Protein AF-A0A837GC33-F1 (afdb_monomer_lite)

Organism: NCBI:txid190893

Foldseek 3Di:
DVVVVVCVVVVVVVVVVVVVVVVVVVVVVVCVVVPPDDDPVPVVVVVVVVVVVVVVVVVVVVVPPPDDDDPCVVVVVVVVCVLVVLQPPCPDPDHVVVVVVLVVVLVVLLVVLVVLLVVCVVVLDQDLADDPVSVVSLLVLCLDLPDDPVSNLSSLLSQQCNQDRRSPNAAGQRPCSSVVSQVPRPCSQVVLSSVVSNLVSCLNYLSCLVCLVVQCVDLPRPCVLSSLSSCCVNPVPVNVVSCVPPQVPRPPPSNNLSSLLSCLVVVHPVVSNLVLLVVLLVCQVPDLVSFQSNLVSLLSLQDQPCPPPVPDPDDPDPRDLVSLVSSLVSVLSQLVQVWAWEWDDDPPPATATWIGRPVGHIDFFAPSSVNSVAPRVSNLLSNCLVQQPWQLSNLSVQRRQWYDDVVDTQKWKWWQADQFKWWQFPVRDIDGNVQFDDIWTWHADPVSFIWTWTQGPVRDIDITTTDDIDPRRPIDMHMDHDPVVNNRRGDDPPPPPD

Secondary structure (DSSP, 8-state):
-HHHHHHHHHHHHHHHHHHHHHHHHHHHHHHHTT-SSS-HHHHHHHHHHHHHHHHHHHHHHHHHTTS-TTTHHHHHHHHHHHHHHHHH-TTSTT-HHHHHHHHHHHHHHHHHHHHHHHHHHHTT-S-----HHHHHHHHHHHT-TTS-HHHHHHHHHHHHHHHSTTSS-------THHHHHHHT-TTGGG-HHHHHHHHHHHTT-GGGHHHHHHHHT-TT-TTHHHHHHHHHHH-HHHHHHHHHHHGGG---HHHHHHHHHHHHHHT--HHHHHHHHHHHHHHTTT-HHHHHHHHHHHHHHSPPTT----S-----PPP-HHHHHHHHHHHHHHHHTT-EEEEEE-TTS-EEEEEE-TTS-EEEPPHHHHHHHHH-HHHHHHHHHHHTT-HHHHHHHHHHH-EEETTEEEEEEEEE--TT-EEEETTS-EEEGGGBSSPEEEEE-TT-PEEEEEEBTTS-EEEEEEEEEES-TT-EEEEEE-HHHHHHHS--------

Structure (mmCIF, N/CA/C/O backbone):
data_AF-A0A837GC33-F1
#
_entry.id   AF-A0A837GC33-F1
#
loop_
_atom_site.group_PDB
_atom_site.id
_atom_site.type_symbol
_atom_site.label_atom_id
_atom_site.label_alt_id
_atom_site.label_comp_id
_atom_site.label_asym_id
_atom_site.label_entity_id
_atom_site.label_seq_id
_atom_site.pdbx_PDB_ins_code
_atom_site.Cartn_x
_atom_site.Cartn_y
_atom_site.Cartn_z
_atom_site.occupancy
_atom_site.B_iso_or_equiv
_atom_site.auth_seq_id
_atom_site.auth_comp_id
_atom_site.auth_asym_id
_atom_site.auth_atom_id
_atom_site.pdbx_PDB_model_num
ATOM 1 N N . MET A 1 1 ? 40.546 -28.734 -77.562 1.00 38.41 1 MET A N 1
ATOM 2 C CA . MET A 1 1 ? 40.728 -27.748 -76.470 1.00 38.41 1 MET A CA 1
ATOM 3 C C . MET A 1 1 ? 39.407 -27.348 -75.814 1.00 38.41 1 MET A C 1
ATOM 5 O O . MET A 1 1 ? 39.414 -27.259 -74.601 1.00 38.41 1 MET A O 1
ATOM 9 N N . ALA A 1 2 ? 38.284 -27.181 -76.530 1.00 38.50 2 ALA A N 1
ATOM 10 C CA . ALA A 1 2 ? 36.973 -26.922 -75.904 1.00 38.50 2 ALA A CA 1
ATOM 11 C C . ALA A 1 2 ? 36.481 -28.069 -74.985 1.00 38.50 2 ALA A C 1
ATOM 13 O O . ALA A 1 2 ? 36.093 -27.802 -73.853 1.00 38.50 2 ALA A O 1
ATOM 14 N N . ASP A 1 3 ? 36.640 -29.334 -75.393 1.00 36.12 3 ASP A N 1
ATOM 15 C CA . ASP A 1 3 ? 36.244 -30.488 -74.557 1.00 36.12 3 ASP A CA 1
ATOM 16 C C . ASP A 1 3 ? 37.091 -30.654 -73.285 1.00 36.12 3 ASP A C 1
ATOM 18 O O . ASP A 1 3 ? 36.602 -31.143 -72.273 1.00 36.12 3 ASP A O 1
ATOM 22 N N . TYR A 1 4 ? 38.341 -30.176 -73.294 1.00 34.12 4 TYR A N 1
ATOM 23 C CA . TYR A 1 4 ? 39.221 -30.193 -72.118 1.00 34.12 4 TYR A CA 1
ATOM 24 C C . TYR A 1 4 ? 38.744 -29.204 -71.041 1.00 34.12 4 TYR A C 1
ATOM 26 O O . TYR A 1 4 ? 38.827 -29.498 -69.852 1.00 34.12 4 TYR A O 1
ATOM 34 N N . TYR A 1 5 ? 38.198 -28.051 -71.446 1.00 33.22 5 TYR A N 1
ATOM 35 C CA . TYR A 1 5 ? 37.662 -27.047 -70.521 1.00 33.22 5 TYR A CA 1
ATOM 36 C C . TYR A 1 5 ? 36.233 -27.358 -70.064 1.00 33.22 5 TYR A C 1
ATOM 38 O O . TYR A 1 5 ? 35.895 -27.053 -68.924 1.00 33.22 5 TYR A O 1
ATOM 46 N N . GLN A 1 6 ? 35.420 -28.006 -70.904 1.00 36.81 6 GLN A N 1
ATOM 47 C CA . GLN A 1 6 ? 34.089 -28.478 -70.515 1.00 36.81 6 GLN A CA 1
ATOM 48 C C . GLN A 1 6 ? 34.173 -29.663 -69.541 1.00 36.81 6 GLN A C 1
ATOM 50 O O . GLN A 1 6 ? 33.492 -29.643 -68.520 1.00 36.81 6 GLN A O 1
ATOM 55 N N . GLN A 1 7 ? 35.106 -30.602 -69.754 1.00 37.53 7 GLN A N 1
ATOM 56 C CA . GLN A 1 7 ? 35.405 -31.649 -68.770 1.00 37.53 7 GLN A CA 1
ATOM 57 C C . GLN A 1 7 ? 35.994 -31.087 -67.474 1.00 37.53 7 GLN A C 1
ATOM 59 O O . GLN A 1 7 ? 35.575 -31.511 -66.409 1.00 37.53 7 GLN A O 1
ATOM 64 N N . GLN A 1 8 ? 36.906 -30.108 -67.516 1.00 37.47 8 GLN A N 1
ATOM 65 C CA . GLN A 1 8 ? 37.417 -29.455 -66.297 1.00 37.47 8 GLN A CA 1
ATOM 66 C C . GLN A 1 8 ? 36.313 -28.723 -65.515 1.00 37.47 8 GLN A C 1
ATOM 68 O O . GLN A 1 8 ? 36.347 -28.699 -64.286 1.00 37.47 8 GLN A O 1
ATOM 73 N N . PHE A 1 9 ? 35.333 -28.136 -66.208 1.00 34.78 9 PHE A N 1
ATOM 74 C CA . PHE A 1 9 ? 34.201 -27.455 -65.584 1.00 34.78 9 PHE A CA 1
ATOM 75 C C . PHE A 1 9 ? 33.207 -28.449 -64.974 1.00 34.78 9 PHE A C 1
ATOM 77 O O . PHE A 1 9 ? 32.842 -28.289 -63.814 1.00 34.78 9 PHE A O 1
ATOM 84 N N . GLU A 1 10 ? 32.828 -29.509 -65.690 1.00 42.03 10 GLU A N 1
ATOM 85 C CA . GLU A 1 10 ? 31.981 -30.584 -65.151 1.00 42.03 10 GLU A CA 1
ATOM 86 C C . GLU A 1 10 ? 32.670 -31.302 -63.983 1.00 42.03 10 GLU A C 1
ATOM 88 O O . GLU A 1 10 ? 32.056 -31.500 -62.942 1.00 42.03 10 GLU A O 1
ATOM 93 N N . GLN A 1 11 ? 33.971 -31.582 -64.086 1.00 41.75 11 GLN A N 1
ATOM 94 C CA . GLN A 1 11 ? 34.747 -32.252 -63.040 1.00 41.75 11 GLN A CA 1
ATOM 95 C C . GLN A 1 11 ? 34.895 -31.382 -61.783 1.00 41.75 11 GLN A C 1
ATOM 97 O O . GLN A 1 11 ? 34.735 -31.891 -60.677 1.00 41.75 11 GLN A O 1
ATOM 102 N N . LYS A 1 12 ? 35.102 -30.063 -61.928 1.00 41.38 12 LYS A N 1
ATOM 103 C CA . LYS A 1 12 ? 35.103 -29.133 -60.785 1.00 41.38 12 LYS A CA 1
ATOM 104 C C . LYS A 1 12 ? 33.716 -28.895 -60.198 1.00 41.38 12 LYS A C 1
ATOM 106 O O . LYS A 1 12 ? 33.608 -28.692 -58.992 1.00 41.38 12 LYS A O 1
ATOM 111 N N . THR A 1 13 ? 32.669 -28.915 -61.021 1.00 38.62 13 THR A N 1
ATOM 112 C CA . THR A 1 13 ? 31.281 -28.781 -60.553 1.00 38.62 13 THR A CA 1
ATOM 113 C C . THR A 1 13 ? 30.866 -30.022 -59.763 1.00 38.62 13 THR A C 1
ATOM 115 O O . THR A 1 13 ? 30.261 -29.891 -58.702 1.00 38.62 13 THR A O 1
ATOM 118 N N . GLU A 1 14 ? 31.278 -31.211 -60.204 1.00 45.16 14 GLU A N 1
ATOM 119 C CA . GLU A 1 14 ? 31.026 -32.467 -59.496 1.00 45.16 14 GLU A CA 1
ATOM 120 C C . GLU A 1 14 ? 31.900 -32.604 -58.234 1.00 45.16 14 GLU A C 1
ATOM 122 O O . GLU A 1 14 ? 31.409 -33.061 -57.206 1.00 45.16 14 GLU A O 1
ATOM 127 N N . GLU A 1 15 ? 33.159 -32.140 -58.247 1.00 44.28 15 GLU A N 1
ATOM 128 C CA . GLU A 1 15 ? 34.002 -32.044 -57.040 1.00 44.28 15 GLU A CA 1
ATOM 129 C C . GLU A 1 15 ? 33.405 -31.088 -56.001 1.00 44.28 15 GLU A C 1
ATOM 131 O O . GLU A 1 15 ? 33.359 -31.422 -54.820 1.00 44.28 15 GLU A O 1
ATOM 136 N N . LEU A 1 16 ? 32.895 -29.925 -56.419 1.00 40.84 16 LEU A N 1
ATOM 137 C CA . LEU A 1 16 ? 32.213 -28.975 -55.533 1.00 40.84 16 LEU A CA 1
ATOM 138 C C . LEU A 1 16 ? 30.922 -29.554 -54.958 1.00 40.84 16 LEU A C 1
ATOM 140 O O . LEU A 1 16 ? 30.664 -29.407 -53.764 1.00 40.84 16 LEU A O 1
ATOM 144 N N . LYS A 1 17 ? 30.139 -30.247 -55.786 1.00 43.31 17 LYS A N 1
ATOM 145 C CA . LYS A 1 17 ? 28.911 -30.922 -55.364 1.00 43.31 17 LYS A CA 1
ATOM 146 C C . LYS A 1 17 ? 29.207 -32.035 -54.361 1.00 43.31 17 LYS A C 1
ATOM 148 O O . LYS A 1 17 ? 28.550 -32.117 -53.331 1.00 43.31 17 LYS A O 1
ATOM 153 N N . LYS A 1 18 ? 30.271 -32.804 -54.590 1.00 45.59 18 LYS A N 1
ATOM 154 C CA . LYS A 1 18 ? 30.719 -33.868 -53.690 1.00 45.59 18 LYS A CA 1
ATOM 155 C C . LYS A 1 18 ? 31.311 -33.332 -52.384 1.00 45.59 18 LYS A C 1
ATOM 157 O O . LYS A 1 18 ? 31.014 -33.870 -51.328 1.00 45.59 18 LYS A O 1
ATOM 162 N N . ILE A 1 19 ? 32.079 -32.239 -52.420 1.00 44.94 19 ILE A N 1
ATOM 163 C CA . ILE A 1 19 ? 32.581 -31.552 -51.214 1.00 44.94 19 ILE A CA 1
ATOM 164 C C . ILE A 1 19 ? 31.417 -30.992 -50.391 1.00 44.94 19 ILE A C 1
ATOM 166 O O . ILE A 1 19 ? 31.454 -31.056 -49.161 1.00 44.94 19 ILE A O 1
ATOM 170 N N . PHE A 1 20 ? 30.386 -30.468 -51.057 1.00 41.56 20 PHE A N 1
ATOM 171 C CA . PHE A 1 20 ? 29.173 -29.961 -50.424 1.00 41.56 20 PHE A CA 1
ATOM 172 C C . PHE A 1 20 ? 28.326 -31.083 -49.808 1.00 41.56 20 PHE A C 1
ATOM 174 O O . PHE A 1 20 ? 27.879 -30.945 -48.670 1.00 41.56 20 PHE A O 1
ATOM 181 N N . GLU A 1 21 ? 28.161 -32.209 -50.502 1.00 46.16 21 GLU A N 1
ATOM 182 C CA . GLU A 1 21 ? 27.491 -33.408 -49.983 1.00 46.16 21 GLU A CA 1
ATOM 183 C C . GLU A 1 21 ? 28.279 -34.028 -48.813 1.00 46.16 21 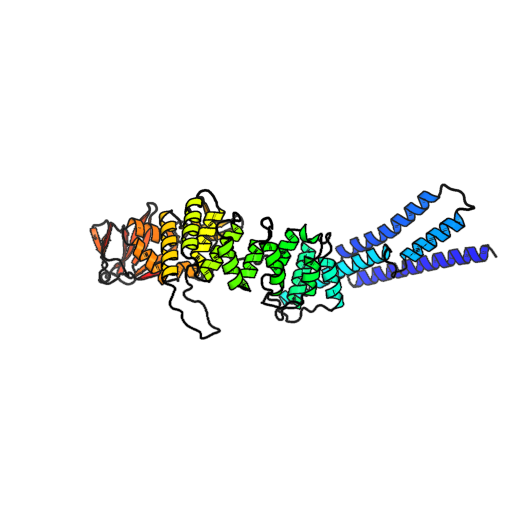GLU A C 1
ATOM 185 O O . GLU A 1 21 ? 27.693 -34.333 -47.779 1.00 46.16 21 GLU A O 1
ATOM 190 N N . GLU A 1 22 ? 29.612 -34.113 -48.896 1.00 46.66 22 GLU A N 1
ATOM 191 C CA . GLU A 1 22 ? 30.477 -34.607 -47.813 1.00 46.66 22 GLU A CA 1
ATOM 192 C C . GLU A 1 22 ? 30.500 -33.673 -46.591 1.00 46.66 22 GLU A C 1
ATOM 194 O O . GLU A 1 22 ? 30.568 -34.146 -45.455 1.00 46.66 22 GLU A O 1
ATOM 199 N N . HIS A 1 23 ? 30.438 -32.351 -46.787 1.00 43.47 23 HIS A N 1
ATOM 200 C CA . HIS A 1 23 ? 30.333 -31.394 -45.680 1.00 43.47 23 HIS A CA 1
ATOM 201 C C . HIS A 1 23 ? 28.934 -31.381 -45.066 1.00 43.47 23 HIS A C 1
ATOM 203 O O . HIS A 1 23 ? 28.833 -31.269 -43.846 1.00 43.47 23 HIS A O 1
ATOM 209 N N . SER A 1 24 ? 27.885 -31.549 -45.875 1.00 42.34 24 SER A N 1
ATOM 210 C CA . SER A 1 24 ? 26.502 -31.662 -45.399 1.00 42.34 24 SER A CA 1
ATOM 211 C C . SER A 1 24 ? 26.299 -32.945 -44.595 1.00 42.34 24 SER A C 1
ATOM 213 O O . SER A 1 24 ? 25.812 -32.864 -43.474 1.00 42.34 24 SER A O 1
ATOM 215 N N . ALA A 1 25 ? 26.799 -34.088 -45.077 1.00 47.62 25 ALA A N 1
ATOM 216 C CA . ALA A 1 25 ? 26.758 -35.360 -44.353 1.00 47.62 25 ALA A CA 1
ATOM 217 C C . ALA A 1 25 ? 27.602 -35.326 -43.065 1.00 47.62 25 ALA A C 1
ATOM 219 O O . ALA A 1 25 ? 27.168 -35.792 -42.019 1.00 47.62 25 ALA A O 1
ATOM 220 N N . ARG A 1 26 ? 28.787 -34.692 -43.083 1.00 44.78 26 ARG A N 1
ATOM 221 C CA . ARG A 1 26 ? 29.596 -34.481 -41.862 1.00 44.78 26 ARG A CA 1
ATOM 222 C C . ARG A 1 26 ? 28.946 -33.534 -40.858 1.00 44.78 26 ARG A C 1
ATOM 224 O O . ARG A 1 26 ? 29.265 -33.614 -39.670 1.00 44.78 26 ARG A O 1
ATOM 231 N N . LEU A 1 27 ? 28.125 -32.597 -41.323 1.00 39.72 27 LEU A N 1
ATOM 232 C CA . LEU A 1 27 ? 27.317 -31.733 -40.470 1.00 39.72 27 LEU A CA 1
ATOM 233 C C . LEU A 1 27 ? 26.148 -32.526 -39.885 1.00 39.72 27 LEU A C 1
ATOM 235 O O . LEU A 1 27 ? 25.961 -32.448 -38.680 1.00 39.72 27 LEU A O 1
ATOM 239 N N . GLU A 1 28 ? 25.457 -33.343 -40.679 1.00 40.78 28 GLU A N 1
ATOM 240 C CA . GLU A 1 28 ? 24.403 -34.266 -40.233 1.00 40.78 28 GLU A CA 1
ATOM 241 C C . GLU A 1 28 ? 24.906 -35.261 -39.175 1.00 40.78 28 GLU A C 1
ATOM 243 O O . GLU A 1 28 ? 24.347 -35.300 -38.083 1.00 40.78 28 GLU A O 1
ATOM 248 N N . ASP A 1 29 ? 26.033 -35.942 -39.407 1.00 43.03 29 ASP A N 1
ATOM 249 C CA . ASP A 1 29 ? 26.626 -36.899 -38.456 1.00 43.03 29 ASP A CA 1
ATOM 250 C C . ASP A 1 29 ? 27.105 -36.220 -37.158 1.00 43.03 29 ASP A C 1
ATOM 252 O O . ASP A 1 29 ? 26.987 -36.768 -36.058 1.00 43.03 29 ASP A O 1
ATOM 256 N N . LYS A 1 30 ? 27.653 -34.996 -37.249 1.00 42.84 30 LYS A N 1
ATOM 257 C CA . LYS A 1 30 ? 28.057 -34.211 -36.063 1.00 42.84 30 LYS A CA 1
ATOM 258 C C . LYS A 1 30 ? 26.865 -33.634 -35.306 1.00 42.84 30 LYS A C 1
ATOM 260 O O . LYS A 1 30 ? 26.988 -33.371 -34.108 1.00 42.84 30 LYS A O 1
ATOM 265 N N . ILE A 1 31 ? 25.753 -33.419 -36.000 1.00 35.81 31 ILE A N 1
ATOM 266 C CA . ILE A 1 31 ? 24.479 -32.994 -35.436 1.00 35.81 31 ILE A CA 1
ATOM 267 C C . ILE A 1 31 ? 23.832 -34.194 -34.735 1.00 35.81 31 ILE A C 1
ATOM 269 O O . ILE A 1 31 ? 23.520 -34.070 -33.558 1.00 35.81 31 ILE A O 1
ATOM 273 N N . GLU A 1 32 ? 23.758 -35.373 -35.357 1.00 36.59 32 GLU A N 1
ATOM 274 C CA . GLU A 1 32 ? 23.193 -36.605 -34.782 1.00 36.59 32 GLU A CA 1
ATOM 275 C C . GLU A 1 32 ? 23.978 -37.088 -33.547 1.00 36.59 32 GLU A C 1
ATOM 277 O O . GLU A 1 32 ? 23.386 -37.398 -32.512 1.00 36.59 32 GLU A O 1
ATOM 282 N N . ALA A 1 33 ? 25.314 -36.995 -33.572 1.00 40.06 33 ALA A N 1
ATOM 283 C CA . ALA A 1 33 ? 26.174 -37.337 -32.435 1.00 40.06 33 ALA A CA 1
ATOM 284 C C . ALA A 1 33 ? 26.077 -36.366 -31.234 1.00 40.06 33 ALA A C 1
ATOM 286 O O . ALA A 1 33 ? 26.580 -36.675 -30.151 1.00 40.06 33 ALA A O 1
ATOM 287 N N . LYS A 1 34 ? 25.439 -35.194 -31.390 1.00 40.41 34 LYS A N 1
ATOM 288 C CA . LYS A 1 34 ? 25.204 -34.217 -30.306 1.00 40.41 34 LYS A CA 1
ATOM 289 C C . LYS A 1 34 ? 23.720 -33.899 -30.047 1.00 40.41 34 LYS A C 1
ATOM 291 O O . LYS A 1 34 ? 23.436 -33.091 -29.164 1.00 40.41 34 LYS A O 1
ATOM 296 N N . ASN A 1 35 ? 22.778 -34.553 -30.736 1.00 33.41 35 ASN A N 1
ATOM 297 C CA . ASN A 1 35 ? 21.354 -34.179 -30.768 1.00 33.41 35 ASN A CA 1
ATOM 298 C C . ASN A 1 35 ? 20.405 -34.957 -29.852 1.00 33.41 35 ASN A C 1
ATOM 300 O O . ASN A 1 35 ? 19.192 -34.865 -30.024 1.00 33.41 35 ASN A O 1
ATOM 304 N N . SER A 1 36 ? 20.882 -35.658 -28.827 1.00 35.12 36 SER A N 1
ATOM 305 C CA . SER A 1 36 ? 19.940 -36.322 -27.919 1.00 35.12 36 SER A CA 1
ATOM 306 C C . SER A 1 36 ? 19.023 -35.368 -27.134 1.00 35.12 36 SER A C 1
ATOM 308 O O . SER A 1 36 ? 18.085 -35.895 -26.544 1.00 35.12 36 SER A O 1
ATOM 310 N N . GLN A 1 37 ? 19.205 -34.034 -27.080 1.00 40.00 37 GLN A N 1
ATOM 311 C CA . GLN A 1 37 ? 18.321 -33.253 -26.190 1.00 40.00 37 GLN A CA 1
ATOM 312 C C . GLN A 1 37 ? 17.883 -31.816 -26.536 1.00 40.00 37 GLN A C 1
ATOM 314 O O . GLN A 1 37 ? 16.951 -31.371 -25.874 1.00 40.00 37 GLN A O 1
ATOM 319 N N . ILE A 1 38 ? 18.426 -31.054 -27.505 1.00 35.69 38 ILE A N 1
ATOM 320 C CA . ILE A 1 38 ? 18.018 -29.624 -27.639 1.00 35.69 38 ILE A CA 1
ATOM 321 C C . ILE A 1 38 ? 18.124 -29.041 -29.074 1.00 35.69 38 ILE A C 1
ATOM 323 O O . ILE A 1 38 ? 18.889 -28.101 -29.271 1.00 35.69 38 ILE A O 1
ATOM 327 N N . SER A 1 39 ? 17.413 -29.531 -30.112 1.00 36.19 39 SER A N 1
ATOM 328 C CA . SER A 1 39 ? 17.593 -28.903 -31.454 1.00 36.19 39 SER A CA 1
ATOM 329 C C . SER A 1 39 ? 16.485 -28.973 -32.523 1.00 36.19 39 SER A C 1
ATOM 331 O O . SER A 1 39 ? 16.734 -28.561 -33.651 1.00 36.19 39 SER A O 1
ATOM 333 N N . GLU A 1 40 ? 15.238 -29.375 -32.257 1.00 36.19 40 GLU A N 1
ATOM 334 C CA . GLU A 1 40 ? 14.226 -29.331 -33.345 1.00 36.19 40 GLU A CA 1
ATOM 335 C C . GLU A 1 40 ? 13.894 -27.896 -33.818 1.00 36.19 40 GLU A C 1
ATOM 337 O O . GLU A 1 40 ? 13.678 -27.664 -35.004 1.00 36.19 40 GLU A O 1
ATOM 342 N N . ARG A 1 41 ? 13.966 -26.885 -32.937 1.00 35.78 41 ARG A N 1
ATOM 343 C CA . ARG A 1 41 ? 13.675 -25.476 -33.298 1.00 35.78 41 ARG A CA 1
ATOM 344 C C . ARG A 1 41 ? 14.836 -24.705 -33.933 1.00 35.78 41 ARG A C 1
ATOM 346 O O . ARG A 1 41 ? 14.601 -23.664 -34.548 1.00 35.78 41 ARG A O 1
ATOM 353 N N . ALA A 1 42 ? 16.076 -25.166 -33.774 1.00 34.75 42 ALA A N 1
ATOM 354 C CA . ALA A 1 42 ? 17.245 -24.518 -34.374 1.00 34.75 42 ALA A CA 1
ATOM 355 C C . ALA A 1 42 ? 17.438 -24.965 -35.833 1.00 34.75 42 ALA A C 1
ATOM 357 O O . ALA A 1 42 ? 17.775 -24.152 -36.692 1.00 34.75 42 ALA A O 1
ATOM 358 N N . ILE A 1 43 ? 17.129 -26.231 -36.126 1.00 34.72 43 ILE A N 1
ATOM 359 C CA . ILE A 1 43 ? 17.232 -26.840 -37.459 1.00 34.72 43 ILE A CA 1
ATOM 360 C C . ILE A 1 43 ? 16.242 -26.206 -38.449 1.00 34.72 43 ILE A C 1
ATOM 362 O O . ILE A 1 43 ? 16.622 -25.854 -39.565 1.00 34.72 43 ILE A O 1
ATOM 366 N N . GLU A 1 44 ? 15.001 -25.955 -38.026 1.00 36.69 44 GLU A N 1
ATOM 367 C CA . GLU A 1 44 ? 13.963 -25.358 -38.878 1.00 36.69 44 GLU A CA 1
ATOM 368 C C . GLU A 1 44 ? 14.299 -23.912 -39.312 1.00 36.69 44 GLU A C 1
ATOM 370 O O . GLU A 1 44 ? 13.972 -23.481 -40.421 1.00 36.69 44 GLU A O 1
ATOM 375 N N . LYS A 1 45 ? 15.022 -23.161 -38.468 1.00 38.75 45 LYS A N 1
ATOM 376 C CA . LYS A 1 45 ? 15.486 -21.799 -38.784 1.00 38.75 45 LYS A CA 1
ATOM 377 C C . LYS A 1 45 ? 16.688 -21.798 -39.731 1.00 38.75 45 LYS A C 1
ATOM 379 O O . LYS A 1 45 ? 16.726 -20.977 -40.645 1.00 38.75 45 LYS A O 1
ATOM 384 N N . THR A 1 46 ? 17.622 -22.734 -39.573 1.00 36.19 46 THR A N 1
ATOM 385 C CA . THR A 1 46 ? 18.783 -22.868 -40.468 1.00 36.19 46 THR A CA 1
ATOM 386 C C . THR A 1 46 ? 18.374 -23.368 -41.859 1.00 36.19 46 THR A C 1
ATOM 388 O O . THR A 1 46 ? 18.868 -22.864 -42.865 1.00 36.19 46 THR A O 1
ATOM 391 N N . LEU A 1 47 ? 17.391 -24.271 -41.948 1.00 39.62 47 LEU A N 1
ATOM 392 C CA . LEU A 1 47 ? 16.819 -24.723 -43.224 1.00 39.62 47 LEU A CA 1
ATOM 393 C C . LEU A 1 47 ? 16.052 -23.617 -43.964 1.00 39.62 47 LEU A C 1
ATOM 395 O O . LEU A 1 47 ? 16.143 -23.530 -45.188 1.00 39.62 47 LEU A O 1
ATOM 399 N N . LYS A 1 48 ? 15.364 -22.713 -43.249 1.00 41.00 48 LYS A N 1
ATOM 400 C CA . LYS A 1 48 ? 14.748 -21.521 -43.863 1.00 41.00 48 LYS A CA 1
ATOM 401 C C . LYS A 1 48 ? 15.783 -20.618 -44.537 1.00 41.00 48 LYS A C 1
ATOM 403 O O . LYS A 1 48 ? 15.531 -20.154 -45.648 1.00 41.00 48 LYS A O 1
ATOM 408 N N . ILE A 1 49 ? 16.953 -20.438 -43.924 1.00 38.50 49 ILE A N 1
ATOM 409 C CA . ILE A 1 49 ? 18.069 -19.655 -44.483 1.00 38.50 49 ILE A CA 1
ATOM 410 C C . ILE A 1 49 ? 18.607 -20.314 -45.761 1.00 38.50 49 ILE A C 1
ATOM 412 O O . ILE A 1 49 ? 18.752 -19.646 -46.782 1.00 38.50 49 ILE A O 1
ATOM 416 N N . VAL A 1 50 ? 18.798 -21.636 -45.755 1.00 39.75 50 VAL A N 1
ATOM 417 C CA . VAL A 1 50 ? 19.222 -22.397 -46.947 1.00 39.75 50 VAL A CA 1
ATOM 418 C C . VAL A 1 50 ? 18.165 -22.340 -48.065 1.00 39.75 50 VAL A C 1
ATOM 420 O O . VAL A 1 50 ? 18.513 -22.195 -49.237 1.00 39.75 50 VAL A O 1
ATOM 423 N N . SER A 1 51 ? 16.870 -22.355 -47.728 1.00 43.22 51 SER A N 1
ATOM 424 C CA . SER A 1 51 ? 15.776 -22.255 -48.710 1.00 43.22 51 SER A CA 1
ATOM 425 C C . SER A 1 51 ? 15.632 -20.863 -49.345 1.00 43.22 51 SER A C 1
ATOM 427 O O . SER A 1 51 ? 15.283 -20.761 -50.520 1.00 43.22 51 SER A O 1
ATOM 429 N N . LEU A 1 52 ? 15.959 -19.790 -48.614 1.00 42.56 52 LEU A N 1
ATOM 430 C CA . LEU A 1 52 ? 15.977 -18.407 -49.115 1.00 42.56 52 LEU A CA 1
ATOM 431 C C . LEU A 1 52 ? 17.143 -18.175 -50.096 1.00 42.56 52 LEU A C 1
ATOM 433 O O . LEU A 1 52 ? 16.994 -17.484 -51.108 1.00 42.56 52 LEU A O 1
ATOM 437 N N . ILE A 1 53 ? 18.278 -18.829 -49.828 1.00 40.69 53 ILE A N 1
ATOM 438 C CA . ILE A 1 53 ? 19.462 -18.869 -50.698 1.00 40.69 53 ILE A CA 1
ATOM 439 C C . ILE A 1 53 ? 19.166 -19.666 -51.982 1.00 40.69 53 ILE A C 1
ATOM 441 O O . ILE A 1 53 ? 19.512 -19.225 -53.074 1.00 40.69 53 ILE A O 1
ATOM 445 N N . GLY A 1 54 ? 18.461 -20.798 -51.881 1.00 40.09 54 GLY A N 1
ATOM 446 C CA . GLY A 1 54 ? 18.068 -21.604 -53.044 1.00 40.09 54 GLY A CA 1
ATOM 447 C C . GLY A 1 54 ? 16.941 -20.991 -53.891 1.00 40.09 54 GLY A C 1
ATOM 448 O O . GLY A 1 54 ? 16.992 -21.038 -55.119 1.00 40.09 54 GLY A O 1
ATOM 449 N N . GLY A 1 55 ? 15.932 -20.380 -53.261 1.00 37.56 55 GLY A N 1
ATOM 450 C CA . GLY A 1 55 ? 14.738 -19.858 -53.940 1.00 37.56 55 GLY A CA 1
ATOM 451 C C . GLY A 1 55 ? 14.988 -18.616 -54.803 1.00 37.56 55 GLY A C 1
ATOM 452 O O . GLY A 1 55 ? 14.397 -18.478 -55.876 1.00 37.56 55 GLY A O 1
ATOM 453 N N . SER A 1 56 ? 15.905 -17.738 -54.386 1.00 37.94 56 SER A N 1
ATOM 454 C CA . SER A 1 56 ? 16.301 -16.548 -55.160 1.00 37.94 56 SER A CA 1
ATOM 455 C C . SER A 1 56 ? 17.122 -16.900 -56.410 1.00 37.94 56 SER A C 1
ATOM 457 O O . SER A 1 56 ? 16.975 -16.254 -57.449 1.00 37.94 56 SER A O 1
ATOM 459 N N . LEU A 1 57 ? 17.911 -17.978 -56.343 1.00 36.34 57 LEU A N 1
ATOM 460 C CA . LEU A 1 57 ? 18.707 -18.511 -57.452 1.00 36.34 57 LEU A CA 1
ATOM 461 C C . LEU A 1 57 ? 17.827 -19.086 -58.576 1.00 36.34 57 LEU A C 1
ATOM 463 O O . LEU A 1 57 ? 18.087 -18.850 -59.755 1.00 36.34 57 LEU A O 1
ATOM 467 N N . VAL A 1 58 ? 16.748 -19.791 -58.220 1.00 36.97 58 VAL A N 1
ATOM 468 C CA . VAL A 1 58 ? 15.819 -20.420 -59.180 1.00 36.97 58 VAL A CA 1
ATOM 469 C C . VAL A 1 58 ? 14.923 -19.385 -59.878 1.00 36.97 58 VAL A C 1
ATOM 471 O O . VAL A 1 58 ? 14.673 -19.497 -61.080 1.00 36.97 58 VAL A O 1
ATOM 474 N N . ALA A 1 59 ? 14.496 -18.332 -59.171 1.00 34.00 59 ALA A N 1
ATOM 475 C CA . ALA A 1 59 ? 13.698 -17.245 -59.750 1.00 34.00 59 ALA A CA 1
ATOM 476 C C . ALA A 1 59 ? 14.483 -16.407 -60.783 1.00 34.00 59 ALA A C 1
ATOM 478 O O . ALA A 1 59 ? 13.918 -15.964 -61.786 1.00 34.00 59 ALA A O 1
ATOM 479 N N . PHE A 1 60 ? 15.796 -16.238 -60.585 1.00 34.34 60 PHE A N 1
ATOM 480 C CA . PHE A 1 60 ? 16.679 -15.523 -61.515 1.00 34.34 60 PHE A CA 1
ATOM 481 C C . PHE A 1 60 ? 16.920 -16.290 -62.827 1.00 34.34 60 PHE A C 1
ATOM 483 O O . PHE A 1 60 ? 16.998 -15.677 -63.890 1.00 34.34 60 PHE A O 1
ATOM 490 N N . ILE A 1 61 ? 16.983 -17.626 -62.771 1.00 39.16 61 ILE A N 1
ATOM 491 C CA . ILE A 1 61 ? 17.164 -18.493 -63.949 1.00 39.16 61 ILE A CA 1
ATOM 492 C C . ILE A 1 61 ? 15.905 -18.492 -64.835 1.00 39.16 61 ILE A C 1
ATOM 494 O O . ILE A 1 61 ? 16.011 -18.492 -66.061 1.00 39.16 61 ILE A O 1
ATOM 498 N N . PHE A 1 62 ? 14.712 -18.411 -64.234 1.00 33.69 62 PHE A N 1
ATOM 499 C CA . PHE A 1 62 ? 13.446 -18.349 -64.975 1.00 33.69 62 PHE A CA 1
ATOM 500 C C . PHE A 1 62 ? 13.198 -16.998 -65.666 1.00 33.69 62 PHE A C 1
ATOM 502 O O . PHE A 1 62 ? 12.684 -16.974 -66.783 1.00 33.69 62 PHE A O 1
ATOM 509 N N . LEU A 1 63 ? 13.584 -15.874 -65.048 1.00 30.08 63 LEU A N 1
ATOM 510 C CA . LEU A 1 63 ? 13.357 -14.529 -65.604 1.00 30.08 63 LEU A CA 1
ATOM 511 C C . LEU A 1 63 ? 14.231 -14.204 -66.830 1.00 30.08 63 LEU A C 1
ATOM 513 O O . LEU A 1 63 ? 13.845 -13.367 -67.643 1.00 30.08 63 LEU A O 1
ATOM 517 N N . PHE A 1 64 ? 15.372 -14.878 -66.997 1.00 35.62 64 PHE A N 1
ATOM 518 C CA . PHE A 1 64 ? 16.325 -14.608 -68.083 1.00 35.62 64 PHE A CA 1
ATOM 519 C C . PHE A 1 64 ? 16.382 -15.688 -69.172 1.00 35.62 64 PHE A C 1
ATOM 521 O O . PHE A 1 64 ? 17.095 -15.520 -70.158 1.00 35.62 64 PHE A O 1
ATOM 528 N N . GLY A 1 65 ? 15.561 -16.739 -69.078 1.00 33.22 65 GLY A N 1
ATOM 529 C CA . GLY A 1 65 ? 15.399 -17.742 -70.139 1.00 33.22 65 GLY A CA 1
ATOM 530 C C . GLY A 1 65 ? 14.695 -17.242 -71.415 1.00 33.22 65 GLY A C 1
ATOM 531 O O . GLY A 1 65 ? 14.489 -18.032 -72.332 1.00 33.22 65 GLY A O 1
ATOM 532 N N . VAL A 1 66 ? 14.311 -15.958 -71.492 1.00 37.75 66 VAL A N 1
ATOM 533 C CA . VAL A 1 66 ? 13.474 -15.398 -72.576 1.00 37.75 66 VAL A CA 1
ATOM 534 C C . VAL A 1 66 ? 14.218 -14.417 -73.508 1.00 37.75 66 VAL A C 1
ATOM 536 O O . VAL A 1 66 ? 13.696 -14.094 -74.571 1.00 37.75 66 VAL A O 1
ATOM 539 N N . PHE A 1 67 ? 15.454 -13.984 -73.212 1.00 34.72 67 PHE A N 1
ATOM 540 C CA . PHE A 1 67 ? 16.177 -13.016 -74.063 1.00 34.72 67 PHE A CA 1
ATOM 541 C C . PHE A 1 67 ? 17.562 -13.519 -74.520 1.00 34.72 67 PHE A C 1
ATOM 543 O O . PHE A 1 67 ? 18.346 -14.043 -73.738 1.00 34.72 67 PHE A O 1
ATOM 550 N N . GLY A 1 68 ? 17.820 -13.391 -75.828 1.00 32.94 68 GLY A N 1
ATOM 551 C CA . GLY A 1 68 ? 18.861 -14.073 -76.611 1.00 32.94 68 GLY A CA 1
ATOM 552 C C . GLY A 1 68 ? 20.339 -13.876 -76.223 1.00 32.94 68 GLY A C 1
ATOM 553 O O . GLY A 1 68 ? 20.748 -12.909 -75.590 1.00 32.94 68 GLY A O 1
ATOM 554 N N . TYR A 1 69 ? 21.149 -14.832 -76.690 1.00 34.22 69 TYR A N 1
ATOM 555 C CA . TYR A 1 69 ? 22.419 -15.317 -76.120 1.00 34.22 69 TYR A CA 1
ATOM 556 C C . TYR A 1 69 ? 23.721 -14.552 -76.474 1.00 34.22 69 TYR A C 1
ATOM 558 O O . TYR A 1 69 ? 24.806 -15.060 -76.198 1.00 34.22 69 TYR A O 1
ATOM 566 N N . GLY A 1 70 ? 23.660 -13.372 -77.099 1.00 35.38 70 GLY A N 1
ATOM 567 C CA . GLY A 1 70 ? 24.854 -12.665 -77.609 1.00 35.38 70 GLY A CA 1
ATOM 568 C C . GLY A 1 70 ? 25.400 -11.594 -76.661 1.00 35.38 70 GLY A C 1
ATOM 569 O O . GLY A 1 70 ? 26.401 -11.804 -75.984 1.00 35.38 70 GLY A O 1
ATOM 570 N N . ASP A 1 71 ? 24.698 -10.464 -76.569 1.00 34.16 71 ASP A N 1
ATOM 571 C CA . ASP A 1 71 ? 25.154 -9.272 -75.827 1.00 34.16 71 ASP A CA 1
ATOM 572 C C . ASP A 1 71 ? 24.794 -9.291 -74.330 1.00 34.16 71 ASP A C 1
ATOM 574 O O . ASP A 1 71 ? 25.240 -8.459 -73.541 1.00 34.16 71 ASP A O 1
ATOM 578 N N . VAL A 1 72 ? 24.000 -10.277 -73.908 1.00 33.78 72 VAL A N 1
ATOM 579 C CA . VAL A 1 72 ? 23.555 -10.450 -72.519 1.00 33.78 72 VAL A CA 1
ATOM 580 C C . VAL A 1 72 ? 24.651 -11.088 -71.663 1.00 33.78 72 VAL A C 1
ATOM 582 O O . VAL A 1 72 ? 24.747 -10.796 -70.476 1.00 33.78 72 VAL A O 1
ATOM 585 N N . LYS A 1 73 ? 25.526 -11.919 -72.246 1.00 33.41 73 LYS A N 1
ATOM 586 C CA . LYS A 1 73 ? 26.493 -12.724 -71.484 1.00 33.41 73 LYS A CA 1
ATOM 587 C C . LYS A 1 73 ? 27.490 -11.860 -70.716 1.00 33.41 73 LYS A C 1
ATOM 589 O O . LYS A 1 73 ? 27.749 -12.138 -69.552 1.00 33.41 73 LYS A O 1
ATOM 594 N N . GLU A 1 74 ? 28.021 -10.806 -71.322 1.00 34.44 74 GLU A N 1
ATOM 595 C CA . GLU A 1 74 ? 29.065 -9.985 -70.699 1.00 34.44 74 GLU A CA 1
ATOM 596 C C . GLU A 1 74 ? 28.481 -8.995 -69.679 1.00 34.44 74 GLU A C 1
ATOM 598 O O . GLU A 1 74 ? 29.009 -8.862 -68.577 1.00 34.44 74 GLU A O 1
ATOM 603 N N . SER A 1 75 ? 27.315 -8.410 -69.980 1.00 34.59 75 SER A N 1
ATOM 604 C CA . SER A 1 75 ? 26.597 -7.502 -69.076 1.00 34.59 75 SER A CA 1
ATOM 605 C C . SER A 1 75 ? 25.957 -8.230 -67.884 1.00 34.59 75 SER A C 1
ATOM 607 O O . SER A 1 75 ? 26.028 -7.745 -66.758 1.00 34.59 75 SER A O 1
ATOM 609 N N . VAL A 1 76 ? 25.402 -9.433 -68.086 1.00 33.16 76 VAL A N 1
ATOM 610 C CA . VAL A 1 76 ? 24.868 -10.275 -66.999 1.00 33.16 76 VAL A CA 1
ATOM 611 C C . VAL A 1 76 ? 25.990 -10.868 -66.172 1.00 33.16 76 VAL A C 1
ATOM 613 O O . VAL A 1 76 ? 25.872 -10.856 -64.957 1.00 33.16 76 VAL A O 1
ATOM 616 N N . THR A 1 77 ? 27.098 -11.309 -66.772 1.00 35.66 77 THR A N 1
ATOM 617 C CA . THR A 1 77 ? 28.242 -11.799 -65.988 1.00 35.66 77 THR A CA 1
ATOM 618 C C . THR A 1 77 ? 28.860 -10.664 -65.175 1.00 35.66 77 THR A C 1
ATOM 620 O O . THR A 1 77 ? 29.077 -10.841 -63.990 1.00 35.66 77 THR A O 1
ATOM 623 N N . GLN A 1 78 ? 29.049 -9.463 -65.730 1.00 37.03 78 GLN A N 1
ATOM 624 C CA . GLN A 1 78 ? 29.557 -8.323 -64.955 1.00 37.03 78 GLN A CA 1
ATOM 625 C C . GLN A 1 78 ? 28.572 -7.834 -63.888 1.00 37.03 78 GLN A C 1
ATOM 627 O O . GLN A 1 78 ? 28.990 -7.501 -62.784 1.00 37.03 78 GLN A O 1
ATOM 632 N N . MET A 1 79 ? 27.265 -7.807 -64.166 1.00 36.28 79 MET A N 1
ATOM 633 C CA . MET A 1 79 ? 26.254 -7.414 -63.180 1.00 36.28 79 MET A CA 1
ATOM 634 C C . MET A 1 79 ? 26.066 -8.480 -62.093 1.00 36.28 79 MET A C 1
ATOM 636 O O . MET A 1 79 ? 25.844 -8.121 -60.940 1.00 36.28 79 MET A O 1
ATOM 640 N N . PHE A 1 80 ? 26.191 -9.763 -62.441 1.00 35.66 80 PHE A N 1
ATOM 641 C CA . PHE A 1 80 ? 26.156 -10.904 -61.528 1.00 35.66 80 PHE A CA 1
ATOM 642 C C . PHE A 1 80 ? 27.416 -10.955 -60.671 1.00 35.66 80 PHE A C 1
ATOM 644 O O . PHE A 1 80 ? 27.289 -10.967 -59.458 1.00 35.66 80 PHE A O 1
ATOM 651 N N . THR A 1 81 ? 28.612 -10.873 -61.258 1.00 39.16 81 THR A N 1
ATOM 652 C CA . THR A 1 81 ? 29.881 -10.813 -60.522 1.00 39.16 81 THR A CA 1
ATOM 653 C C . THR A 1 81 ? 29.936 -9.579 -59.635 1.00 39.16 81 THR A C 1
ATOM 655 O O . THR A 1 81 ? 30.252 -9.710 -58.470 1.00 39.16 81 THR A O 1
ATOM 658 N N . ARG A 1 82 ? 29.506 -8.401 -60.106 1.00 42.56 82 ARG A N 1
ATOM 659 C CA . ARG A 1 82 ? 29.436 -7.199 -59.261 1.00 42.56 82 ARG A CA 1
ATOM 660 C C . ARG A 1 82 ? 28.400 -7.326 -58.145 1.00 42.56 82 ARG A C 1
ATOM 662 O O . ARG A 1 82 ? 28.649 -6.870 -57.041 1.00 42.56 82 ARG A O 1
ATOM 669 N N . LYS A 1 83 ? 27.234 -7.935 -58.399 1.00 40.56 83 LYS A N 1
ATOM 670 C CA . LYS A 1 83 ? 26.240 -8.160 -57.340 1.00 40.56 83 LYS A CA 1
ATOM 671 C C . LYS A 1 83 ? 26.695 -9.215 -56.346 1.00 40.56 83 LYS A C 1
ATOM 673 O O . LYS A 1 83 ? 26.477 -8.985 -55.174 1.00 40.56 83 LYS A O 1
ATOM 678 N N . VAL A 1 84 ? 27.309 -10.311 -56.790 1.00 41.22 84 VAL A N 1
ATOM 679 C CA . VAL A 1 84 ? 27.848 -11.400 -55.960 1.00 41.22 84 VAL A CA 1
ATOM 680 C C . VAL A 1 84 ? 29.080 -10.941 -55.187 1.00 41.22 84 VAL A C 1
ATOM 682 O O . VAL A 1 84 ? 29.163 -11.235 -54.005 1.00 41.22 84 VAL A O 1
ATOM 685 N N . ASP A 1 85 ? 29.974 -10.158 -55.787 1.00 42.41 85 ASP A N 1
ATOM 686 C CA . ASP A 1 85 ? 31.112 -9.546 -55.097 1.00 42.41 85 ASP A CA 1
ATOM 687 C C . ASP A 1 85 ? 30.625 -8.526 -54.065 1.00 42.41 85 ASP A C 1
ATOM 689 O O . ASP A 1 85 ? 31.045 -8.600 -52.917 1.00 42.41 85 ASP A O 1
ATOM 693 N N . ASN A 1 86 ? 29.654 -7.665 -54.394 1.00 46.84 86 ASN A N 1
ATOM 694 C CA . ASN A 1 86 ? 29.021 -6.788 -53.400 1.00 46.84 86 ASN A CA 1
ATOM 695 C C . ASN A 1 86 ? 28.215 -7.577 -52.342 1.00 46.84 86 ASN A C 1
ATOM 697 O O . ASN A 1 86 ? 28.041 -7.106 -51.224 1.00 46.84 86 ASN A O 1
ATOM 701 N N . TRP A 1 87 ? 27.721 -8.781 -52.663 1.00 42.47 87 TRP A N 1
ATOM 702 C CA . TRP A 1 87 ? 27.029 -9.674 -51.720 1.00 42.47 87 TRP A CA 1
ATOM 703 C C . TRP A 1 87 ? 28.011 -10.379 -50.776 1.00 42.47 87 TRP A C 1
ATOM 705 O O . TRP A 1 87 ? 27.722 -10.541 -49.597 1.00 42.47 87 TRP A O 1
ATOM 715 N N . LEU A 1 88 ? 29.175 -10.794 -51.278 1.00 39.22 88 LEU A N 1
ATOM 716 C CA . LEU A 1 88 ? 30.204 -11.537 -50.545 1.00 39.22 88 LEU A CA 1
ATOM 717 C C . LEU A 1 88 ? 31.191 -10.624 -49.803 1.00 39.22 88 LEU A C 1
ATOM 719 O O . LEU A 1 88 ? 31.873 -11.084 -48.887 1.00 39.22 88 LEU A O 1
ATOM 723 N N . GLN A 1 89 ? 31.269 -9.341 -50.157 1.00 45.47 89 GLN A N 1
ATOM 724 C CA . GLN A 1 89 ? 32.063 -8.353 -49.434 1.00 45.47 89 GLN A CA 1
ATOM 725 C C . GLN A 1 89 ? 31.367 -7.969 -48.121 1.00 45.47 89 GLN A C 1
ATOM 727 O O . GLN A 1 89 ? 30.364 -7.261 -48.089 1.00 45.47 89 GLN A O 1
ATOM 732 N N . ILE A 1 90 ? 31.931 -8.446 -47.009 1.00 43.47 90 ILE A N 1
ATOM 733 C CA . ILE A 1 90 ? 31.474 -8.170 -45.634 1.00 43.47 90 ILE A CA 1
ATOM 734 C C . ILE A 1 90 ? 31.697 -6.686 -45.251 1.00 43.47 90 ILE A C 1
ATOM 736 O O . ILE A 1 90 ? 31.047 -6.161 -44.340 1.00 43.47 90 ILE A O 1
ATOM 740 N N . ASP A 1 91 ? 32.573 -5.983 -45.974 1.00 44.62 91 ASP A N 1
ATOM 741 C CA . ASP A 1 91 ? 33.012 -4.629 -45.632 1.00 44.62 91 ASP A CA 1
ATOM 742 C C . ASP A 1 91 ? 32.104 -3.502 -46.158 1.00 44.62 91 ASP A C 1
ATOM 744 O O . ASP A 1 91 ? 32.055 -2.444 -45.531 1.00 44.62 91 ASP A O 1
ATOM 748 N N . GLU A 1 92 ? 31.299 -3.703 -47.209 1.00 43.53 92 GLU A N 1
ATOM 749 C CA . GLU A 1 92 ? 30.400 -2.647 -47.712 1.00 43.53 92 GLU A CA 1
ATOM 750 C C . GLU A 1 92 ? 29.083 -2.557 -46.910 1.00 43.53 92 GLU A C 1
ATOM 752 O O . GLU A 1 92 ? 28.597 -3.525 -46.317 1.00 43.53 92 GLU A O 1
ATOM 757 N N . ASN A 1 93 ? 28.514 -1.351 -46.815 1.00 45.75 93 ASN A N 1
ATOM 758 C CA . ASN A 1 93 ? 27.402 -1.019 -45.909 1.00 45.75 93 ASN A CA 1
ATOM 759 C C . ASN A 1 93 ? 26.016 -1.541 -46.351 1.00 45.75 93 ASN A C 1
ATOM 761 O O . ASN A 1 93 ? 25.057 -1.346 -45.613 1.00 45.75 93 ASN A O 1
ATOM 765 N N . GLU A 1 94 ? 25.901 -2.229 -47.494 1.00 48.25 94 GLU A N 1
ATOM 766 C CA . GLU A 1 94 ? 24.609 -2.640 -48.083 1.00 48.25 94 GLU A CA 1
ATOM 767 C C . GLU A 1 94 ? 24.548 -4.121 -48.531 1.00 48.25 94 GLU A C 1
ATOM 769 O O . GLU A 1 94 ? 23.696 -4.490 -49.337 1.00 48.25 94 GLU A O 1
ATOM 774 N N . SER A 1 95 ? 25.432 -5.002 -48.035 1.00 49.91 95 SER A N 1
ATOM 775 C CA . SER A 1 95 ? 25.374 -6.441 -48.358 1.00 49.91 95 SER A CA 1
ATOM 776 C C . SER A 1 95 ? 24.250 -7.174 -47.585 1.00 49.91 95 SER A C 1
ATOM 778 O O . SER A 1 95 ? 24.289 -7.221 -46.352 1.00 49.91 95 SER A O 1
ATOM 780 N N . PRO A 1 96 ? 23.304 -7.859 -48.262 1.00 47.56 96 PRO A N 1
ATOM 781 C CA . PRO A 1 96 ? 22.297 -8.710 -47.613 1.00 47.56 96 PRO A CA 1
ATOM 782 C C . PRO A 1 96 ? 22.876 -9.920 -46.854 1.00 47.56 96 PRO A C 1
ATOM 784 O O . PRO A 1 96 ? 22.239 -10.444 -45.935 1.00 47.56 96 PRO A O 1
ATOM 787 N N . LEU A 1 97 ? 24.090 -10.376 -47.199 1.00 44.72 97 LEU A N 1
ATOM 788 C CA . LEU A 1 97 ? 24.793 -11.419 -46.442 1.00 44.72 97 LEU A CA 1
ATOM 789 C C . LEU A 1 97 ? 25.288 -10.866 -45.101 1.00 44.72 97 LEU A C 1
ATOM 791 O O . LEU A 1 97 ? 25.136 -11.525 -44.075 1.00 44.72 97 LEU A O 1
ATOM 795 N N . LYS A 1 98 ? 25.821 -9.638 -45.093 1.00 51.09 98 LYS A N 1
ATOM 796 C CA . LYS A 1 98 ? 26.184 -8.921 -43.864 1.00 51.09 98 LYS A CA 1
ATOM 797 C C . LYS A 1 98 ? 24.953 -8.718 -42.988 1.00 51.09 98 LYS A C 1
ATOM 799 O O . LYS A 1 98 ? 25.002 -9.056 -41.815 1.00 51.09 98 LYS A O 1
ATOM 804 N N . GLU A 1 99 ? 23.834 -8.273 -43.551 1.00 54.34 99 GLU A N 1
ATOM 805 C CA . GLU A 1 99 ? 22.567 -8.117 -42.821 1.00 54.34 99 GLU A CA 1
ATOM 806 C C . GLU A 1 99 ? 22.080 -9.438 -42.194 1.00 54.34 99 GLU A C 1
ATOM 808 O O . GLU A 1 99 ? 21.731 -9.484 -41.011 1.00 54.34 99 GLU A O 1
ATOM 813 N N . SER A 1 100 ? 22.144 -10.541 -42.947 1.00 53.78 100 SER A N 1
ATOM 814 C CA . SER A 1 100 ? 21.764 -11.875 -42.461 1.00 53.78 100 SER A CA 1
ATOM 815 C C . SER A 1 100 ? 22.706 -12.392 -41.365 1.00 53.78 100 SER A C 1
ATOM 817 O O . SER A 1 100 ? 22.250 -12.948 -40.363 1.00 53.78 100 SER A O 1
ATOM 819 N N . ILE A 1 101 ? 24.019 -12.180 -41.516 1.00 54.19 101 ILE A N 1
ATOM 820 C CA . ILE A 1 101 ? 25.036 -12.537 -40.514 1.00 54.19 101 ILE A CA 1
ATOM 821 C C . ILE A 1 101 ? 24.867 -11.694 -39.247 1.00 54.19 101 ILE A C 1
ATOM 823 O O . ILE A 1 101 ? 24.937 -12.241 -38.148 1.00 54.19 101 ILE A O 1
ATOM 827 N N . LEU A 1 102 ? 24.620 -10.388 -39.379 1.00 57.94 102 LEU A N 1
ATOM 828 C CA . LEU A 1 102 ? 24.368 -9.489 -38.252 1.00 57.94 102 LEU A CA 1
ATOM 829 C C . LEU A 1 102 ? 23.097 -9.907 -37.507 1.00 57.94 102 LEU A C 1
ATOM 831 O O . LEU A 1 102 ? 23.143 -10.072 -36.294 1.00 57.94 102 LEU A O 1
ATOM 835 N N . THR A 1 103 ? 22.013 -10.209 -38.222 1.00 61.59 103 THR A N 1
ATOM 836 C CA . THR A 1 103 ? 20.762 -10.704 -37.624 1.00 61.59 103 THR A CA 1
ATOM 837 C C . THR A 1 103 ? 20.970 -12.017 -36.863 1.00 61.59 103 THR A C 1
ATOM 839 O O . THR A 1 103 ? 20.490 -12.176 -35.738 1.00 61.59 103 THR A O 1
ATOM 842 N N . PHE A 1 104 ? 21.716 -12.967 -37.438 1.00 55.06 104 PHE A N 1
ATOM 843 C CA . PHE A 1 104 ? 22.022 -14.235 -36.770 1.00 55.06 104 PHE A CA 1
ATOM 844 C C . PHE A 1 104 ? 22.924 -14.041 -35.545 1.00 55.06 104 PHE A C 1
ATOM 846 O O . PHE A 1 104 ? 22.665 -14.625 -34.489 1.00 55.06 104 PHE A O 1
ATOM 853 N N . ARG A 1 105 ? 23.960 -13.202 -35.664 1.00 60.84 105 ARG A N 1
ATOM 854 C CA . ARG A 1 105 ? 24.850 -12.820 -34.561 1.00 60.84 105 ARG A CA 1
ATOM 855 C C . ARG A 1 105 ? 24.053 -12.203 -33.416 1.00 60.84 105 ARG A C 1
ATOM 857 O O . ARG A 1 105 ? 24.217 -12.623 -32.275 1.00 60.84 105 ARG A O 1
ATOM 864 N N . ASP A 1 106 ? 23.180 -11.253 -33.725 1.00 67.00 106 ASP A N 1
ATOM 865 C CA . ASP A 1 106 ? 22.394 -10.509 -32.746 1.00 67.00 106 ASP A CA 1
ATOM 866 C C . ASP A 1 106 ? 21.387 -11.425 -32.039 1.00 67.00 106 ASP A C 1
ATOM 868 O O . ASP A 1 106 ? 21.292 -11.406 -30.811 1.00 67.00 106 ASP A O 1
ATOM 872 N N . ARG A 1 107 ? 20.709 -12.321 -32.775 1.00 69.06 107 ARG A N 1
ATOM 873 C CA . ARG A 1 107 ? 19.819 -13.316 -32.159 1.00 69.06 107 ARG A CA 1
ATOM 874 C C . ARG A 1 107 ? 20.575 -14.313 -31.283 1.00 69.06 107 ARG A C 1
ATOM 876 O O . ARG A 1 107 ? 20.134 -14.594 -30.172 1.00 69.06 107 ARG A O 1
ATOM 883 N N . THR A 1 108 ? 21.718 -14.810 -31.752 1.00 57.06 108 THR A N 1
ATOM 884 C CA . THR A 1 108 ? 22.566 -15.739 -30.988 1.00 57.06 108 THR A CA 1
ATOM 885 C C . THR A 1 108 ? 23.093 -15.083 -29.712 1.00 57.06 108 THR A C 1
ATOM 887 O O . THR A 1 108 ? 23.140 -15.722 -28.660 1.00 57.06 108 THR A O 1
ATOM 890 N N . LEU A 1 109 ? 23.446 -13.795 -29.777 1.00 68.12 109 LEU A N 1
ATOM 891 C CA . LEU A 1 109 ? 23.839 -13.017 -28.608 1.00 68.12 109 LEU A CA 1
ATOM 892 C C . LEU A 1 109 ? 22.689 -12.915 -27.601 1.00 68.12 109 LEU A C 1
ATOM 894 O O . LEU A 1 109 ? 22.896 -13.223 -26.430 1.00 68.12 109 LEU A O 1
ATOM 898 N N . LEU A 1 110 ? 21.486 -12.535 -28.039 1.00 66.69 110 LEU A N 1
ATOM 899 C CA . LEU A 1 110 ? 20.313 -12.445 -27.163 1.00 66.69 110 LEU A CA 1
ATOM 900 C C . LEU A 1 110 ? 19.988 -13.795 -26.508 1.00 66.69 110 LEU A C 1
ATOM 902 O O . LEU A 1 110 ? 19.817 -13.860 -25.292 1.00 66.69 110 LEU A O 1
ATOM 906 N N . ASP A 1 111 ? 19.990 -14.889 -27.270 1.00 59.00 111 ASP A N 1
ATOM 907 C CA . ASP A 1 111 ? 19.740 -16.229 -26.727 1.00 59.00 111 ASP A CA 1
ATOM 908 C C . ASP A 1 111 ? 20.817 -16.636 -25.696 1.00 59.00 111 ASP A C 1
ATOM 910 O O . ASP A 1 111 ? 20.500 -17.152 -24.622 1.00 59.00 111 ASP A O 1
ATOM 914 N N . SER A 1 112 ? 22.091 -16.323 -25.963 1.00 62.59 112 SER A N 1
ATOM 915 C CA . SER A 1 112 ? 23.198 -16.529 -25.017 1.00 62.59 112 SER A CA 1
ATOM 916 C C . SER A 1 112 ? 23.049 -15.695 -23.737 1.00 62.59 112 SER A C 1
ATOM 918 O O . SER A 1 112 ? 23.299 -16.187 -22.633 1.00 62.59 112 SER A O 1
ATOM 920 N N . LEU A 1 113 ? 22.626 -14.432 -23.852 1.00 68.69 113 LEU A N 1
ATOM 921 C CA . LEU A 1 113 ? 22.379 -13.552 -22.707 1.00 68.69 113 LEU A CA 1
ATOM 922 C C . LEU A 1 113 ? 21.242 -14.069 -21.833 1.00 68.69 113 LEU A C 1
ATOM 924 O O . LEU A 1 113 ? 21.381 -14.092 -20.613 1.00 68.69 113 LEU A O 1
ATOM 928 N N . TYR A 1 114 ? 20.153 -14.534 -22.446 1.00 65.19 114 TYR A N 1
ATOM 929 C CA . TYR A 1 114 ? 19.024 -15.116 -21.727 1.00 65.19 114 TYR A CA 1
ATOM 930 C C . TYR A 1 114 ? 19.453 -16.307 -20.866 1.00 65.19 114 TYR A C 1
ATOM 932 O O . TYR A 1 114 ? 19.155 -16.348 -19.669 1.00 65.19 114 TYR A O 1
ATOM 940 N N . VAL A 1 115 ? 20.202 -17.248 -21.450 1.00 57.72 115 VAL A N 1
ATOM 941 C CA . VAL A 1 115 ? 20.695 -18.431 -20.730 1.00 57.72 115 VAL A CA 1
ATOM 942 C C . VAL A 1 115 ? 21.640 -18.024 -19.599 1.00 57.72 115 VAL A C 1
ATOM 944 O O . VAL A 1 115 ? 21.439 -18.447 -18.459 1.00 57.72 115 VAL A O 1
ATOM 947 N N . ARG A 1 116 ? 22.622 -17.155 -19.875 1.00 65.81 116 ARG A N 1
ATOM 948 C CA . ARG A 1 116 ? 23.575 -16.678 -18.859 1.00 65.81 116 ARG A CA 1
ATOM 949 C C . ARG A 1 116 ? 22.887 -15.941 -17.711 1.00 65.81 116 ARG A C 1
ATOM 951 O O . ARG A 1 116 ? 23.245 -16.158 -16.559 1.00 65.81 116 ARG A O 1
ATOM 958 N N . LEU A 1 117 ? 21.869 -15.126 -17.994 1.00 69.62 117 LEU A N 1
ATOM 959 C CA . LEU A 1 117 ? 21.093 -14.435 -16.963 1.00 69.62 117 LEU A CA 1
ATOM 960 C C . LEU A 1 117 ? 20.277 -15.392 -16.098 1.00 69.62 117 LEU A C 1
ATOM 962 O O . LEU A 1 117 ? 20.215 -15.215 -14.883 1.00 69.62 117 LEU A O 1
ATOM 966 N N . LYS A 1 118 ? 19.643 -16.406 -16.697 1.00 64.50 118 LYS A N 1
ATOM 967 C CA . LYS A 1 118 ? 18.887 -17.410 -15.934 1.00 64.50 118 LYS A CA 1
ATOM 968 C C . LYS A 1 118 ? 19.806 -18.208 -15.010 1.00 64.50 118 LYS A C 1
ATOM 970 O O . LYS A 1 118 ? 19.453 -18.390 -13.849 1.00 64.50 118 LYS A O 1
ATOM 975 N N . ILE A 1 119 ? 20.984 -18.610 -15.489 1.00 59.16 119 ILE A N 1
ATOM 976 C CA . ILE A 1 119 ? 21.997 -19.289 -14.666 1.00 59.16 119 ILE A CA 1
ATOM 977 C C . ILE A 1 119 ? 22.460 -18.371 -13.530 1.00 59.16 119 ILE A C 1
ATOM 979 O O . ILE A 1 119 ? 22.390 -18.765 -12.369 1.00 59.16 119 ILE A O 1
ATOM 983 N N . ALA A 1 120 ? 22.818 -17.119 -13.834 1.00 65.31 120 ALA A N 1
ATOM 984 C CA . ALA A 1 120 ? 23.270 -16.165 -12.823 1.00 65.31 120 ALA A CA 1
ATOM 985 C C . ALA A 1 120 ? 22.232 -15.945 -11.706 1.00 65.31 120 ALA A C 1
ATOM 987 O O . ALA A 1 120 ? 22.602 -15.866 -10.533 1.00 65.31 120 ALA A O 1
ATOM 988 N N . LYS A 1 121 ? 20.938 -15.903 -12.060 1.00 64.50 121 LYS A N 1
ATOM 989 C CA . LYS A 1 121 ? 19.818 -15.792 -11.109 1.00 64.50 121 LYS A CA 1
ATOM 990 C C . LYS A 1 121 ? 19.637 -17.054 -10.255 1.00 64.50 121 LYS A C 1
ATOM 992 O O . LYS A 1 121 ? 19.365 -16.930 -9.066 1.00 64.50 121 LYS A O 1
ATOM 997 N N . LEU A 1 122 ? 19.780 -18.247 -10.839 1.00 61.34 122 LEU A N 1
ATOM 998 C CA . LEU A 1 122 ? 19.649 -19.521 -10.118 1.00 61.34 122 LEU A CA 1
ATOM 999 C C . LEU A 1 122 ? 20.800 -19.753 -9.135 1.00 61.34 122 LEU A C 1
ATOM 1001 O O . LEU A 1 122 ? 20.579 -20.231 -8.027 1.00 61.34 122 LEU A O 1
ATOM 1005 N N . GLU A 1 123 ? 22.017 -19.396 -9.531 1.00 56.22 123 GLU A N 1
ATOM 1006 C CA . GLU A 1 123 ? 23.227 -19.656 -8.749 1.00 56.22 123 GLU A CA 1
ATOM 1007 C C . GLU A 1 123 ? 23.527 -18.565 -7.708 1.00 56.22 123 GLU A C 1
ATOM 1009 O O . GLU A 1 123 ? 24.516 -18.673 -6.987 1.00 56.22 123 GLU A O 1
ATOM 1014 N N . GLN A 1 124 ? 22.714 -17.496 -7.638 1.00 57.66 124 GLN A N 1
ATOM 1015 C CA . GLN A 1 124 ? 23.006 -16.275 -6.860 1.00 57.66 124 GLN A CA 1
ATOM 1016 C C . GLN A 1 124 ? 24.447 -15.771 -7.100 1.00 57.66 124 GLN A C 1
ATOM 1018 O O . GLN A 1 124 ? 25.109 -15.231 -6.210 1.00 57.66 124 GLN A O 1
ATOM 1023 N N . SER A 1 125 ? 24.963 -16.021 -8.308 1.00 49.75 125 SER A N 1
ATOM 1024 C CA . SER A 1 125 ? 26.381 -15.867 -8.622 1.00 49.75 125 SER A CA 1
ATOM 1025 C C . SER A 1 125 ? 26.748 -14.392 -8.803 1.00 49.75 125 SER A C 1
ATOM 1027 O O . SER A 1 125 ? 25.951 -13.585 -9.282 1.00 49.75 125 SER A O 1
ATOM 1029 N N . ARG A 1 126 ? 27.989 -14.038 -8.451 1.00 52.47 126 ARG A N 1
ATOM 1030 C CA . ARG A 1 126 ? 28.521 -12.663 -8.493 1.00 52.47 126 ARG A CA 1
ATOM 1031 C C . ARG A 1 126 ? 29.011 -12.202 -9.874 1.00 52.47 126 ARG A C 1
ATOM 1033 O O . ARG A 1 126 ? 29.598 -11.131 -9.961 1.00 52.47 126 ARG A O 1
ATOM 1040 N N . THR A 1 127 ? 28.855 -12.994 -10.934 1.00 55.81 127 THR A N 1
ATOM 1041 C CA . THR A 1 127 ? 29.662 -12.812 -12.158 1.00 55.81 127 THR A CA 1
ATOM 1042 C C . THR A 1 127 ? 28.846 -12.955 -13.439 1.00 55.81 127 THR A C 1
ATOM 1044 O O . THR A 1 127 ? 29.207 -13.715 -14.337 1.00 55.81 127 THR A O 1
ATOM 1047 N N . PHE A 1 128 ? 27.730 -12.231 -13.545 1.00 70.44 128 PHE A N 1
ATOM 1048 C CA . PHE A 1 128 ? 27.210 -11.911 -14.871 1.00 70.44 128 PHE A CA 1
ATOM 1049 C C . PHE A 1 128 ? 28.036 -10.750 -15.423 1.00 70.44 128 PHE A C 1
ATOM 1051 O O . PHE A 1 128 ? 27.919 -9.624 -14.950 1.00 70.44 128 PHE A O 1
ATOM 1058 N N . GLU A 1 129 ? 28.883 -11.024 -16.407 1.00 69.50 129 GLU A N 1
ATOM 1059 C CA . GLU A 1 129 ? 29.717 -10.013 -17.050 1.00 69.50 129 GLU A CA 1
ATOM 1060 C C . GLU A 1 129 ? 29.384 -9.922 -18.536 1.00 69.50 129 GLU A C 1
ATOM 1062 O O . GLU A 1 129 ? 29.112 -10.926 -19.201 1.00 69.50 129 GLU A O 1
ATOM 1067 N N . LEU A 1 130 ? 29.420 -8.696 -19.050 1.00 72.00 130 LEU A N 1
ATOM 1068 C CA . LEU A 1 130 ? 29.337 -8.411 -20.474 1.00 72.00 130 LEU A CA 1
ATOM 1069 C C . LEU A 1 130 ? 30.707 -7.953 -20.947 1.00 72.00 130 LEU A C 1
ATOM 1071 O O . LEU A 1 130 ? 31.294 -7.035 -20.372 1.00 72.00 130 LEU A O 1
ATOM 1075 N N . SER A 1 131 ? 31.204 -8.559 -22.020 1.00 71.25 131 SER A N 1
ATOM 1076 C CA . SER A 1 131 ? 32.358 -8.008 -22.722 1.00 71.25 131 SER A CA 1
ATOM 1077 C C . SER A 1 131 ? 31.998 -6.667 -23.373 1.00 71.25 131 SER A C 1
ATOM 1079 O O . SER A 1 131 ? 30.835 -6.386 -23.672 1.00 71.25 131 SER A O 1
ATOM 1081 N N . ASN A 1 132 ? 33.003 -5.826 -23.634 1.00 73.38 132 ASN A N 1
ATOM 1082 C CA . ASN A 1 132 ? 32.781 -4.525 -24.276 1.00 73.38 132 ASN A CA 1
ATOM 1083 C C . ASN A 1 132 ? 32.104 -4.657 -25.656 1.00 73.38 132 ASN A C 1
ATOM 1085 O O . ASN A 1 132 ? 31.277 -3.821 -26.004 1.00 73.38 132 ASN A O 1
ATOM 1089 N N . SER A 1 133 ? 32.408 -5.712 -26.420 1.00 69.19 133 SER A N 1
ATOM 1090 C CA . SER A 1 133 ? 31.787 -5.960 -27.727 1.00 69.19 133 SER A CA 1
ATOM 1091 C C . SER A 1 133 ? 30.316 -6.357 -27.602 1.00 69.19 133 SER A C 1
ATOM 1093 O O . SER A 1 133 ? 29.481 -5.869 -28.358 1.00 69.19 133 SER A O 1
ATOM 1095 N N . GLU A 1 134 ? 29.968 -7.201 -26.629 1.00 74.12 134 GLU A N 1
ATOM 1096 C CA . GLU A 1 134 ? 28.569 -7.534 -26.340 1.00 74.12 134 GLU A CA 1
ATOM 1097 C C . GLU A 1 134 ? 27.799 -6.295 -25.884 1.00 74.12 134 GLU A C 1
ATOM 1099 O O . GLU A 1 134 ? 26.679 -6.075 -26.337 1.00 74.12 134 GLU A O 1
ATOM 1104 N N . LEU A 1 135 ? 28.422 -5.459 -25.047 1.00 77.94 135 LEU A N 1
ATOM 1105 C CA . LEU A 1 135 ? 27.851 -4.204 -24.570 1.00 77.94 135 LEU A CA 1
ATOM 1106 C C . LEU A 1 135 ? 27.500 -3.259 -25.729 1.00 77.94 135 LEU A C 1
ATOM 1108 O O . LEU A 1 135 ? 26.409 -2.693 -25.760 1.00 77.94 135 LEU A O 1
ATOM 1112 N N . GLU A 1 136 ? 28.399 -3.101 -26.700 1.00 78.31 136 GLU A N 1
ATOM 1113 C CA . GLU A 1 136 ? 28.155 -2.275 -27.885 1.00 78.31 136 GLU A CA 1
ATOM 1114 C C . GLU A 1 136 ? 26.996 -2.802 -28.735 1.00 78.31 136 GLU A C 1
ATOM 1116 O O . GLU A 1 136 ? 26.142 -2.015 -29.154 1.00 78.31 136 GLU A O 1
ATOM 1121 N N . VAL A 1 137 ? 26.929 -4.120 -28.946 1.00 76.12 137 VAL A N 1
ATOM 1122 C CA . VAL A 1 137 ? 25.859 -4.746 -29.732 1.00 76.12 137 VAL A CA 1
ATOM 1123 C C . VAL A 1 137 ? 24.509 -4.610 -29.030 1.00 76.12 137 VAL A C 1
ATOM 1125 O O . VAL A 1 137 ? 23.547 -4.193 -29.671 1.00 76.12 137 VAL A O 1
ATOM 1128 N N . ILE A 1 138 ? 24.409 -4.883 -27.722 1.00 84.50 138 ILE A N 1
ATOM 1129 C CA . ILE A 1 138 ? 23.123 -4.752 -27.015 1.00 84.50 138 ILE A CA 1
ATOM 1130 C C . ILE A 1 138 ? 22.648 -3.301 -26.929 1.00 84.50 138 ILE A C 1
ATOM 1132 O O . ILE A 1 138 ? 21.451 -3.053 -27.025 1.00 84.50 138 ILE A O 1
ATOM 1136 N N . ILE A 1 139 ? 23.567 -2.337 -26.799 1.00 82.00 139 ILE A N 1
ATOM 1137 C CA . ILE A 1 139 ? 23.240 -0.909 -26.856 1.00 82.00 139 ILE A CA 1
ATOM 1138 C C . ILE A 1 139 ? 22.673 -0.562 -28.240 1.00 82.00 139 ILE A C 1
ATOM 1140 O O . ILE A 1 139 ? 21.678 0.151 -28.331 1.00 82.00 139 ILE A O 1
ATOM 1144 N N . GLY A 1 140 ? 23.282 -1.077 -29.315 1.00 80.75 140 GLY A N 1
ATOM 1145 C CA . GLY A 1 140 ? 22.772 -0.902 -30.676 1.00 80.75 140 GLY A CA 1
ATOM 1146 C C . GLY A 1 140 ? 21.389 -1.529 -30.872 1.00 80.75 140 GLY A C 1
ATOM 1147 O O . GLY A 1 140 ? 20.504 -0.905 -31.449 1.00 80.75 140 GLY A O 1
ATOM 1148 N N . LEU A 1 141 ? 21.175 -2.731 -30.331 1.00 82.50 141 LEU A N 1
ATOM 1149 C CA . LEU A 1 141 ? 19.892 -3.430 -30.394 1.00 82.50 141 LEU A CA 1
ATOM 1150 C C . LEU A 1 141 ? 18.798 -2.748 -29.570 1.00 82.50 141 LEU A C 1
ATOM 1152 O O . LEU A 1 141 ? 17.647 -2.742 -29.997 1.00 82.50 141 LEU A O 1
ATOM 1156 N N . ALA A 1 142 ? 19.129 -2.143 -28.427 1.00 84.00 142 ALA A N 1
ATOM 1157 C CA . ALA A 1 142 ? 18.161 -1.406 -27.613 1.00 84.00 142 ALA A CA 1
ATOM 1158 C C . ALA A 1 142 ? 17.514 -0.237 -28.379 1.00 84.00 142 ALA A C 1
ATOM 1160 O O . ALA A 1 142 ? 16.352 0.084 -28.130 1.00 84.00 142 ALA A O 1
ATOM 1161 N N . ASN A 1 143 ? 18.248 0.330 -29.340 1.00 78.50 143 ASN A N 1
ATOM 1162 C CA . ASN A 1 143 ? 17.801 1.385 -30.249 1.00 78.50 143 ASN A CA 1
ATOM 1163 C C . ASN A 1 143 ? 17.108 0.850 -31.518 1.00 78.50 143 ASN A C 1
ATOM 1165 O O . ASN A 1 143 ? 16.683 1.604 -32.390 1.00 78.50 143 ASN A O 1
ATOM 1169 N N . ASN A 1 144 ? 16.979 -0.469 -31.677 1.00 81.06 144 ASN A N 1
ATOM 1170 C CA . ASN A 1 144 ? 16.233 -1.021 -32.797 1.00 81.06 144 ASN A CA 1
ATOM 1171 C C . ASN A 1 144 ? 14.722 -0.928 -32.513 1.00 81.06 144 ASN A C 1
ATOM 1173 O O . ASN A 1 144 ? 14.178 -1.590 -31.619 1.00 81.06 144 ASN A O 1
ATOM 1177 N N . LYS A 1 145 ? 14.021 -0.113 -33.310 1.00 73.94 145 LYS A N 1
ATOM 1178 C CA . LYS A 1 145 ? 12.565 0.080 -33.211 1.00 73.94 145 LYS A CA 1
ATOM 1179 C C . LYS A 1 145 ? 11.790 -1.222 -33.408 1.00 73.94 145 LYS A C 1
ATOM 1181 O O . LYS A 1 145 ? 10.793 -1.435 -32.724 1.00 73.94 145 LYS A O 1
ATOM 1186 N N . GLU A 1 146 ? 12.280 -2.109 -34.268 1.00 80.62 146 GLU A N 1
ATOM 1187 C CA . GLU A 1 146 ? 11.650 -3.395 -34.582 1.00 80.62 146 GLU A CA 1
ATOM 1188 C C . GLU A 1 146 ? 11.924 -4.471 -33.522 1.00 80.62 146 GLU A C 1
ATOM 1190 O O . GLU A 1 146 ? 11.308 -5.537 -33.547 1.00 80.62 146 GLU A O 1
ATOM 1195 N N . LEU A 1 147 ? 12.816 -4.204 -32.558 1.00 82.88 147 LEU A N 1
ATOM 1196 C CA . LEU A 1 147 ? 13.102 -5.147 -31.483 1.00 82.88 147 LEU A CA 1
ATOM 1197 C C . LEU A 1 147 ? 11.838 -5.416 -30.658 1.00 82.88 147 LEU A C 1
ATOM 1199 O O . LEU A 1 147 ? 11.167 -4.483 -30.202 1.00 82.88 147 LEU A O 1
ATOM 1203 N N . SER A 1 148 ? 11.553 -6.695 -30.419 1.00 83.69 148 SER A N 1
ATOM 1204 C CA . SER A 1 148 ? 10.431 -7.117 -29.585 1.00 83.69 148 SER A CA 1
ATOM 1205 C C . SER A 1 148 ? 10.554 -6.569 -28.155 1.00 83.69 148 SER A C 1
ATOM 1207 O O . SER A 1 148 ? 11.655 -6.376 -27.633 1.00 83.69 148 SER A O 1
ATOM 1209 N N . LEU A 1 149 ? 9.422 -6.350 -27.476 1.00 84.94 149 LEU A N 1
ATOM 1210 C CA . LEU A 1 149 ? 9.433 -5.903 -26.077 1.00 84.94 149 LEU A CA 1
ATOM 1211 C C . LEU A 1 149 ? 10.121 -6.924 -25.153 1.00 84.94 149 LEU A C 1
ATOM 1213 O O . LEU A 1 149 ? 10.766 -6.528 -24.185 1.00 84.94 149 LEU A O 1
ATOM 1217 N N . SER A 1 150 ? 10.013 -8.223 -25.448 1.00 80.75 150 SER A N 1
ATOM 1218 C CA . SER A 1 150 ? 10.686 -9.286 -24.692 1.00 80.75 150 SER A CA 1
ATOM 1219 C C . SER A 1 150 ? 12.205 -9.225 -24.829 1.00 80.75 150 SER A C 1
ATOM 1221 O O . SER A 1 150 ? 12.905 -9.276 -23.821 1.00 80.75 150 SER A O 1
ATOM 1223 N N . ASP A 1 151 ? 12.719 -9.057 -26.049 1.00 83.25 151 ASP A N 1
ATOM 1224 C CA . ASP A 1 151 ? 14.164 -8.943 -26.265 1.00 83.25 151 ASP A CA 1
ATOM 1225 C C . ASP A 1 151 ? 14.691 -7.615 -25.696 1.00 83.25 151 ASP A C 1
ATOM 1227 O O . ASP A 1 151 ? 15.774 -7.569 -25.119 1.00 83.25 151 ASP A O 1
ATOM 1231 N N . TYR A 1 152 ? 13.895 -6.542 -25.766 1.00 88.69 152 TYR A N 1
ATOM 1232 C CA . TYR A 1 152 ? 14.226 -5.266 -25.133 1.00 88.69 152 TYR A CA 1
ATOM 1233 C C . TYR A 1 152 ? 14.357 -5.401 -23.609 1.00 88.69 152 TYR A C 1
ATOM 1235 O O . TYR A 1 152 ? 15.357 -4.977 -23.036 1.00 88.69 152 TYR A O 1
ATOM 1243 N N . ARG A 1 153 ? 13.393 -6.056 -22.944 1.00 87.50 153 ARG A N 1
ATOM 1244 C CA . ARG A 1 153 ? 13.458 -6.358 -21.500 1.00 87.50 153 ARG A CA 1
ATOM 1245 C C . ARG A 1 153 ? 14.716 -7.141 -21.145 1.00 87.50 153 ARG A C 1
ATOM 1247 O O . ARG A 1 153 ? 15.395 -6.784 -20.190 1.00 87.50 153 ARG A O 1
ATOM 1254 N N . LEU A 1 154 ? 15.036 -8.162 -21.937 1.00 82.62 154 LEU A N 1
ATOM 1255 C CA . LEU A 1 154 ? 16.236 -8.968 -21.752 1.00 82.62 154 LEU A CA 1
ATOM 1256 C C . LEU A 1 154 ? 17.514 -8.120 -21.815 1.00 82.62 154 LEU A C 1
ATOM 1258 O O . LEU A 1 154 ? 18.392 -8.293 -20.974 1.00 82.62 154 LEU A O 1
ATOM 1262 N N . ILE A 1 155 ? 17.613 -7.195 -22.775 1.00 88.25 155 ILE A N 1
ATOM 1263 C CA . ILE A 1 155 ? 18.758 -6.281 -22.886 1.00 88.25 155 ILE A CA 1
ATOM 1264 C C . ILE A 1 155 ? 18.887 -5.406 -21.637 1.00 88.25 155 ILE A C 1
ATOM 1266 O O . ILE A 1 155 ? 19.985 -5.285 -21.090 1.00 88.25 155 ILE A O 1
ATOM 1270 N N . LEU A 1 156 ? 17.784 -4.809 -21.176 1.00 87.81 156 LEU A N 1
ATOM 1271 C CA . LEU A 1 156 ? 17.797 -3.947 -19.995 1.00 87.81 156 LEU A CA 1
ATOM 1272 C C . LEU A 1 156 ? 18.203 -4.718 -18.732 1.00 87.81 156 LEU A C 1
ATOM 1274 O O . LEU A 1 156 ? 19.063 -4.258 -17.983 1.00 87.81 156 LEU A O 1
ATOM 1278 N N . ASP A 1 157 ? 17.636 -5.909 -18.531 1.00 82.69 157 ASP A N 1
ATOM 1279 C CA . ASP A 1 157 ? 17.971 -6.795 -17.414 1.00 82.69 157 ASP A CA 1
ATOM 1280 C C . ASP A 1 157 ? 19.443 -7.233 -17.471 1.00 82.69 157 ASP A C 1
ATOM 1282 O O . ASP A 1 157 ? 20.121 -7.260 -16.442 1.00 82.69 157 ASP A O 1
ATOM 1286 N N . ALA A 1 158 ? 19.962 -7.549 -18.664 1.00 81.44 158 ALA A N 1
ATOM 1287 C CA . ALA A 1 158 ? 21.361 -7.927 -18.862 1.00 81.44 158 ALA A CA 1
ATOM 1288 C C . ALA A 1 158 ? 22.297 -6.779 -18.492 1.00 81.44 158 ALA A C 1
ATOM 1290 O O . ALA A 1 158 ? 23.222 -6.956 -17.701 1.00 81.44 158 ALA A O 1
ATOM 1291 N N . TYR A 1 159 ? 22.010 -5.587 -19.008 1.00 83.75 159 TYR A N 1
ATOM 1292 C CA . TYR A 1 159 ? 22.779 -4.390 -18.706 1.00 83.75 159 TYR A CA 1
ATOM 1293 C C . TYR A 1 159 ? 22.755 -4.044 -17.214 1.00 83.75 159 TYR A C 1
ATOM 1295 O O . TYR A 1 159 ? 23.785 -3.688 -16.640 1.00 83.75 159 TYR A O 1
ATOM 1303 N N . GLN A 1 160 ? 21.588 -4.161 -16.574 1.00 81.38 160 GLN A N 1
ATOM 1304 C CA . GLN A 1 160 ? 21.447 -3.903 -15.146 1.00 81.38 160 GLN A CA 1
ATOM 1305 C C . GLN A 1 160 ? 22.253 -4.910 -14.317 1.00 81.38 160 GLN A C 1
ATOM 1307 O O . GLN A 1 160 ? 23.007 -4.530 -13.421 1.00 81.38 160 GLN A O 1
ATOM 1312 N N . THR A 1 161 ? 22.117 -6.197 -14.636 1.00 77.81 161 THR A N 1
ATOM 1313 C CA . THR A 1 161 ? 22.773 -7.283 -13.899 1.00 77.81 161 THR A CA 1
ATOM 1314 C C . THR A 1 161 ? 24.293 -7.198 -14.033 1.00 77.81 161 THR A C 1
ATOM 1316 O O . THR A 1 161 ? 24.991 -7.422 -13.051 1.00 77.81 161 THR A O 1
ATOM 1319 N N . SER A 1 162 ? 24.822 -6.798 -15.197 1.00 78.25 162 SER A N 1
ATOM 1320 C CA . SER A 1 162 ? 26.275 -6.708 -15.412 1.00 78.25 162 SER A CA 1
ATOM 1321 C C . SER A 1 162 ? 26.969 -5.587 -14.642 1.00 78.25 162 SER A C 1
ATOM 1323 O O .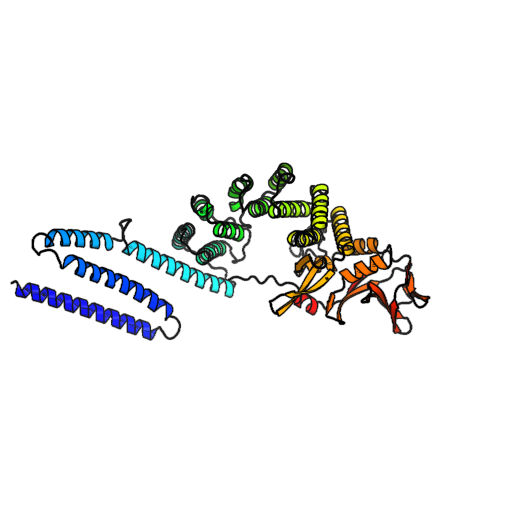 SER A 1 162 ? 28.192 -5.572 -14.549 1.00 78.25 162 SER A O 1
ATOM 1325 N N . HIS A 1 163 ? 26.209 -4.617 -14.134 1.00 73.94 163 HIS A N 1
ATOM 1326 C CA . HIS A 1 163 ? 26.736 -3.453 -13.417 1.00 73.94 163 HIS A CA 1
ATOM 1327 C C . HIS A 1 163 ? 26.331 -3.433 -11.938 1.00 73.94 163 HIS A C 1
ATOM 1329 O O . HIS A 1 163 ? 26.725 -2.522 -11.211 1.00 73.94 163 HIS A O 1
ATOM 1335 N N . SER A 1 164 ? 25.577 -4.434 -11.473 1.00 65.62 164 SER A N 1
ATOM 1336 C CA . SER A 1 164 ? 25.259 -4.611 -10.059 1.00 65.62 164 SER A CA 1
ATOM 1337 C C . SER A 1 164 ? 26.028 -5.815 -9.509 1.00 65.62 164 SER A C 1
ATOM 1339 O O . SER A 1 164 ? 25.756 -6.937 -9.939 1.00 65.62 164 SER A O 1
ATOM 1341 N N . PRO A 1 165 ? 26.934 -5.642 -8.523 1.00 51.06 165 PRO A N 1
ATOM 1342 C CA . PRO A 1 165 ? 27.804 -6.714 -8.017 1.00 51.06 165 PRO A CA 1
ATOM 1343 C C . PRO A 1 165 ? 27.069 -7.887 -7.339 1.00 51.06 165 PRO A C 1
ATOM 1345 O O . PRO A 1 165 ? 27.707 -8.823 -6.860 1.00 51.06 165 PRO A O 1
ATOM 1348 N N . PHE A 1 166 ? 25.735 -7.861 -7.300 1.00 51.62 166 PHE A N 1
ATOM 1349 C CA . PHE A 1 166 ? 24.912 -8.911 -6.711 1.00 51.62 166 PHE A CA 1
ATOM 1350 C C . PHE A 1 166 ? 23.663 -9.262 -7.534 1.00 51.62 166 PHE A C 1
ATOM 1352 O O . PHE A 1 166 ? 22.790 -9.959 -7.027 1.00 51.62 166 PHE A O 1
ATOM 1359 N N . GLY A 1 167 ? 23.502 -8.729 -8.753 1.00 47.47 167 GLY A N 1
ATOM 1360 C CA . GLY A 1 167 ? 22.293 -8.938 -9.569 1.00 47.47 167 GLY A CA 1
ATOM 1361 C C . GLY A 1 167 ? 20.987 -8.375 -8.976 1.00 47.47 167 GLY A C 1
ATOM 1362 O O . GLY A 1 167 ? 19.962 -8.344 -9.648 1.00 47.47 167 GLY A O 1
ATOM 1363 N N . PHE A 1 168 ? 21.007 -7.879 -7.739 1.00 49.91 168 PHE A N 1
ATOM 1364 C CA . PHE A 1 168 ? 19.929 -7.106 -7.139 1.00 49.91 168 PHE A CA 1
ATOM 1365 C C . PHE A 1 168 ? 19.939 -5.696 -7.742 1.00 49.91 168 PHE A C 1
ATOM 1367 O O . PHE A 1 168 ? 20.995 -5.071 -7.831 1.00 49.91 168 PHE A O 1
ATOM 1374 N N . GLY A 1 169 ? 18.779 -5.171 -8.144 1.00 50.66 169 GLY A N 1
ATOM 1375 C CA . GLY A 1 169 ? 18.618 -3.793 -8.628 1.00 50.66 169 GLY A CA 1
ATOM 1376 C C . GLY A 1 169 ? 18.864 -2.754 -7.526 1.00 50.66 169 GLY A C 1
ATOM 1377 O O . GLY A 1 169 ? 17.926 -2.115 -7.036 1.00 50.66 169 GLY A O 1
ATOM 1378 N N . PHE A 1 170 ? 20.113 -2.627 -7.083 1.00 52.38 170 PHE A N 1
ATOM 1379 C CA . PHE A 1 170 ? 20.580 -1.627 -6.133 1.00 52.38 170 PHE A CA 1
ATOM 1380 C C . PHE A 1 170 ? 20.881 -0.301 -6.835 1.00 52.38 170 PHE A C 1
ATOM 1382 O O . PHE A 1 170 ? 20.928 -0.207 -8.064 1.00 52.38 170 PHE A O 1
ATOM 1389 N N . TYR A 1 171 ? 21.063 0.729 -6.013 1.00 52.53 171 TYR A N 1
ATOM 1390 C CA . TYR A 1 171 ? 21.541 2.040 -6.427 1.00 52.53 171 TYR A CA 1
ATOM 1391 C C . TYR A 1 171 ? 22.916 1.894 -7.080 1.00 52.53 171 TYR A C 1
ATOM 1393 O O . TYR A 1 171 ? 23.895 1.590 -6.403 1.00 52.53 171 TYR A O 1
ATOM 1401 N N . GLY A 1 172 ? 22.971 2.065 -8.394 1.00 56.25 172 GLY A N 1
ATOM 1402 C CA . GLY A 1 172 ? 24.200 2.014 -9.175 1.00 56.25 172 GLY A CA 1
ATOM 1403 C C . GLY A 1 172 ? 24.317 3.270 -10.020 1.00 56.25 172 GLY A C 1
ATOM 1404 O O . GLY A 1 172 ? 23.303 3.800 -10.465 1.00 56.25 172 GLY A O 1
ATOM 1405 N N . ASP A 1 173 ? 25.545 3.741 -10.209 1.00 55.06 173 ASP A N 1
ATOM 1406 C CA . ASP A 1 173 ? 25.908 4.748 -11.206 1.00 55.06 173 ASP A CA 1
ATOM 1407 C C . ASP A 1 173 ? 26.262 3.991 -12.496 1.00 55.06 173 ASP A C 1
ATOM 1409 O O . ASP A 1 173 ? 27.410 3.593 -12.722 1.00 55.06 173 ASP A O 1
ATOM 1413 N N . TYR A 1 174 ? 25.241 3.643 -13.285 1.00 66.62 174 TYR A N 1
ATOM 1414 C CA . TYR A 1 174 ? 25.449 2.881 -14.514 1.00 66.62 174 TYR A CA 1
ATOM 1415 C C . TYR A 1 174 ? 26.051 3.812 -15.564 1.00 66.62 174 TYR A C 1
ATOM 1417 O O . TYR A 1 174 ? 25.573 4.928 -15.746 1.00 66.62 174 TYR A O 1
ATOM 1425 N N . LYS A 1 175 ? 27.067 3.361 -16.311 1.00 62.56 175 LYS A N 1
ATOM 1426 C CA . LYS A 1 175 ? 27.725 4.198 -17.332 1.00 62.56 175 LYS A CA 1
ATOM 1427 C C . LYS A 1 175 ? 26.681 4.849 -18.256 1.00 62.56 175 LYS A C 1
ATOM 1429 O O . LYS A 1 175 ? 25.836 4.162 -18.826 1.00 62.56 175 LYS A O 1
ATOM 1434 N N . SER A 1 176 ? 26.747 6.170 -18.425 1.00 62.19 176 SER A N 1
ATOM 1435 C CA . SER A 1 176 ? 25.675 6.961 -19.055 1.00 62.19 176 SER A CA 1
ATOM 1436 C C . SER A 1 176 ? 25.406 6.634 -20.532 1.00 62.19 176 SER A C 1
ATOM 1438 O O . SER A 1 176 ? 24.361 7.001 -21.062 1.00 62.19 176 SER A O 1
ATOM 1440 N N . ASN A 1 177 ? 26.317 5.913 -21.190 1.00 70.81 177 ASN A N 1
ATOM 1441 C CA . ASN A 1 177 ? 26.293 5.652 -22.629 1.00 70.81 177 ASN A CA 1
ATOM 1442 C C . ASN A 1 177 ? 25.012 4.967 -23.127 1.00 70.81 177 ASN A C 1
ATOM 1444 O O . ASN A 1 177 ? 24.562 5.294 -24.222 1.00 70.81 177 ASN A O 1
ATOM 1448 N N . LEU A 1 178 ? 24.428 4.028 -22.369 1.00 76.38 178 LEU A N 1
ATOM 1449 C CA . LEU A 1 178 ? 23.161 3.391 -22.761 1.00 76.38 178 LEU A CA 1
ATOM 1450 C C . LEU A 1 178 ? 22.014 4.409 -22.733 1.00 76.38 178 LEU A C 1
ATOM 1452 O O . LEU A 1 178 ? 21.257 4.517 -23.692 1.00 76.38 178 LEU A O 1
ATOM 1456 N N . PHE A 1 179 ? 21.915 5.174 -21.647 1.00 79.38 179 PHE A N 1
ATOM 1457 C CA . PHE A 1 179 ? 20.856 6.156 -21.442 1.00 79.38 179 PHE A CA 1
ATOM 1458 C C . PHE A 1 179 ? 20.921 7.246 -22.505 1.00 79.38 179 PHE A C 1
ATOM 1460 O O . PHE A 1 179 ? 19.917 7.548 -23.139 1.00 79.38 179 PHE A O 1
ATOM 1467 N N . ASP A 1 180 ? 22.118 7.790 -22.738 1.00 79.75 180 ASP A N 1
ATOM 1468 C CA . ASP A 1 180 ? 22.333 8.842 -23.726 1.00 79.75 180 ASP A CA 1
ATOM 1469 C C . ASP A 1 180 ? 21.980 8.361 -25.133 1.00 79.75 180 ASP A C 1
ATOM 1471 O O . ASP A 1 180 ? 21.379 9.109 -25.898 1.00 79.75 180 ASP A O 1
ATOM 1475 N N . LYS A 1 181 ? 22.277 7.102 -25.467 1.00 78.00 181 LYS A N 1
ATOM 1476 C CA . LYS A 1 181 ? 21.952 6.534 -26.779 1.00 78.00 181 LYS A CA 1
ATOM 1477 C C . LYS A 1 181 ? 20.471 6.208 -26.957 1.00 78.00 181 LYS A C 1
ATOM 1479 O O . LYS A 1 181 ? 19.972 6.415 -28.057 1.00 78.00 181 LYS A O 1
ATOM 1484 N N . ILE A 1 182 ? 19.783 5.727 -25.922 1.00 79.88 182 ILE A N 1
ATOM 1485 C CA . ILE A 1 182 ? 18.348 5.405 -25.991 1.00 79.88 182 ILE A CA 1
ATOM 1486 C C . ILE A 1 182 ? 17.504 6.685 -25.976 1.00 79.88 182 ILE A C 1
ATOM 1488 O O . ILE A 1 182 ? 16.638 6.877 -26.824 1.00 79.88 182 ILE A O 1
ATOM 1492 N N . MET A 1 183 ? 17.777 7.598 -25.041 1.00 76.88 183 MET A N 1
ATOM 1493 C CA . MET A 1 183 ? 16.947 8.788 -24.816 1.00 76.88 183 MET A CA 1
ATOM 1494 C C . MET A 1 183 ? 17.078 9.849 -25.919 1.00 76.88 183 MET A C 1
ATOM 1496 O O . MET A 1 183 ? 16.226 10.729 -26.020 1.00 76.88 183 MET A O 1
ATOM 1500 N N . THR A 1 184 ? 18.131 9.798 -26.744 1.00 73.75 184 THR A N 1
ATOM 1501 C CA . THR A 1 184 ? 18.325 10.726 -27.876 1.00 73.75 184 THR A CA 1
ATOM 1502 C C . THR A 1 184 ? 17.742 10.212 -29.192 1.00 73.75 184 THR A C 1
ATOM 1504 O O . THR A 1 184 ? 17.727 10.942 -30.186 1.00 73.75 184 THR A O 1
ATOM 1507 N N . GLU A 1 185 ? 17.229 8.981 -29.230 1.00 72.50 185 GLU A N 1
ATOM 1508 C CA . GLU A 1 185 ? 16.688 8.408 -30.454 1.00 72.50 185 GLU A CA 1
ATOM 1509 C C . GLU A 1 185 ? 15.263 8.910 -30.734 1.00 72.50 185 GLU A C 1
ATOM 1511 O O . GLU A 1 185 ? 14.329 8.696 -29.959 1.00 72.50 185 GLU A O 1
ATOM 1516 N N . SER A 1 186 ? 15.055 9.520 -31.905 1.00 65.69 186 SER A N 1
ATOM 1517 C CA . SER A 1 186 ? 13.762 10.106 -32.293 1.00 65.69 186 SER A CA 1
ATOM 1518 C C . SER A 1 186 ? 12.591 9.114 -32.280 1.00 65.69 186 SER A C 1
ATOM 1520 O O . SER A 1 186 ? 11.450 9.514 -32.059 1.00 65.69 186 SER A O 1
ATOM 1522 N N . GLY A 1 187 ? 12.851 7.818 -32.494 1.00 66.56 187 GLY A N 1
ATOM 1523 C CA . GLY A 1 187 ? 11.823 6.777 -32.439 1.00 66.56 187 GLY A CA 1
ATOM 1524 C C . GLY A 1 187 ? 11.591 6.164 -31.067 1.00 66.56 187 GLY A C 1
ATOM 1525 O O . GLY A 1 187 ? 10.542 5.557 -30.860 1.00 66.56 187 GLY A O 1
ATOM 1526 N N . PHE A 1 188 ? 12.520 6.307 -30.122 1.00 75.19 188 PHE A N 1
ATOM 1527 C CA . PHE A 1 188 ? 12.302 5.836 -28.757 1.00 75.19 188 PHE A CA 1
ATOM 1528 C C . PHE A 1 188 ? 11.163 6.618 -28.097 1.00 75.19 188 PHE A C 1
ATOM 1530 O O . PHE A 1 188 ? 10.273 6.015 -27.499 1.00 75.19 188 PHE A O 1
ATOM 1537 N N . ASN A 1 189 ? 11.097 7.932 -28.348 1.00 71.38 189 ASN A N 1
ATOM 1538 C CA . ASN A 1 189 ? 10.033 8.830 -27.879 1.00 71.38 189 ASN A CA 1
ATOM 1539 C C . ASN A 1 189 ? 8.613 8.433 -28.335 1.00 71.38 189 ASN A C 1
ATOM 1541 O O . ASN A 1 189 ? 7.636 8.883 -27.744 1.00 71.38 189 ASN A O 1
ATOM 1545 N N . GLN A 1 190 ? 8.484 7.552 -29.332 1.00 77.38 190 GLN A N 1
ATOM 1546 C CA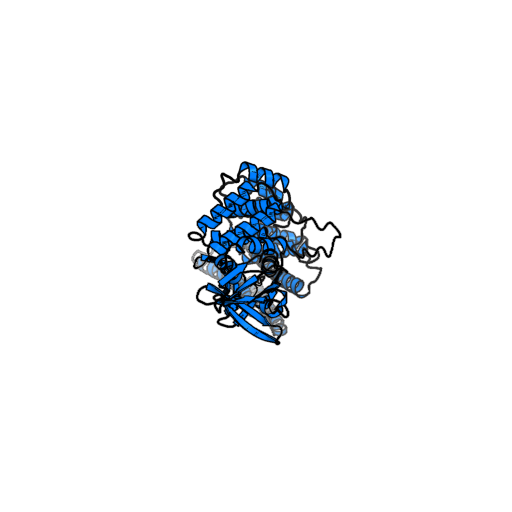 . GLN A 1 190 ? 7.201 7.051 -29.841 1.00 77.38 190 GLN A CA 1
ATOM 1547 C C . GLN A 1 190 ? 6.828 5.655 -29.297 1.00 77.38 190 GLN A C 1
ATOM 1549 O O . GLN A 1 190 ? 5.753 5.146 -29.597 1.00 77.38 190 GLN A O 1
ATOM 1554 N N . GLN A 1 191 ? 7.693 5.018 -28.498 1.00 84.56 191 GLN A N 1
ATOM 1555 C CA . GLN A 1 191 ? 7.523 3.647 -27.999 1.00 84.56 191 GLN A CA 1
ATOM 1556 C C . GLN A 1 191 ? 7.221 3.624 -26.491 1.00 84.56 191 GLN A C 1
ATOM 1558 O O . GLN A 1 191 ? 8.064 3.221 -25.688 1.00 84.56 191 GLN A O 1
ATOM 1563 N N . ALA A 1 192 ? 6.007 4.033 -26.110 1.00 86.81 192 ALA A N 1
ATOM 1564 C CA . ALA A 1 192 ? 5.592 4.214 -24.711 1.00 86.81 192 ALA A CA 1
ATOM 1565 C C . ALA A 1 192 ? 5.912 3.011 -23.797 1.00 86.81 192 ALA A C 1
ATOM 1567 O O . ALA A 1 192 ? 6.499 3.177 -22.731 1.00 86.81 192 ALA A O 1
ATOM 1568 N N . GLU A 1 193 ? 5.628 1.781 -24.238 1.00 87.69 193 GLU A N 1
ATOM 1569 C CA . GLU A 1 193 ? 5.905 0.570 -23.446 1.00 87.69 193 GLU A CA 1
ATOM 1570 C C . GLU A 1 193 ? 7.403 0.322 -23.210 1.00 87.69 193 GLU A C 1
ATOM 1572 O O . GLU A 1 193 ? 7.804 -0.100 -22.121 1.00 87.69 193 GLU A O 1
ATOM 1577 N N . LYS A 1 194 ? 8.259 0.612 -24.202 1.00 89.12 194 LYS A N 1
ATOM 1578 C CA . LYS A 1 194 ? 9.717 0.511 -24.029 1.00 89.12 194 LYS A CA 1
ATOM 1579 C C . LYS A 1 194 ? 10.223 1.602 -23.089 1.00 89.12 194 LYS A C 1
ATOM 1581 O O . LYS A 1 194 ? 11.027 1.300 -22.211 1.00 89.12 194 LYS A O 1
ATOM 1586 N N . GLN A 1 195 ? 9.709 2.830 -23.197 1.00 88.06 195 GLN A N 1
ATOM 1587 C CA . GLN A 1 195 ? 10.075 3.908 -22.274 1.00 88.06 195 GLN A CA 1
ATOM 1588 C C . GLN A 1 195 ? 9.665 3.594 -20.836 1.00 88.06 195 GLN A C 1
ATOM 1590 O O . GLN A 1 195 ? 10.480 3.703 -19.921 1.00 88.06 195 GLN A O 1
ATOM 1595 N N . LYS A 1 196 ? 8.426 3.136 -20.636 1.00 88.69 196 LYS A N 1
ATOM 1596 C CA . LYS A 1 196 ? 7.926 2.688 -19.337 1.00 88.69 196 LYS A CA 1
ATOM 1597 C C . LYS A 1 196 ? 8.839 1.625 -18.739 1.00 88.69 196 LYS A C 1
ATOM 1599 O O . LYS A 1 196 ? 9.278 1.776 -17.600 1.00 88.69 196 LYS A O 1
ATOM 1604 N N . LYS A 1 197 ? 9.187 0.592 -19.515 1.00 89.00 197 LYS A N 1
ATOM 1605 C CA . LYS A 1 197 ? 10.071 -0.473 -19.035 1.00 89.00 197 LYS A CA 1
ATOM 1606 C C . LYS A 1 197 ? 11.476 0.039 -18.712 1.00 89.00 197 LYS A C 1
ATOM 1608 O O . LYS A 1 197 ? 12.026 -0.350 -17.687 1.00 89.00 197 LYS A O 1
ATOM 1613 N N . PHE A 1 198 ? 12.031 0.921 -19.540 1.00 89.19 198 PHE A N 1
ATOM 1614 C CA . PHE A 1 198 ? 13.325 1.558 -19.294 1.00 89.19 198 PHE A CA 1
ATOM 1615 C C . PHE A 1 198 ? 13.341 2.309 -17.957 1.00 89.19 198 PHE A C 1
ATOM 1617 O O . PHE A 1 198 ? 14.200 2.053 -17.111 1.00 89.19 198 PHE A O 1
ATOM 1624 N N . PHE A 1 199 ? 12.347 3.173 -17.729 1.00 87.44 199 PHE A N 1
ATOM 1625 C CA . PHE A 1 199 ? 12.203 3.905 -16.472 1.00 87.44 199 PHE A CA 1
ATOM 1626 C C . PHE A 1 199 ? 12.005 2.967 -15.281 1.00 87.44 199 PHE A C 1
ATOM 1628 O O . PHE A 1 199 ? 12.620 3.168 -14.240 1.00 87.44 199 PHE A O 1
ATOM 1635 N N . GLU A 1 200 ? 11.201 1.913 -15.416 1.00 85.88 200 GLU A N 1
ATOM 1636 C CA . GLU A 1 200 ? 10.985 0.938 -14.342 1.00 85.88 200 GLU A CA 1
ATOM 1637 C C . GLU A 1 200 ? 12.255 0.168 -13.968 1.00 85.88 200 GLU A C 1
ATOM 1639 O O . GLU A 1 200 ? 12.508 -0.029 -12.775 1.00 85.88 200 GLU A O 1
ATOM 1644 N N . THR A 1 201 ? 13.060 -0.233 -14.957 1.00 85.44 201 THR A N 1
ATOM 1645 C CA . THR A 1 201 ? 14.331 -0.935 -14.733 1.00 85.44 201 THR A CA 1
ATOM 1646 C C . THR A 1 201 ? 15.347 -0.030 -14.030 1.00 85.44 201 THR A C 1
ATOM 1648 O O . THR A 1 201 ? 16.004 -0.461 -13.079 1.00 85.44 201 THR A O 1
ATOM 1651 N N . PHE A 1 202 ? 15.438 1.239 -14.439 1.00 84.81 202 PHE A N 1
ATOM 1652 C CA . PHE A 1 202 ? 16.462 2.174 -13.962 1.00 84.81 202 PHE A CA 1
ATOM 1653 C C . PHE A 1 202 ? 15.974 3.218 -12.948 1.00 84.81 202 PHE A C 1
ATOM 1655 O O . PHE A 1 202 ? 16.730 4.111 -12.588 1.00 84.81 202 PHE A O 1
ATOM 1662 N N . LYS A 1 203 ? 14.765 3.097 -12.384 1.00 84.31 203 LYS A N 1
ATOM 1663 C CA . LYS A 1 203 ? 14.225 4.043 -11.375 1.00 84.31 203 LYS A CA 1
ATOM 1664 C C . LYS A 1 203 ? 15.079 4.216 -10.110 1.00 84.31 203 LYS A C 1
ATOM 1666 O O . LYS A 1 203 ? 14.812 5.080 -9.279 1.00 84.31 203 LYS A O 1
ATOM 1671 N N . ARG A 1 204 ? 16.060 3.336 -9.894 1.00 81.81 204 ARG A N 1
ATOM 1672 C CA . ARG A 1 204 ? 17.013 3.387 -8.773 1.00 81.81 204 ARG A CA 1
ATOM 1673 C C . ARG A 1 204 ? 18.410 3.854 -9.195 1.00 81.81 204 ARG A C 1
ATOM 1675 O O . ARG A 1 204 ? 19.297 3.878 -8.348 1.00 81.81 204 ARG A O 1
ATOM 1682 N N . ASP A 1 205 ? 18.597 4.228 -10.454 1.00 81.44 205 ASP A N 1
ATOM 1683 C CA . ASP A 1 205 ? 19.820 4.832 -10.974 1.00 81.44 205 ASP A CA 1
ATOM 1684 C C . ASP A 1 205 ? 19.715 6.359 -10.908 1.00 81.44 205 ASP A C 1
ATOM 1686 O O . ASP A 1 205 ? 18.754 6.952 -11.399 1.00 81.44 205 ASP A O 1
ATOM 1690 N N . ARG A 1 206 ? 20.724 7.008 -10.325 1.00 81.31 206 ARG A N 1
ATOM 1691 C CA . ARG A 1 206 ? 20.788 8.469 -10.244 1.00 81.31 206 ARG A CA 1
ATOM 1692 C C . ARG A 1 206 ? 20.942 9.118 -11.624 1.00 81.31 206 ARG A C 1
ATOM 1694 O O . ARG A 1 206 ? 20.473 10.237 -11.816 1.00 81.31 206 ARG A O 1
ATOM 1701 N N . ASN A 1 207 ? 21.547 8.436 -12.595 1.00 82.31 207 ASN A N 1
ATOM 1702 C CA . ASN A 1 207 ? 21.776 8.963 -13.940 1.00 82.31 207 ASN A CA 1
ATOM 1703 C C . ASN A 1 207 ? 20.499 9.171 -14.740 1.00 82.31 207 ASN A C 1
ATOM 1705 O O . ASN A 1 207 ? 20.521 9.935 -15.703 1.00 82.31 207 ASN A O 1
ATOM 1709 N N . ILE A 1 208 ? 19.379 8.561 -14.343 1.00 85.06 208 ILE A N 1
ATOM 1710 C CA . ILE A 1 208 ? 18.094 8.813 -14.997 1.00 85.06 208 ILE A CA 1
ATOM 1711 C C . ILE A 1 208 ? 17.555 10.222 -14.690 1.00 85.06 208 ILE A C 1
ATOM 1713 O O . ILE A 1 208 ? 16.801 10.779 -15.487 1.00 85.06 208 ILE A O 1
ATOM 1717 N N . LEU A 1 209 ? 18.019 10.851 -13.598 1.00 86.38 209 LEU A N 1
ATOM 1718 C CA . LEU A 1 209 ? 17.572 12.171 -13.142 1.00 86.38 209 LEU A CA 1
ATOM 1719 C C . LEU A 1 209 ? 17.727 13.259 -14.215 1.00 86.38 209 LEU A C 1
ATOM 1721 O O . LEU A 1 209 ? 16.869 14.133 -14.325 1.00 86.38 209 LEU A O 1
ATOM 1725 N N . LYS A 1 210 ? 18.780 13.196 -15.047 1.00 86.00 210 LYS A N 1
ATOM 1726 C CA . LYS A 1 210 ? 19.023 14.201 -16.101 1.00 86.00 210 LYS A CA 1
ATOM 1727 C C . LYS A 1 210 ? 17.918 14.261 -17.161 1.00 86.00 210 LYS A C 1
ATOM 1729 O O . LYS A 1 210 ? 17.792 15.279 -17.833 1.00 86.00 210 LYS A O 1
ATOM 1734 N N . TYR A 1 211 ? 17.111 13.207 -17.297 1.00 85.56 211 TYR A N 1
ATOM 1735 C CA . TYR A 1 211 ? 15.987 13.169 -18.236 1.00 85.56 211 TYR A CA 1
ATOM 1736 C C . TYR A 1 211 ? 14.647 13.524 -17.585 1.00 85.56 211 TYR A C 1
ATOM 1738 O O . TYR A 1 211 ? 13.707 13.895 -18.286 1.00 85.56 211 TYR A O 1
ATOM 1746 N N . CYS A 1 212 ? 14.552 13.449 -16.255 1.00 88.56 212 CYS A N 1
ATOM 1747 C CA . CYS A 1 212 ? 13.306 13.680 -15.529 1.00 88.56 212 CYS A CA 1
ATOM 1748 C C . CYS A 1 212 ? 12.772 15.100 -15.723 1.00 88.56 212 CYS A C 1
ATOM 1750 O O . CYS A 1 212 ? 11.581 15.256 -15.955 1.00 88.56 212 CYS A O 1
ATOM 1752 N N . ASN A 1 213 ? 13.633 16.123 -15.714 1.00 83.94 213 ASN A N 1
ATOM 1753 C CA . ASN A 1 213 ? 13.190 17.515 -15.871 1.00 83.94 213 ASN A CA 1
ATOM 1754 C C . ASN A 1 213 ? 12.492 17.764 -17.219 1.00 83.94 213 ASN A C 1
ATOM 1756 O O . ASN A 1 213 ? 11.477 18.452 -17.266 1.00 83.94 213 ASN A O 1
ATOM 1760 N N . GLY A 1 214 ? 12.996 17.170 -18.308 1.00 84.75 214 GLY A N 1
ATOM 1761 C CA . GLY A 1 214 ? 12.367 17.285 -19.628 1.00 84.75 214 GLY A CA 1
ATOM 1762 C C . GLY A 1 214 ? 11.001 16.595 -19.695 1.00 84.75 214 GLY A C 1
ATOM 1763 O O . GLY A 1 214 ? 10.086 17.103 -20.337 1.00 84.75 214 GLY A O 1
ATOM 1764 N N . ILE A 1 215 ? 10.847 15.471 -18.990 1.00 88.81 215 ILE A N 1
ATOM 1765 C CA . ILE A 1 215 ? 9.571 14.748 -18.884 1.00 88.81 215 ILE A CA 1
ATOM 1766 C C . ILE A 1 215 ? 8.577 15.537 -18.035 1.00 88.81 215 ILE A C 1
ATOM 1768 O O . ILE A 1 215 ? 7.430 15.706 -18.430 1.00 88.81 215 ILE A O 1
ATOM 1772 N N . LEU A 1 216 ? 9.016 16.042 -16.883 1.00 89.12 216 LEU A N 1
ATOM 1773 C CA . LEU A 1 216 ? 8.177 16.791 -15.950 1.00 89.12 216 LEU A CA 1
ATOM 1774 C C . LEU A 1 216 ? 7.730 18.148 -16.500 1.00 89.12 216 LEU A C 1
ATOM 1776 O O . LEU A 1 216 ? 6.645 18.604 -16.142 1.00 89.12 216 LEU A O 1
ATOM 1780 N N . GLY A 1 217 ? 8.539 18.760 -17.371 1.00 84.81 217 GLY A N 1
ATOM 1781 C CA . GLY A 1 217 ? 8.205 19.995 -18.082 1.00 84.81 217 GLY A CA 1
ATOM 1782 C C . GLY A 1 217 ? 7.239 19.812 -19.258 1.00 84.81 217 GLY A C 1
ATOM 1783 O O . GLY A 1 217 ? 6.756 20.804 -19.796 1.00 84.81 217 GLY A O 1
ATOM 1784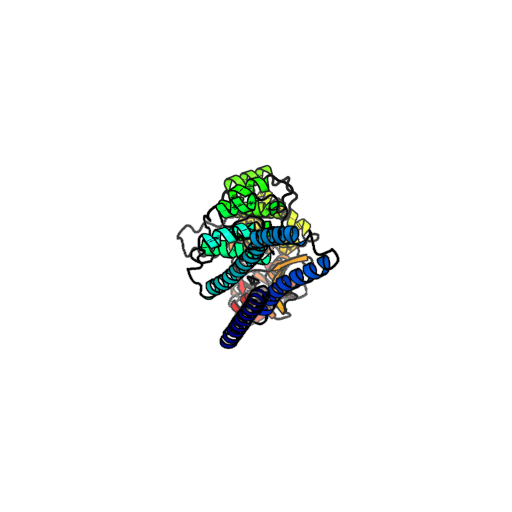 N N . ASN A 1 218 ? 6.937 18.574 -19.665 1.00 84.31 218 ASN A N 1
ATOM 1785 C CA . ASN A 1 218 ? 5.955 18.280 -20.706 1.00 84.31 218 ASN A CA 1
ATOM 1786 C C . ASN A 1 218 ? 4.659 17.757 -20.071 1.00 84.31 218 ASN A C 1
ATOM 1788 O O . ASN A 1 218 ? 4.611 16.612 -19.625 1.00 84.31 218 ASN A O 1
ATOM 1792 N N . ALA A 1 219 ? 3.611 18.589 -20.058 1.00 76.50 219 ALA A N 1
ATOM 1793 C CA . ALA A 1 219 ? 2.347 18.304 -19.377 1.00 76.50 219 ALA A CA 1
ATOM 1794 C C . ALA A 1 219 ? 1.676 16.994 -19.828 1.00 76.50 219 ALA A C 1
ATOM 1796 O O . ALA A 1 219 ? 1.125 16.283 -18.987 1.00 76.50 219 ALA A O 1
ATOM 1797 N N . ASP A 1 220 ? 1.802 16.644 -21.110 1.00 79.69 220 ASP A N 1
ATOM 1798 C CA . ASP A 1 220 ? 1.150 15.481 -21.723 1.00 79.69 220 ASP A CA 1
ATOM 1799 C C . ASP A 1 220 ? 2.023 14.212 -21.689 1.00 79.69 220 ASP A C 1
ATOM 1801 O O . ASP A 1 220 ? 1.690 13.184 -22.287 1.00 79.69 220 ASP A O 1
ATOM 1805 N N . HIS A 1 221 ? 3.185 14.252 -21.027 1.00 81.69 221 HIS A N 1
ATOM 1806 C CA . HIS A 1 221 ? 4.088 13.109 -21.031 1.00 81.69 221 HIS A CA 1
ATOM 1807 C C . HIS A 1 221 ? 3.588 11.985 -20.109 1.00 81.69 221 HIS A C 1
ATOM 1809 O O . HIS A 1 221 ? 3.593 12.093 -18.889 1.00 81.69 221 HIS A O 1
ATOM 1815 N N . HIS A 1 222 ? 3.300 10.816 -20.678 1.00 85.12 222 HIS A N 1
ATOM 1816 C CA . HIS A 1 222 ? 2.809 9.621 -19.962 1.00 85.12 222 HIS A CA 1
ATOM 1817 C C . HIS A 1 222 ? 3.755 9.017 -18.891 1.00 85.12 222 HIS A C 1
ATOM 1819 O O . HIS A 1 222 ? 3.453 7.979 -18.306 1.00 85.12 222 HIS A O 1
ATOM 1825 N N . LEU A 1 223 ? 4.929 9.614 -18.649 1.00 89.19 223 LEU A N 1
ATOM 1826 C CA . LEU A 1 223 ? 5.920 9.146 -17.667 1.00 89.19 223 LEU A CA 1
ATOM 1827 C C . LEU A 1 223 ? 6.128 10.147 -16.533 1.00 89.19 223 LEU A C 1
ATOM 1829 O O . LEU A 1 223 ? 7.051 9.962 -15.742 1.00 89.19 223 LEU A O 1
ATOM 1833 N N . ARG A 1 224 ? 5.308 11.201 -16.440 1.00 91.19 224 ARG A N 1
ATOM 1834 C CA . ARG A 1 224 ? 5.489 12.250 -15.432 1.00 91.19 224 ARG A CA 1
ATOM 1835 C C . ARG A 1 224 ? 5.520 11.699 -14.013 1.00 91.19 224 ARG A C 1
ATOM 1837 O O . ARG A 1 224 ? 6.452 12.037 -13.293 1.00 91.19 224 ARG A O 1
ATOM 1844 N N . HIS A 1 225 ? 4.602 10.806 -13.633 1.00 90.31 225 HIS A N 1
ATOM 1845 C CA . HIS A 1 225 ? 4.642 10.203 -12.294 1.00 90.31 225 HIS A CA 1
ATOM 1846 C C . HIS A 1 225 ? 5.960 9.448 -12.041 1.00 90.31 225 HIS A C 1
ATOM 1848 O O . HIS A 1 225 ? 6.612 9.677 -11.029 1.00 90.31 225 HIS A O 1
ATOM 1854 N N . ARG A 1 226 ? 6.448 8.644 -13.004 1.00 90.56 226 ARG A N 1
ATOM 1855 C CA . ARG A 1 226 ? 7.730 7.917 -12.871 1.00 90.56 226 ARG A CA 1
ATOM 1856 C C . ARG A 1 226 ? 8.919 8.869 -12.777 1.00 90.56 226 ARG A C 1
ATOM 1858 O O . ARG A 1 226 ? 9.857 8.616 -12.026 1.00 90.56 226 ARG A O 1
ATOM 1865 N N . ALA A 1 227 ? 8.904 9.948 -13.555 1.00 92.31 227 ALA A N 1
ATOM 1866 C CA . ALA A 1 227 ? 9.943 10.967 -13.507 1.00 92.31 227 ALA A CA 1
ATOM 1867 C C . ALA A 1 227 ? 9.930 11.718 -12.168 1.00 92.31 227 ALA A C 1
ATOM 1869 O O . ALA A 1 227 ? 11.000 12.008 -11.634 1.00 92.31 227 ALA A O 1
ATOM 1870 N N . PHE A 1 228 ? 8.744 11.975 -11.610 1.00 94.94 228 PHE A N 1
ATOM 1871 C CA . PHE A 1 228 ? 8.594 12.566 -10.287 1.00 94.94 228 PHE A CA 1
ATOM 1872 C C . PHE A 1 228 ? 9.088 11.618 -9.191 1.00 94.94 228 PHE A C 1
ATOM 1874 O O . PHE A 1 228 ? 9.854 12.057 -8.345 1.00 94.94 228 PHE A O 1
ATOM 1881 N N . ASP A 1 229 ? 8.763 10.322 -9.237 1.00 92.25 229 ASP A N 1
ATOM 1882 C CA . ASP A 1 229 ? 9.262 9.336 -8.264 1.00 92.25 229 ASP A CA 1
ATOM 1883 C C . ASP A 1 229 ? 10.801 9.309 -8.212 1.00 92.25 229 ASP A C 1
ATOM 1885 O O . ASP A 1 229 ? 11.408 9.211 -7.143 1.00 92.25 229 ASP A O 1
ATOM 1889 N N . VAL A 1 230 ? 11.456 9.427 -9.373 1.00 91.06 230 VAL A N 1
ATOM 1890 C CA . VAL A 1 230 ? 12.918 9.556 -9.458 1.00 91.06 230 VAL A CA 1
ATOM 1891 C C . VAL A 1 230 ? 13.386 10.887 -8.861 1.00 91.06 230 VAL A C 1
ATOM 1893 O O . VAL A 1 230 ? 14.348 10.895 -8.087 1.00 91.06 230 VAL A O 1
ATOM 1896 N N . LEU A 1 231 ? 12.738 12.003 -9.213 1.00 93.62 231 LEU A N 1
ATOM 1897 C CA . LEU A 1 231 ? 13.070 13.332 -8.693 1.00 93.62 231 LEU A CA 1
ATOM 1898 C C . LEU A 1 231 ? 12.967 13.359 -7.163 1.00 93.62 231 LEU A C 1
ATOM 1900 O O . LEU A 1 231 ? 13.935 13.714 -6.499 1.00 93.62 231 LEU A O 1
ATOM 1904 N N . ALA A 1 232 ? 11.846 12.897 -6.612 1.00 93.06 232 ALA A N 1
ATOM 1905 C CA . ALA A 1 232 ? 11.574 12.754 -5.185 1.00 93.06 232 ALA A CA 1
ATOM 1906 C C . ALA A 1 232 ? 12.664 11.959 -4.462 1.00 93.06 232 ALA A C 1
ATOM 1908 O O . ALA A 1 232 ? 13.088 12.319 -3.366 1.00 93.06 232 ALA A O 1
ATOM 1909 N N . LYS A 1 233 ? 13.165 10.901 -5.101 1.00 89.44 233 LYS A N 1
ATOM 1910 C CA . LYS A 1 233 ? 14.186 10.030 -4.528 1.00 89.44 233 LYS A CA 1
ATOM 1911 C C . LYS A 1 233 ? 15.587 10.639 -4.507 1.00 89.44 233 LYS A C 1
ATOM 1913 O O . LYS A 1 233 ? 16.310 10.474 -3.528 1.00 89.44 233 LYS A O 1
ATOM 1918 N N . PHE A 1 234 ? 16.010 11.267 -5.604 1.00 89.12 234 PHE A N 1
ATOM 1919 C CA . PHE A 1 234 ? 17.400 11.714 -5.783 1.00 89.12 234 PHE A CA 1
ATOM 1920 C C . PHE A 1 234 ? 17.607 13.215 -5.589 1.00 89.12 234 PHE A C 1
ATOM 1922 O O . PHE A 1 234 ? 18.743 13.655 -5.412 1.00 89.12 234 PHE A O 1
ATOM 1929 N N . SER A 1 235 ? 16.534 14.000 -5.630 1.00 91.38 235 SER A N 1
ATOM 1930 C CA . SER A 1 235 ? 16.539 15.443 -5.417 1.00 91.38 235 SER A CA 1
ATOM 1931 C C . SER A 1 235 ? 15.272 15.896 -4.667 1.00 91.38 235 SER A C 1
ATOM 1933 O O . SER A 1 235 ? 14.408 16.561 -5.243 1.00 91.38 235 SER A O 1
ATOM 1935 N N . PRO A 1 236 ? 15.152 15.573 -3.361 1.00 92.31 236 PRO A N 1
ATOM 1936 C CA . PRO A 1 236 ? 13.973 15.929 -2.569 1.00 92.31 236 PRO A CA 1
ATOM 1937 C C . PRO A 1 236 ? 13.672 17.434 -2.555 1.00 92.31 236 PRO A C 1
ATOM 1939 O O . PRO A 1 236 ? 12.511 17.819 -2.570 1.00 92.31 236 PRO A O 1
ATOM 1942 N N . ALA A 1 237 ? 14.697 18.295 -2.563 1.00 93.50 237 ALA A N 1
ATOM 1943 C CA . ALA A 1 237 ? 14.511 19.748 -2.615 1.00 93.50 237 ALA A CA 1
ATOM 1944 C C . ALA A 1 237 ? 13.780 20.186 -3.896 1.00 93.50 237 ALA A C 1
ATOM 1946 O O . ALA A 1 237 ? 12.754 20.853 -3.814 1.00 93.50 237 ALA A O 1
ATOM 1947 N N . ASN A 1 238 ? 14.231 19.714 -5.060 1.00 93.56 238 ASN A N 1
ATOM 1948 C CA . ASN A 1 238 ? 13.586 20.024 -6.336 1.00 93.56 238 ASN A CA 1
ATOM 1949 C C . ASN A 1 238 ? 12.187 19.395 -6.436 1.00 93.56 238 ASN A C 1
ATOM 1951 O O . ASN A 1 238 ? 11.306 19.942 -7.090 1.00 93.56 238 ASN A O 1
ATOM 1955 N N . ALA A 1 239 ? 11.958 18.244 -5.796 1.00 95.38 239 ALA A N 1
ATOM 1956 C CA . ALA A 1 239 ? 10.624 17.652 -5.721 1.00 95.38 239 ALA A CA 1
ATOM 1957 C C . ALA A 1 239 ? 9.654 18.514 -4.895 1.00 95.38 239 ALA A C 1
ATOM 1959 O O . ALA A 1 239 ? 8.487 18.627 -5.268 1.00 95.38 239 ALA A O 1
ATOM 1960 N N . ARG A 1 240 ? 10.132 19.154 -3.815 1.00 95.56 240 ARG A N 1
ATOM 1961 C CA . ARG A 1 240 ? 9.342 20.126 -3.038 1.00 95.56 240 ARG A CA 1
ATOM 1962 C C . ARG A 1 240 ? 8.972 21.339 -3.883 1.00 95.56 240 ARG A C 1
ATOM 1964 O O . ARG A 1 240 ? 7.791 21.655 -3.958 1.00 95.56 240 ARG A O 1
ATOM 1971 N N . GLU A 1 241 ? 9.943 21.935 -4.574 1.00 94.75 241 GLU A N 1
ATOM 1972 C CA . GLU A 1 241 ? 9.702 23.055 -5.499 1.00 94.75 241 GLU A CA 1
ATOM 1973 C C . GLU A 1 241 ? 8.676 22.670 -6.578 1.00 94.75 241 GLU A C 1
ATOM 1975 O O . GLU A 1 241 ? 7.691 23.373 -6.791 1.00 94.75 241 GLU A O 1
ATOM 1980 N N . TYR A 1 242 ? 8.824 21.486 -7.184 1.00 94.62 242 TYR A N 1
ATOM 1981 C CA . TYR A 1 242 ? 7.883 21.002 -8.195 1.00 94.62 242 TYR A CA 1
ATOM 1982 C C . TYR A 1 242 ? 6.453 20.838 -7.650 1.00 94.62 242 TYR A C 1
ATOM 1984 O O . TYR A 1 242 ? 5.492 21.178 -8.341 1.00 94.62 242 TYR A O 1
ATOM 1992 N N . ILE A 1 243 ? 6.291 20.339 -6.418 1.00 95.81 243 ILE A N 1
ATOM 1993 C CA . ILE A 1 243 ? 4.982 20.238 -5.751 1.00 95.81 243 ILE A CA 1
ATOM 1994 C C . ILE A 1 243 ? 4.386 21.623 -5.499 1.00 95.81 243 ILE A C 1
ATOM 1996 O O . ILE A 1 243 ? 3.198 21.828 -5.756 1.00 95.81 243 ILE A O 1
ATOM 2000 N N . GLU A 1 244 ? 5.179 22.559 -4.979 1.00 94.31 244 GLU A N 1
ATOM 2001 C CA . GLU A 1 244 ? 4.728 23.922 -4.686 1.00 94.31 244 GLU A CA 1
ATOM 2002 C C . GLU A 1 244 ? 4.209 24.623 -5.944 1.00 94.31 244 GLU A C 1
ATOM 2004 O O . GLU A 1 244 ? 3.158 25.257 -5.898 1.00 94.31 244 GLU A O 1
ATOM 2009 N N . GLU A 1 245 ? 4.892 24.436 -7.072 1.00 93.06 245 GLU A N 1
ATOM 2010 C CA . GLU A 1 245 ? 4.532 25.045 -8.351 1.00 93.06 245 GLU A CA 1
ATOM 2011 C C . GLU A 1 245 ? 3.340 24.372 -9.053 1.00 93.06 245 GLU A C 1
ATOM 2013 O O . GLU A 1 245 ? 2.583 25.048 -9.749 1.00 93.06 245 GLU A O 1
ATOM 2018 N N . ASN A 1 246 ? 3.170 23.049 -8.915 1.00 93.19 246 ASN A N 1
ATOM 2019 C CA . ASN A 1 246 ? 2.303 22.288 -9.826 1.00 93.19 246 ASN A CA 1
ATOM 2020 C C . ASN A 1 246 ? 1.124 21.556 -9.167 1.00 93.19 246 ASN A C 1
ATOM 2022 O O . ASN A 1 246 ? 0.170 21.223 -9.868 1.00 93.19 246 ASN A O 1
ATOM 2026 N N . PHE A 1 247 ? 1.145 21.280 -7.857 1.00 94.06 247 PHE A N 1
ATOM 2027 C CA . PHE A 1 247 ? 0.182 20.355 -7.228 1.00 94.06 247 PHE A CA 1
ATOM 2028 C C . PHE A 1 247 ? -1.294 20.729 -7.448 1.00 94.06 247 PHE A C 1
ATOM 2030 O O . PHE A 1 247 ? -2.137 19.857 -7.664 1.00 94.06 247 PHE A O 1
ATOM 2037 N N . ASP A 1 248 ? -1.605 22.026 -7.414 1.00 92.19 248 ASP A N 1
ATOM 2038 C CA . ASP A 1 248 ? -2.977 22.535 -7.523 1.00 92.19 248 ASP A CA 1
ATOM 2039 C C . ASP A 1 248 ? -3.477 22.616 -8.980 1.00 92.19 248 ASP A C 1
ATOM 2041 O O . ASP A 1 248 ? -4.658 22.860 -9.215 1.00 92.19 248 ASP A O 1
ATOM 2045 N N . HIS A 1 249 ? -2.595 22.390 -9.961 1.00 88.88 249 HIS A N 1
ATOM 2046 C CA . HIS A 1 249 ? -2.877 22.512 -11.398 1.00 88.88 249 HIS A CA 1
ATOM 2047 C C . HIS A 1 249 ? -2.710 21.194 -12.168 1.00 88.88 249 HIS A C 1
ATOM 2049 O O . HIS A 1 249 ? -2.884 21.160 -13.384 1.00 88.88 249 HIS A O 1
ATOM 2055 N N . ILE A 1 250 ? -2.334 20.113 -11.481 1.00 88.25 250 ILE A N 1
ATOM 2056 C CA . ILE A 1 250 ? -2.182 18.786 -12.076 1.00 88.25 250 ILE A CA 1
ATOM 2057 C C . ILE A 1 250 ? -3.506 18.021 -12.008 1.00 88.25 250 ILE A C 1
ATOM 2059 O O . ILE A 1 250 ? -4.021 17.753 -10.917 1.00 88.25 250 ILE A O 1
ATOM 2063 N N . ASP A 1 251 ? -3.968 17.600 -13.187 1.00 84.75 251 ASP A N 1
ATOM 2064 C CA . ASP A 1 251 ? -5.116 16.701 -13.382 1.00 84.75 251 ASP A CA 1
ATOM 2065 C C . ASP A 1 251 ? -4.705 15.216 -13.507 1.00 84.75 251 ASP A C 1
ATOM 2067 O O . ASP A 1 251 ? -5.551 14.326 -13.531 1.00 84.75 251 ASP A O 1
ATOM 2071 N N . ASP A 1 252 ? -3.401 14.922 -13.582 1.00 87.56 252 ASP A N 1
ATOM 2072 C CA . ASP A 1 252 ? -2.872 13.552 -13.585 1.00 87.56 252 ASP A CA 1
ATOM 2073 C C . ASP A 1 252 ? -2.947 12.955 -12.170 1.00 87.56 252 ASP A C 1
ATOM 2075 O O . ASP A 1 252 ? -2.142 13.283 -11.292 1.00 87.56 252 ASP A O 1
ATOM 2079 N N . ASN A 1 253 ? -3.921 12.066 -11.959 1.00 88.12 253 ASN A N 1
ATOM 2080 C CA . ASN A 1 253 ? -4.166 11.409 -10.675 1.00 88.12 253 ASN A CA 1
ATOM 2081 C C . ASN A 1 253 ? -2.979 10.568 -10.183 1.00 88.12 253 ASN A C 1
ATOM 2083 O O . ASN A 1 253 ? -2.726 10.553 -8.979 1.00 88.12 253 ASN A O 1
ATOM 2087 N N . GLU A 1 254 ? -2.240 9.893 -11.073 1.00 89.25 254 GLU A N 1
ATOM 2088 C CA . GLU A 1 254 ? -1.086 9.070 -10.681 1.00 89.25 254 GLU A CA 1
ATOM 2089 C C . GLU A 1 254 ? 0.064 9.959 -10.202 1.00 89.25 254 GLU A C 1
ATOM 2091 O O . GLU A 1 254 ? 0.650 9.717 -9.147 1.00 89.25 254 GLU A O 1
ATOM 2096 N N . LEU A 1 255 ? 0.356 11.035 -10.939 1.00 92.69 255 LEU A N 1
ATOM 2097 C CA . LEU A 1 255 ? 1.371 12.009 -10.541 1.00 92.69 255 LEU A CA 1
ATOM 2098 C C . LEU A 1 255 ? 0.991 12.704 -9.230 1.00 92.69 255 LEU A C 1
ATOM 2100 O O . LEU A 1 255 ? 1.834 12.850 -8.343 1.00 92.69 255 LEU A O 1
ATOM 2104 N N . LYS A 1 256 ? -0.273 13.117 -9.096 1.00 93.50 256 LYS A N 1
ATOM 2105 C CA . LYS A 1 256 ? -0.775 13.762 -7.881 1.00 93.50 256 LYS A CA 1
ATOM 2106 C C . LYS A 1 256 ? -0.668 12.826 -6.681 1.00 93.50 256 LYS A C 1
ATOM 2108 O O . LYS A 1 256 ? -0.207 13.256 -5.629 1.00 93.50 256 LYS A O 1
ATOM 2113 N N . PHE A 1 257 ? -0.990 11.545 -6.851 1.00 94.31 257 PHE A N 1
ATOM 2114 C CA . PHE A 1 257 ? -0.803 10.538 -5.811 1.00 94.31 257 PHE A CA 1
ATOM 2115 C C . PHE A 1 257 ? 0.675 10.387 -5.410 1.00 94.31 257 PHE A C 1
ATOM 2117 O O . PHE A 1 257 ? 0.994 10.496 -4.225 1.00 94.31 257 PHE A O 1
ATOM 2124 N N . SER A 1 258 ? 1.597 10.255 -6.375 1.00 94.38 258 SER A N 1
ATOM 2125 C CA . SER A 1 258 ? 3.046 10.217 -6.105 1.00 94.38 258 SER A CA 1
ATOM 2126 C C . SER A 1 258 ? 3.536 11.446 -5.326 1.00 94.38 258 SER A C 1
ATOM 2128 O O . SER A 1 258 ? 4.342 11.316 -4.400 1.00 94.38 258 SER A O 1
ATOM 2130 N N . MET A 1 259 ? 3.031 12.642 -5.651 1.00 96.31 259 MET A N 1
ATOM 2131 C CA . MET A 1 259 ? 3.330 13.867 -4.900 1.00 96.31 259 MET A CA 1
ATOM 2132 C C . MET A 1 259 ? 2.868 13.782 -3.448 1.00 96.31 259 MET A C 1
ATOM 2134 O O . MET A 1 259 ? 3.630 14.139 -2.552 1.00 96.31 259 MET A O 1
ATOM 2138 N N . VAL A 1 260 ? 1.648 13.300 -3.196 1.00 96.88 260 VAL A N 1
ATOM 2139 C CA . VAL A 1 260 ? 1.117 13.169 -1.830 1.00 96.88 260 VAL A CA 1
ATOM 2140 C C . VAL A 1 260 ? 1.899 12.141 -1.024 1.00 96.88 260 VAL A C 1
ATOM 2142 O O . VAL A 1 260 ? 2.245 12.419 0.121 1.00 96.88 260 VAL A O 1
ATOM 2145 N N . ILE A 1 261 ? 2.261 11.004 -1.621 1.00 95.44 261 ILE A N 1
ATOM 2146 C CA . ILE A 1 261 ? 3.114 10.008 -0.961 1.00 95.44 261 ILE A CA 1
ATOM 2147 C C . ILE A 1 261 ? 4.469 10.614 -0.580 1.00 95.44 261 ILE A C 1
ATOM 2149 O O . ILE A 1 261 ? 4.947 10.414 0.538 1.00 95.44 261 ILE A O 1
ATOM 2153 N N . PHE A 1 262 ? 5.080 11.413 -1.459 1.00 95.25 262 PHE A N 1
ATOM 2154 C CA . PHE A 1 262 ? 6.293 12.149 -1.106 1.00 95.25 262 PHE A CA 1
ATOM 2155 C C . PHE A 1 262 ? 6.057 13.143 0.043 1.00 95.25 262 PHE A C 1
ATOM 2157 O O . PHE A 1 262 ? 6.846 13.169 0.988 1.00 95.25 262 PHE A O 1
ATOM 2164 N N . MET A 1 263 ? 4.959 13.908 0.012 1.00 95.69 263 MET A N 1
ATOM 2165 C CA . MET A 1 263 ? 4.599 14.836 1.091 1.00 95.69 263 MET A CA 1
ATOM 2166 C C . MET A 1 263 ? 4.418 14.123 2.440 1.00 95.69 263 MET A C 1
ATOM 2168 O O . MET A 1 263 ? 4.858 14.646 3.458 1.00 95.69 263 MET A O 1
ATOM 2172 N N . VAL A 1 264 ? 3.842 12.917 2.457 1.00 93.56 264 VAL A N 1
ATOM 2173 C CA . VAL A 1 264 ? 3.694 12.078 3.661 1.00 93.56 264 VAL A CA 1
ATOM 2174 C C . VAL A 1 264 ? 5.032 11.546 4.177 1.00 93.56 264 VAL A C 1
ATOM 2176 O O . VAL A 1 264 ? 5.246 11.479 5.394 1.00 93.56 264 VAL A O 1
ATOM 2179 N N . ASN A 1 265 ? 5.922 11.137 3.273 1.00 90.31 265 ASN A N 1
ATOM 2180 C CA . ASN A 1 265 ? 7.238 10.609 3.633 1.00 90.31 265 ASN A CA 1
ATOM 2181 C C . ASN A 1 265 ? 8.132 11.695 4.241 1.00 90.31 265 ASN A C 1
ATOM 2183 O O . ASN A 1 265 ? 8.817 11.442 5.229 1.00 90.31 265 ASN A O 1
ATOM 2187 N N . GLU A 1 266 ? 8.074 12.907 3.691 1.00 90.00 266 GLU A N 1
ATOM 2188 C CA . GLU A 1 266 ? 8.826 14.069 4.179 1.00 90.00 266 GLU A CA 1
ATOM 2189 C C . GLU A 1 266 ? 8.083 14.864 5.268 1.00 90.00 266 GLU A C 1
ATOM 2191 O O . GLU A 1 266 ? 8.659 15.779 5.852 1.00 90.00 266 GLU A O 1
ATOM 2196 N N . TRP A 1 267 ? 6.818 14.523 5.531 1.00 91.50 267 TRP A N 1
ATOM 2197 C CA . TRP A 1 267 ? 5.874 15.249 6.388 1.00 91.50 267 TRP A CA 1
ATOM 2198 C C . TRP A 1 267 ? 5.850 16.767 6.141 1.00 91.50 267 TRP A C 1
ATOM 2200 O O . TRP A 1 267 ? 6.165 17.580 7.009 1.00 91.50 267 TRP A O 1
ATOM 2210 N N . ILE A 1 268 ? 5.469 17.152 4.924 1.00 92.25 268 ILE A N 1
ATOM 2211 C CA . ILE A 1 268 ? 5.342 18.548 4.480 1.00 92.25 268 ILE A CA 1
ATOM 2212 C C . ILE A 1 268 ? 3.932 18.818 3.952 1.00 92.25 268 ILE A C 1
ATOM 2214 O O . ILE A 1 268 ? 3.245 17.898 3.520 1.00 92.25 268 ILE A O 1
ATOM 2218 N N . ASN A 1 269 ? 3.513 20.088 3.925 1.00 91.75 269 ASN A N 1
ATOM 2219 C CA . ASN A 1 269 ? 2.236 20.511 3.333 1.00 91.75 269 ASN A CA 1
ATOM 2220 C C . ASN A 1 269 ? 1.020 19.716 3.857 1.00 91.75 269 ASN A C 1
ATOM 2222 O O . ASN A 1 269 ? 0.171 19.287 3.075 1.00 91.75 269 ASN A O 1
ATOM 2226 N N . THR A 1 270 ? 0.918 19.534 5.176 1.00 93.25 270 THR A N 1
ATOM 2227 C CA . THR A 1 270 ? -0.121 18.718 5.839 1.00 93.25 270 THR A CA 1
ATOM 2228 C C . THR A 1 270 ? -1.541 19.043 5.374 1.00 93.25 270 THR A C 1
ATOM 2230 O O . THR A 1 270 ? -2.303 18.133 5.068 1.00 93.25 270 THR A O 1
ATOM 2233 N N . GLN A 1 271 ? -1.868 20.322 5.170 1.00 94.62 271 GLN A N 1
ATOM 2234 C CA . GLN A 1 271 ? -3.170 20.732 4.633 1.00 94.62 271 GLN A CA 1
ATOM 2235 C C . GLN A 1 271 ? -3.471 20.142 3.242 1.00 94.62 271 GLN A C 1
ATOM 2237 O O . GLN A 1 271 ? -4.617 19.797 2.956 1.00 94.62 271 GLN A O 1
ATOM 2242 N N . LYS A 1 272 ? -2.466 20.019 2.362 1.00 95.56 272 LYS A N 1
ATOM 2243 C CA . LYS A 1 272 ? -2.628 19.402 1.034 1.00 95.56 272 LYS A CA 1
ATOM 2244 C C . LYS A 1 272 ? -2.844 17.893 1.154 1.00 95.56 272 LYS A C 1
ATOM 2246 O O . LYS A 1 272 ? -3.671 17.358 0.422 1.00 95.56 272 LYS A O 1
ATOM 2251 N N . ILE A 1 273 ? -2.159 17.235 2.095 1.00 96.50 273 ILE A N 1
ATOM 2252 C CA . ILE A 1 273 ? -2.361 15.810 2.405 1.00 96.50 273 ILE A CA 1
ATOM 2253 C C . ILE A 1 273 ? -3.798 15.582 2.895 1.00 96.50 273 ILE A C 1
ATOM 2255 O O . ILE A 1 273 ? -4.499 14.744 2.338 1.00 96.50 273 ILE A O 1
ATOM 2259 N N . GLU A 1 274 ? -4.257 16.371 3.871 1.00 96.31 274 GLU A N 1
ATOM 2260 C CA . GLU A 1 274 ? -5.614 16.289 4.430 1.00 96.31 274 GLU A CA 1
ATOM 2261 C C . GLU A 1 274 ? -6.710 16.563 3.396 1.00 96.31 274 GLU A C 1
ATOM 2263 O O . GLU A 1 274 ? -7.731 15.881 3.353 1.00 96.31 274 GLU A O 1
ATOM 2268 N N . ASN A 1 275 ? -6.528 17.580 2.552 1.00 95.62 275 ASN A N 1
ATOM 2269 C CA . ASN A 1 275 ? -7.507 17.893 1.513 1.00 95.62 275 ASN A CA 1
ATOM 2270 C C . ASN A 1 275 ? -7.573 16.776 0.468 1.00 95.62 275 ASN A C 1
ATOM 2272 O O . ASN A 1 275 ? -8.655 16.434 -0.008 1.00 95.62 275 ASN A O 1
ATOM 2276 N N . TYR A 1 276 ? -6.422 16.199 0.119 1.00 95.75 276 TYR A N 1
ATOM 2277 C CA . TYR A 1 276 ? -6.369 15.102 -0.832 1.00 95.75 276 TYR A CA 1
ATOM 2278 C C . TYR A 1 276 ? -6.981 13.818 -0.261 1.00 95.75 276 TYR A C 1
ATOM 2280 O O . TYR A 1 276 ? -7.774 13.185 -0.953 1.00 95.75 276 TYR A O 1
ATOM 2288 N N . SER A 1 277 ? -6.705 13.464 1.000 1.00 96.06 277 SER A N 1
ATOM 2289 C CA . SER A 1 277 ? -7.327 12.295 1.635 1.00 96.06 277 SER A CA 1
ATOM 2290 C C . SER A 1 277 ? -8.849 12.409 1.705 1.00 96.06 277 SER A C 1
ATOM 2292 O O . SER A 1 277 ? -9.539 11.443 1.386 1.00 96.06 277 SER A O 1
ATOM 2294 N N . LYS A 1 278 ? -9.382 13.599 2.012 1.00 95.06 278 LYS A N 1
ATOM 2295 C CA . LYS A 1 278 ? -10.827 13.873 1.947 1.00 95.06 278 LYS A CA 1
ATOM 2296 C C . LYS A 1 278 ? -11.379 13.713 0.534 1.00 95.06 278 LYS A C 1
ATOM 2298 O O . LYS A 1 278 ? -12.385 13.043 0.354 1.00 95.06 278 LYS A O 1
ATOM 2303 N N . SER A 1 279 ? -10.685 14.241 -0.478 1.00 93.50 279 SER A N 1
ATOM 2304 C CA . SER A 1 279 ? -11.113 14.078 -1.876 1.00 93.50 279 SER A CA 1
ATOM 2305 C C . SER A 1 279 ? -11.124 12.614 -2.335 1.00 93.50 279 SER A C 1
ATOM 2307 O O . SER A 1 279 ? -11.991 12.212 -3.112 1.00 93.50 279 SER A O 1
ATOM 2309 N N . LEU A 1 280 ? -10.190 11.799 -1.831 1.00 93.62 280 LEU A N 1
ATOM 2310 C CA . LEU A 1 280 ? -10.182 10.360 -2.070 1.00 93.62 280 LEU A CA 1
ATOM 2311 C C . LEU A 1 280 ? -11.381 9.691 -1.393 1.00 93.62 280 LEU A C 1
ATOM 2313 O O . LEU A 1 280 ? -12.066 8.919 -2.051 1.00 93.62 280 LEU A O 1
ATOM 2317 N N . LEU A 1 281 ? -11.680 10.031 -0.133 1.00 92.38 281 LEU A N 1
ATOM 2318 C CA . LEU A 1 281 ? -12.850 9.503 0.580 1.00 92.38 281 LEU A CA 1
ATOM 2319 C C . LEU A 1 281 ? -14.165 9.858 -0.131 1.00 92.38 281 LEU A C 1
ATOM 2321 O O . LEU A 1 281 ? -15.005 8.990 -0.352 1.00 92.38 281 LEU A O 1
ATOM 2325 N N . ASP A 1 282 ? -14.313 11.115 -0.557 1.00 90.06 282 ASP A N 1
ATOM 2326 C CA . ASP A 1 282 ? -15.498 11.611 -1.269 1.00 90.06 282 ASP A CA 1
ATOM 2327 C C . ASP A 1 282 ? -15.717 10.908 -2.624 1.00 90.06 282 ASP A C 1
ATOM 2329 O O . ASP A 1 282 ? -16.840 10.867 -3.134 1.00 90.06 282 ASP A O 1
ATOM 2333 N N . SER A 1 283 ? -14.656 10.349 -3.217 1.00 86.81 283 SER A N 1
ATOM 2334 C CA . SER A 1 283 ? -14.691 9.664 -4.516 1.00 86.81 283 SER A CA 1
ATOM 2335 C C . SER A 1 283 ? -14.722 8.134 -4.429 1.00 86.81 283 SER A C 1
ATOM 2337 O O . SER A 1 283 ? -14.859 7.483 -5.464 1.00 86.81 283 SER A O 1
ATOM 2339 N N . VAL A 1 284 ? -14.687 7.540 -3.228 1.00 84.94 284 VAL A N 1
ATOM 2340 C CA . VAL A 1 284 ? -14.675 6.073 -3.025 1.00 84.94 284 VAL A CA 1
ATOM 2341 C C . VAL A 1 284 ? -15.799 5.356 -3.780 1.00 84.94 284 VAL A C 1
ATOM 2343 O O . VAL A 1 284 ? -15.573 4.291 -4.354 1.00 84.94 284 VAL A O 1
ATOM 2346 N N . ASN A 1 285 ? -16.995 5.951 -3.835 1.00 79.06 285 ASN A N 1
ATOM 2347 C CA . ASN A 1 285 ? -18.165 5.327 -4.467 1.00 79.06 285 ASN A CA 1
ATOM 2348 C C . ASN A 1 285 ? -18.170 5.417 -5.998 1.00 79.06 285 ASN A C 1
ATOM 2350 O O . ASN A 1 285 ? -18.997 4.780 -6.652 1.00 79.06 285 ASN A O 1
ATOM 2354 N N . THR A 1 286 ? -17.320 6.261 -6.582 1.00 78.75 286 THR A N 1
ATOM 2355 C CA . THR A 1 286 ? -17.317 6.554 -8.022 1.00 78.75 286 THR A CA 1
ATOM 2356 C C . THR A 1 286 ? -16.014 6.160 -8.706 1.00 78.75 286 THR A C 1
ATOM 2358 O O . THR A 1 286 ? -16.013 5.980 -9.924 1.00 78.75 286 THR A O 1
ATOM 2361 N N . ASP A 1 287 ? -14.933 5.966 -7.947 1.00 80.00 287 ASP A N 1
ATOM 2362 C CA . ASP A 1 287 ? -13.615 5.609 -8.455 1.00 80.00 287 ASP A CA 1
ATOM 2363 C C . ASP A 1 287 ? -12.964 4.483 -7.630 1.00 80.00 287 ASP A C 1
ATOM 2365 O O . ASP A 1 287 ? -12.489 4.675 -6.508 1.00 80.00 287 ASP A O 1
ATOM 2369 N N . ILE A 1 288 ? -12.873 3.295 -8.237 1.00 79.56 288 ILE A N 1
ATOM 2370 C CA . ILE A 1 288 ? -12.182 2.125 -7.669 1.00 79.56 288 ILE A CA 1
ATOM 2371 C C . ILE A 1 288 ? -10.714 2.450 -7.350 1.00 79.56 288 ILE A C 1
ATOM 2373 O O . ILE A 1 288 ? -10.181 1.967 -6.348 1.00 79.56 288 ILE A O 1
ATOM 2377 N N . LEU A 1 289 ? -10.048 3.257 -8.185 1.00 81.81 289 LEU A N 1
ATOM 2378 C CA . LEU A 1 289 ? -8.664 3.665 -7.942 1.00 81.81 289 LEU A CA 1
ATOM 2379 C C . LEU A 1 289 ? -8.576 4.647 -6.770 1.00 81.81 289 LEU A C 1
ATOM 2381 O O . LEU A 1 289 ? -7.617 4.575 -6.007 1.00 81.81 289 LEU A O 1
ATOM 2385 N N . GLY A 1 290 ? -9.588 5.495 -6.578 1.00 87.06 290 GLY A N 1
ATOM 2386 C CA . GLY A 1 290 ? -9.711 6.393 -5.429 1.00 87.06 290 GLY A CA 1
ATOM 2387 C C . GLY A 1 290 ? -9.743 5.638 -4.098 1.00 87.06 290 GLY A C 1
ATOM 2388 O O . GLY A 1 290 ? -8.952 5.937 -3.204 1.00 87.06 290 GLY A O 1
ATOM 2389 N N . ALA A 1 291 ? -10.568 4.589 -4.003 1.00 88.31 291 ALA A N 1
ATOM 2390 C CA . ALA A 1 291 ? -10.632 3.711 -2.829 1.00 88.31 291 ALA A CA 1
ATOM 2391 C C . ALA A 1 291 ? -9.282 3.042 -2.519 1.00 88.31 291 ALA A C 1
ATOM 2393 O O . ALA A 1 291 ? -8.812 3.056 -1.380 1.00 88.31 291 ALA A O 1
ATOM 2394 N N . ARG A 1 292 ? -8.613 2.509 -3.547 1.00 90.62 292 ARG A N 1
ATOM 2395 C CA . ARG A 1 292 ? -7.282 1.911 -3.395 1.00 90.62 292 ARG A CA 1
ATOM 2396 C C . ARG A 1 292 ? -6.245 2.943 -2.936 1.00 90.62 292 ARG A C 1
ATOM 2398 O O . ARG A 1 292 ? -5.518 2.687 -1.979 1.00 90.62 292 ARG A O 1
ATOM 2405 N N . ASN A 1 293 ? -6.206 4.112 -3.573 1.00 93.19 293 ASN A N 1
ATOM 2406 C CA . ASN A 1 293 ? -5.290 5.198 -3.223 1.00 93.19 293 ASN A CA 1
ATOM 2407 C C . ASN A 1 293 ? -5.543 5.724 -1.802 1.00 93.19 293 ASN A C 1
ATOM 2409 O O . ASN A 1 293 ? -4.593 6.110 -1.125 1.00 93.19 293 ASN A O 1
ATOM 2413 N N . TYR A 1 294 ? -6.793 5.712 -1.323 1.00 95.19 294 TYR A N 1
ATOM 2414 C CA . TYR A 1 294 ? -7.127 6.084 0.053 1.00 95.19 294 TYR A CA 1
ATOM 2415 C C . TYR A 1 294 ? -6.427 5.170 1.060 1.00 95.19 294 TYR A C 1
ATOM 2417 O O . TYR A 1 294 ? -5.749 5.653 1.970 1.00 95.19 294 TYR A O 1
ATOM 2425 N N . PHE A 1 295 ? -6.534 3.851 0.871 1.00 94.94 295 PHE A N 1
ATOM 2426 C CA . PHE A 1 295 ? -5.889 2.884 1.755 1.00 94.94 295 PHE A CA 1
ATOM 2427 C C . PHE A 1 295 ? -4.364 2.887 1.617 1.00 94.94 295 PHE A C 1
ATOM 2429 O O . PHE A 1 295 ? -3.670 2.847 2.632 1.00 94.94 295 PHE A O 1
ATOM 2436 N N . GLU A 1 296 ? -3.824 3.011 0.400 1.00 94.19 296 GLU A N 1
ATOM 2437 C CA . GLU A 1 296 ? -2.373 3.140 0.198 1.00 94.19 296 GLU A CA 1
ATOM 2438 C C . GLU A 1 296 ? -1.820 4.397 0.897 1.00 94.19 296 GLU A C 1
ATOM 2440 O O . GLU A 1 296 ? -0.791 4.334 1.577 1.00 94.19 296 GLU A O 1
ATOM 2445 N N . LEU A 1 297 ? -2.532 5.528 0.808 1.00 96.06 297 LEU A N 1
ATOM 2446 C CA . LEU A 1 297 ? -2.183 6.756 1.520 1.00 96.06 297 LEU A CA 1
ATOM 2447 C C . LEU A 1 297 ? -2.248 6.560 3.039 1.00 96.06 297 LEU A C 1
ATOM 2449 O O . LEU A 1 297 ? -1.284 6.890 3.731 1.00 96.06 297 LEU A O 1
ATOM 2453 N N . LEU A 1 298 ? -3.342 5.989 3.552 1.00 96.00 298 LEU A N 1
ATOM 2454 C CA . LEU A 1 298 ? -3.515 5.677 4.971 1.00 96.00 298 LEU A CA 1
ATOM 2455 C C . LEU A 1 298 ? -2.341 4.843 5.505 1.00 96.00 298 LEU A C 1
ATOM 2457 O O . LEU A 1 298 ? -1.678 5.252 6.456 1.00 96.00 298 LEU A O 1
ATOM 2461 N N . ILE A 1 299 ? -2.029 3.717 4.861 1.00 94.31 299 ILE A N 1
ATOM 2462 C CA . ILE A 1 299 ? -0.967 2.791 5.285 1.00 94.31 299 ILE A CA 1
ATOM 2463 C C . ILE A 1 299 ? 0.427 3.434 5.175 1.00 94.31 299 ILE A C 1
ATOM 2465 O O . ILE A 1 299 ? 1.319 3.152 5.984 1.00 94.31 299 ILE A O 1
ATOM 2469 N N . SER A 1 300 ? 0.641 4.341 4.216 1.00 92.38 300 SER A N 1
ATOM 2470 C CA . SER A 1 300 ? 1.887 5.120 4.134 1.00 92.38 300 SER A CA 1
ATOM 2471 C C . SER A 1 300 ? 2.078 6.071 5.327 1.00 92.38 300 SER A C 1
ATOM 2473 O O . SER A 1 300 ? 3.214 6.417 5.675 1.00 92.38 300 SER A O 1
ATOM 2475 N N . MET A 1 301 ? 0.978 6.471 5.979 1.00 92.75 301 MET A N 1
ATOM 2476 C CA . MET A 1 301 ? 1.011 7.322 7.164 1.00 92.75 301 MET A CA 1
ATOM 2477 C C . MET A 1 301 ? 1.138 6.561 8.479 1.00 92.75 301 MET A C 1
ATOM 2479 O O . MET A 1 301 ? 1.675 7.125 9.430 1.00 92.75 301 MET A O 1
ATOM 2483 N N . ILE A 1 302 ? 0.696 5.306 8.539 1.00 90.94 302 ILE A N 1
ATOM 2484 C CA . ILE A 1 302 ? 0.846 4.486 9.740 1.00 90.94 302 ILE A CA 1
ATOM 2485 C C . ILE A 1 302 ? 2.335 4.240 9.994 1.00 90.94 302 ILE A C 1
ATOM 2487 O O . ILE A 1 302 ? 3.051 3.684 9.152 1.00 90.94 302 ILE A O 1
ATOM 2491 N N . GLU A 1 303 ? 2.805 4.682 11.159 1.00 79.19 303 GLU A N 1
ATOM 2492 C CA . GLU A 1 303 ? 4.186 4.465 11.566 1.00 79.19 303 GLU A CA 1
ATOM 2493 C C . GLU A 1 303 ? 4.427 3.001 11.921 1.00 79.19 303 GLU A C 1
ATOM 2495 O O . GLU A 1 303 ? 3.619 2.362 12.600 1.00 79.19 303 GLU A O 1
ATOM 2500 N N . ASP A 1 304 ? 5.554 2.486 11.441 1.00 70.75 304 ASP A N 1
ATOM 2501 C CA . ASP A 1 304 ? 5.985 1.116 11.665 1.00 70.75 304 ASP A CA 1
ATOM 2502 C C . ASP A 1 304 ? 6.491 0.955 13.106 1.00 70.75 304 ASP A C 1
ATOM 2504 O O . ASP A 1 304 ? 7.372 1.691 13.555 1.00 70.75 304 ASP A O 1
ATOM 2508 N N . SER A 1 305 ? 5.920 -0.001 13.841 1.00 54.06 305 SER A N 1
ATOM 2509 C CA . SER A 1 305 ? 6.332 -0.312 15.213 1.00 54.06 305 SER A CA 1
ATOM 2510 C C . SER A 1 305 ? 7.711 -0.971 15.278 1.00 54.06 305 SER A C 1
ATOM 2512 O O . SER A 1 305 ? 8.361 -0.927 16.320 1.00 54.06 305 SER A O 1
ATOM 2514 N N . GLU A 1 306 ? 8.151 -1.588 14.180 1.00 49.25 306 GLU A N 1
ATOM 2515 C CA . GLU A 1 306 ? 9.409 -2.317 14.076 1.00 49.25 306 GLU A CA 1
ATOM 2516 C C . GLU A 1 306 ? 10.109 -1.972 12.762 1.00 49.25 306 GLU A C 1
ATOM 2518 O O . GLU A 1 306 ? 10.459 -2.862 11.987 1.00 49.25 306 GLU A O 1
ATOM 2523 N N . SER A 1 307 ? 10.412 -0.689 12.519 1.00 43.38 307 SER A N 1
ATOM 2524 C CA . SER A 1 307 ? 11.463 -0.393 11.548 1.00 43.38 307 SER A CA 1
ATOM 2525 C C . SER A 1 307 ? 12.729 -1.084 12.054 1.00 43.38 307 SER A C 1
ATOM 2527 O O . SER A 1 307 ? 13.397 -0.592 12.965 1.00 43.38 307 SER A O 1
ATOM 2529 N N . ALA A 1 308 ? 13.005 -2.269 11.510 1.00 39.16 308 ALA A N 1
ATOM 2530 C CA . ALA A 1 308 ? 14.156 -3.100 11.777 1.00 39.16 308 ALA A CA 1
ATOM 2531 C C . ALA A 1 308 ? 15.397 -2.355 11.283 1.00 39.16 308 ALA A C 1
ATOM 2533 O O . ALA A 1 308 ? 16.018 -2.696 10.277 1.00 39.16 308 ALA A O 1
ATOM 2534 N N . SER A 1 309 ? 15.797 -1.322 12.019 1.00 38.06 309 SER A N 1
ATOM 2535 C CA . SER A 1 309 ? 17.115 -0.718 11.968 1.00 38.06 309 SER A CA 1
ATOM 2536 C C . SER A 1 309 ? 18.099 -1.675 12.643 1.00 38.06 309 SER A C 1
ATOM 2538 O O . SER A 1 309 ? 18.809 -1.316 13.574 1.00 38.06 309 SER A O 1
ATOM 2540 N N . LEU A 1 310 ? 18.160 -2.922 12.169 1.00 36.75 310 LEU A N 1
ATOM 2541 C CA . LEU A 1 310 ? 19.175 -3.894 12.572 1.00 36.75 310 LEU A CA 1
ATOM 2542 C C . LEU A 1 310 ? 20.555 -3.565 11.977 1.00 36.75 310 LEU A C 1
ATOM 2544 O O . LEU A 1 310 ? 21.481 -4.355 12.129 1.00 36.75 310 LEU A O 1
ATOM 2548 N N . ILE A 1 311 ? 20.719 -2.423 11.292 1.00 40.19 311 ILE A N 1
ATOM 2549 C CA . ILE A 1 311 ? 21.992 -2.060 10.649 1.00 40.19 311 ILE A CA 1
ATOM 2550 C C . ILE A 1 311 ? 22.523 -0.675 11.060 1.00 40.19 311 ILE A C 1
ATOM 2552 O O . ILE A 1 311 ? 23.712 -0.427 10.892 1.00 40.19 311 ILE A O 1
ATOM 2556 N N . TYR A 1 312 ? 21.736 0.192 11.703 1.00 37.44 312 TYR A N 1
ATOM 2557 C CA . TYR A 1 312 ? 22.274 1.435 12.268 1.00 37.44 312 TYR A CA 1
ATOM 2558 C C . TYR A 1 312 ? 21.585 1.771 13.591 1.00 37.44 312 TYR A C 1
ATOM 2560 O O . TYR A 1 312 ? 20.384 2.028 13.628 1.00 37.44 312 TYR A O 1
ATOM 2568 N N . GLU A 1 313 ? 22.364 1.790 14.677 1.00 37.09 313 GLU A N 1
ATOM 2569 C CA . GLU A 1 313 ? 22.041 2.556 15.881 1.00 37.09 313 GLU A CA 1
ATOM 2570 C C . GLU A 1 313 ? 21.865 4.026 15.475 1.00 37.09 313 GLU A C 1
ATOM 2572 O O . GLU A 1 313 ? 22.828 4.785 15.382 1.00 37.09 313 GLU A O 1
ATOM 2577 N N . SER A 1 314 ? 20.641 4.449 15.178 1.00 36.47 314 SER A N 1
ATOM 2578 C CA . SER A 1 314 ? 20.353 5.867 14.989 1.00 36.47 314 SER A CA 1
ATOM 2579 C C . SER A 1 314 ? 18.881 6.152 15.247 1.00 36.47 314 SER A C 1
ATOM 2581 O O . SER A 1 314 ? 18.058 6.050 14.346 1.00 36.47 314 SER A O 1
ATOM 2583 N N . PHE A 1 315 ? 18.622 6.563 16.492 1.00 39.97 315 PHE A N 1
ATOM 2584 C CA . PHE A 1 315 ? 17.451 7.286 16.991 1.00 39.97 315 PHE A CA 1
ATOM 2585 C C . PHE A 1 315 ? 16.101 6.587 16.790 1.00 39.97 315 PHE A C 1
ATOM 2587 O O . PHE A 1 315 ? 15.513 6.664 15.714 1.00 39.97 315 PHE A O 1
ATOM 2594 N N . SER A 1 316 ? 15.533 6.040 17.874 1.00 45.06 316 SER A N 1
ATOM 2595 C CA . SER A 1 316 ? 14.074 5.975 17.988 1.00 45.06 316 SER A CA 1
ATOM 2596 C C . SER A 1 316 ? 13.565 7.416 17.917 1.00 45.06 316 SER A C 1
ATOM 2598 O O . SER A 1 316 ? 13.574 8.145 18.912 1.00 45.06 316 SER A O 1
ATOM 2600 N N . ARG A 1 317 ? 13.243 7.894 16.714 1.00 60.34 317 ARG A N 1
ATOM 2601 C CA . ARG A 1 317 ? 12.525 9.155 16.572 1.00 60.34 317 ARG A CA 1
ATOM 2602 C C . ARG A 1 317 ? 11.184 8.940 17.251 1.00 60.34 317 ARG A C 1
ATOM 2604 O O . ARG A 1 317 ? 10.539 7.923 17.006 1.00 60.34 317 ARG A O 1
ATOM 2611 N N . GLU A 1 318 ? 10.817 9.848 18.149 1.00 68.00 318 GLU A N 1
ATOM 2612 C CA . GLU A 1 318 ? 9.462 9.830 18.681 1.00 68.00 318 GLU A CA 1
ATOM 2613 C C . GLU A 1 318 ? 8.483 9.883 17.505 1.00 68.00 318 GLU A C 1
ATOM 2615 O O . GLU A 1 318 ? 8.715 10.660 16.567 1.00 68.00 318 GLU A O 1
ATOM 2620 N N . PRO A 1 319 ? 7.422 9.064 17.539 1.00 76.94 319 PRO A N 1
ATOM 2621 C CA . PRO A 1 319 ? 6.433 9.058 16.486 1.00 76.94 319 PRO A CA 1
ATOM 2622 C C . PRO A 1 319 ? 5.855 10.442 16.217 1.00 76.94 319 PRO A C 1
ATOM 2624 O O . PRO A 1 319 ? 5.527 11.183 17.153 1.00 76.94 319 PRO A O 1
ATOM 2627 N N . ASN A 1 320 ? 5.698 10.792 14.942 1.00 86.81 320 ASN A N 1
ATOM 2628 C CA . ASN A 1 320 ? 5.133 12.071 14.548 1.00 86.81 320 ASN A CA 1
ATOM 2629 C C . ASN A 1 320 ? 3.646 12.119 14.934 1.00 86.81 320 ASN A C 1
ATOM 2631 O O . ASN A 1 320 ? 2.790 11.483 14.319 1.00 86.81 320 ASN A O 1
ATOM 2635 N N . GLN A 1 321 ? 3.334 12.911 15.961 1.00 88.88 321 GLN A N 1
ATOM 2636 C CA . GLN A 1 321 ? 1.992 12.982 16.538 1.00 88.88 321 GLN A CA 1
ATOM 2637 C C . GLN A 1 321 ? 0.940 13.529 15.569 1.00 88.88 321 GLN A C 1
ATOM 2639 O O . GLN A 1 321 ? -0.216 13.107 15.626 1.00 88.88 321 GLN A O 1
ATOM 2644 N N . GLU A 1 322 ? 1.304 14.439 14.665 1.00 91.31 322 GLU A N 1
ATOM 2645 C CA . GLU A 1 322 ? 0.379 14.941 13.642 1.00 91.31 322 GLU A CA 1
ATOM 2646 C C . GLU A 1 322 ? 0.060 13.839 12.624 1.00 91.31 322 GLU A C 1
ATOM 2648 O O . GLU A 1 322 ? -1.103 13.627 12.285 1.00 91.31 322 GLU A O 1
ATOM 2653 N N . LYS A 1 323 ? 1.075 13.064 12.224 1.00 91.88 323 LYS A N 1
ATOM 2654 C CA . LYS A 1 323 ? 0.936 11.917 11.317 1.00 91.88 323 LYS A CA 1
ATOM 2655 C C . LYS A 1 323 ? 0.086 10.797 11.913 1.00 91.88 323 LYS A C 1
ATOM 2657 O O . LYS A 1 323 ? -0.808 10.278 11.241 1.00 91.88 323 LYS A O 1
ATOM 2662 N N . ILE A 1 324 ? 0.285 10.488 13.194 1.00 92.06 324 ILE A N 1
ATOM 2663 C CA . ILE A 1 324 ? -0.580 9.570 13.952 1.00 92.06 324 ILE A CA 1
ATOM 2664 C C . ILE A 1 324 ? -2.013 10.108 14.014 1.00 92.06 324 ILE A C 1
ATOM 2666 O O . ILE A 1 324 ? -2.970 9.367 13.821 1.00 92.06 324 ILE A O 1
ATOM 2670 N N . SER A 1 325 ? -2.182 11.409 14.269 1.00 93.44 325 SER A N 1
ATOM 2671 C CA . SER A 1 325 ? -3.510 12.028 14.351 1.00 93.44 325 SER A CA 1
ATOM 2672 C C . SER A 1 325 ? -4.269 11.934 13.034 1.00 93.44 325 SER A C 1
ATOM 2674 O O . SER A 1 325 ? -5.446 11.577 13.042 1.00 93.44 325 SER A O 1
ATOM 2676 N N . LEU A 1 326 ? -3.599 12.219 11.918 1.00 94.88 326 LEU A N 1
ATOM 2677 C CA . LEU A 1 326 ? -4.210 12.174 10.598 1.00 94.88 326 LEU A CA 1
ATOM 2678 C C . LEU A 1 326 ? -4.523 10.740 10.156 1.00 94.88 326 LEU A C 1
ATOM 2680 O O . LEU A 1 326 ? -5.643 10.474 9.733 1.00 94.88 326 LEU A O 1
ATOM 2684 N N . SER A 1 327 ? -3.583 9.803 10.309 1.00 95.69 327 SER A N 1
ATOM 2685 C CA . SER A 1 327 ? -3.824 8.389 9.973 1.00 95.69 327 SER A CA 1
ATOM 2686 C C . SER A 1 327 ? -4.940 7.770 10.816 1.00 95.69 327 SER A C 1
ATOM 2688 O O . SER A 1 327 ? -5.805 7.097 10.264 1.00 95.69 327 SER A O 1
ATOM 2690 N N . ALA A 1 328 ? -4.990 8.049 12.122 1.00 95.44 328 ALA A N 1
ATOM 2691 C CA . ALA A 1 328 ? -6.084 7.586 12.975 1.00 95.44 328 ALA A CA 1
ATOM 2692 C C . ALA A 1 328 ? -7.436 8.193 12.565 1.00 95.44 328 ALA A C 1
ATOM 2694 O O . ALA A 1 328 ? -8.429 7.474 12.521 1.00 95.44 328 ALA A O 1
ATOM 2695 N N . THR A 1 329 ? -7.471 9.486 12.217 1.00 95.94 329 THR A N 1
ATOM 2696 C CA . THR A 1 329 ? -8.691 10.150 11.722 1.00 95.94 329 THR A CA 1
ATOM 2697 C C . THR A 1 329 ? -9.167 9.521 10.416 1.00 95.94 329 THR A C 1
ATOM 2699 O O . THR A 1 329 ? -10.340 9.195 10.291 1.00 95.94 329 THR A O 1
ATOM 2702 N N . MET A 1 330 ? -8.264 9.283 9.463 1.00 96.56 330 MET A N 1
ATOM 2703 C CA . MET A 1 330 ? -8.610 8.627 8.202 1.00 96.56 330 MET A CA 1
ATOM 2704 C C . MET A 1 330 ? -9.101 7.193 8.412 1.00 96.56 330 MET A C 1
ATOM 2706 O O . MET A 1 330 ? -10.097 6.777 7.830 1.00 96.56 330 MET A O 1
ATOM 2710 N N . LEU A 1 331 ? -8.445 6.423 9.279 1.00 96.69 331 LEU A N 1
ATOM 2711 C CA . LEU A 1 331 ? -8.905 5.071 9.572 1.00 96.69 331 LEU A CA 1
ATOM 2712 C C . LEU A 1 331 ? -10.290 5.081 10.242 1.00 96.69 331 LEU A C 1
ATOM 2714 O O . LEU A 1 331 ? -11.156 4.299 9.867 1.00 96.69 331 LEU A O 1
ATOM 2718 N N . GLU A 1 332 ? -10.540 6.005 11.170 1.00 95.69 332 GLU A N 1
ATOM 2719 C CA . GLU A 1 332 ? -11.865 6.204 11.768 1.00 95.69 332 GLU A CA 1
ATOM 2720 C C . GLU A 1 332 ? -12.924 6.602 10.727 1.00 95.69 332 GLU A C 1
ATOM 2722 O O . GLU A 1 332 ? -14.028 6.058 10.738 1.00 95.69 332 GLU A O 1
ATOM 2727 N N . GLU A 1 333 ? -12.609 7.522 9.814 1.00 95.19 333 GLU A N 1
ATOM 2728 C CA . GLU A 1 333 ? -13.495 7.901 8.709 1.00 95.19 333 GLU A CA 1
ATOM 2729 C C . GLU A 1 333 ? -13.828 6.695 7.825 1.00 95.19 333 GLU A C 1
ATOM 2731 O O . GLU A 1 333 ? -15.001 6.469 7.525 1.00 95.19 333 GLU A O 1
ATOM 2736 N N . ALA A 1 334 ? -12.834 5.872 7.480 1.00 94.88 334 ALA A N 1
ATOM 2737 C CA . ALA A 1 334 ? -13.045 4.663 6.693 1.00 94.88 334 ALA A CA 1
ATOM 2738 C C . ALA A 1 334 ? -13.930 3.637 7.413 1.00 94.88 334 ALA A C 1
ATOM 2740 O O . ALA A 1 334 ? -14.870 3.111 6.817 1.00 94.88 334 ALA A O 1
ATOM 2741 N N . ILE A 1 335 ? -13.678 3.395 8.703 1.00 95.38 335 ILE A N 1
ATOM 2742 C CA . ILE A 1 335 ? -14.493 2.512 9.553 1.00 95.38 335 ILE A CA 1
ATOM 2743 C C . ILE A 1 335 ? -15.943 3.006 9.602 1.00 95.38 335 ILE A C 1
ATOM 2745 O O . ILE A 1 335 ? -16.880 2.226 9.435 1.00 95.38 335 ILE A O 1
ATOM 2749 N N . ASN A 1 336 ? -16.147 4.312 9.783 1.00 93.19 336 ASN A N 1
ATOM 2750 C CA . ASN A 1 336 ? -17.481 4.910 9.795 1.00 93.19 336 ASN A CA 1
ATOM 2751 C C . ASN A 1 336 ? -18.185 4.818 8.436 1.00 93.19 336 ASN A C 1
ATOM 2753 O O . ASN A 1 336 ? -19.414 4.746 8.394 1.00 93.19 336 ASN A O 1
ATOM 2757 N N . TYR A 1 337 ? -17.417 4.779 7.347 1.00 92.00 337 TYR A N 1
ATOM 2758 C CA . TYR A 1 337 ? -17.909 4.521 5.996 1.00 92.00 337 TYR A CA 1
ATOM 2759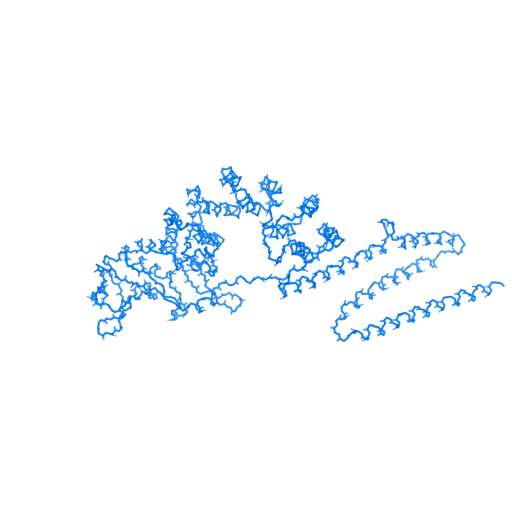 C C . TYR A 1 337 ? -18.194 3.033 5.716 1.00 92.00 337 TYR A C 1
ATOM 2761 O O . TYR A 1 337 ? -18.665 2.684 4.637 1.00 92.00 337 TYR A O 1
ATOM 2769 N N . GLY A 1 338 ? -17.923 2.145 6.676 1.00 92.12 338 GLY A N 1
ATOM 2770 C CA . GLY A 1 338 ? -18.153 0.708 6.551 1.00 92.12 338 GLY A CA 1
ATOM 2771 C C . GLY A 1 338 ? -16.994 -0.064 5.926 1.00 92.12 338 GLY A C 1
ATOM 2772 O O . GLY A 1 338 ? -17.213 -1.179 5.460 1.00 92.12 338 GLY A O 1
ATOM 2773 N N . ALA A 1 339 ? -15.780 0.498 5.895 1.00 94.12 339 ALA A N 1
ATOM 2774 C CA . ALA A 1 339 ? -14.605 -0.259 5.480 1.00 94.12 339 ALA A CA 1
ATOM 2775 C C . ALA A 1 339 ? -14.429 -1.520 6.341 1.00 94.12 339 ALA A C 1
ATOM 2777 O O . ALA A 1 339 ? -14.741 -1.517 7.534 1.00 94.12 339 ALA A O 1
ATOM 2778 N N . THR A 1 340 ? -13.903 -2.589 5.746 1.00 93.81 340 THR A N 1
ATOM 2779 C CA . THR A 1 340 ? -13.628 -3.855 6.443 1.00 93.81 340 THR A CA 1
ATOM 2780 C C . THR A 1 340 ? -12.311 -4.460 5.983 1.00 93.81 340 THR A C 1
ATOM 2782 O O . THR A 1 340 ? -11.867 -4.222 4.855 1.00 93.81 340 THR A O 1
ATOM 2785 N N . VAL A 1 341 ? -11.693 -5.259 6.854 1.00 94.81 341 VAL A N 1
ATOM 2786 C CA . VAL A 1 341 ? -10.624 -6.181 6.473 1.00 94.81 341 VAL A CA 1
ATOM 2787 C C . VAL A 1 341 ? -11.218 -7.579 6.381 1.00 94.81 341 VAL A C 1
ATOM 2789 O O . VAL A 1 341 ? -11.801 -8.074 7.340 1.00 94.81 341 VAL A O 1
ATOM 2792 N N . LYS A 1 342 ? -11.094 -8.233 5.228 1.00 92.25 342 LYS A N 1
ATOM 2793 C CA . LYS A 1 342 ? -11.709 -9.547 5.002 1.00 92.25 342 LYS A CA 1
ATOM 2794 C C . LYS A 1 342 ? -10.884 -10.412 4.060 1.00 92.25 342 LYS A C 1
ATOM 2796 O O . LYS A 1 342 ? -9.934 -9.938 3.436 1.00 92.25 342 LYS A O 1
ATOM 2801 N N . LEU A 1 343 ? -11.273 -11.677 3.942 1.00 90.44 343 LEU A N 1
ATOM 2802 C CA . LEU A 1 343 ? -10.797 -12.537 2.868 1.00 90.44 343 LEU A CA 1
ATOM 2803 C C . LEU A 1 343 ? -11.559 -12.239 1.578 1.00 90.44 343 LEU A C 1
ATOM 2805 O O . LEU A 1 343 ? -12.786 -12.122 1.571 1.00 90.44 343 LEU A O 1
ATOM 2809 N N . ALA A 1 344 ? -10.817 -12.103 0.484 1.00 86.56 344 ALA A N 1
ATOM 2810 C CA . ALA A 1 344 ? -11.370 -12.006 -0.854 1.00 86.56 344 ALA A CA 1
ATOM 2811 C C . ALA A 1 344 ? -10.787 -13.108 -1.736 1.00 86.56 344 ALA A C 1
ATOM 2813 O O . ALA A 1 344 ? -9.566 -13.273 -1.814 1.00 86.56 344 ALA A O 1
ATOM 2814 N N . ASP A 1 345 ? -11.671 -13.827 -2.425 1.00 76.19 345 ASP A N 1
ATOM 2815 C CA . ASP A 1 345 ? -11.289 -14.778 -3.459 1.00 76.19 345 ASP A CA 1
ATOM 2816 C C . ASP A 1 345 ? -11.046 -14.032 -4.776 1.00 76.19 345 ASP A C 1
ATOM 2818 O O . ASP A 1 345 ? -11.925 -13.355 -5.325 1.00 76.19 345 ASP A O 1
ATOM 2822 N N . PHE A 1 346 ? -9.825 -14.140 -5.289 1.00 64.31 346 PHE A N 1
ATOM 2823 C CA . PHE A 1 346 ? -9.517 -13.699 -6.641 1.00 64.31 346 PHE A CA 1
ATOM 2824 C C . PHE A 1 346 ? -9.666 -14.867 -7.603 1.00 64.31 346 PHE A C 1
ATOM 2826 O O . PHE A 1 346 ? -9.530 -16.019 -7.223 1.00 64.31 346 PHE A O 1
ATOM 2833 N N . ARG A 1 347 ? -9.847 -14.581 -8.900 1.00 52.50 347 ARG A N 1
ATOM 2834 C CA . ARG A 1 347 ? -9.946 -15.578 -9.995 1.00 52.50 347 ARG A CA 1
ATOM 2835 C C . ARG A 1 347 ? -8.712 -16.508 -10.154 1.00 52.50 347 ARG A C 1
ATOM 2837 O O . ARG A 1 347 ? -8.498 -17.056 -11.231 1.00 52.50 347 ARG A O 1
ATOM 2844 N N . THR A 1 348 ? -7.858 -16.609 -9.141 1.00 49.59 348 THR A N 1
ATOM 2845 C CA . THR A 1 348 ? -6.580 -17.310 -9.074 1.00 49.59 348 THR A CA 1
ATOM 2846 C C . THR A 1 348 ? -6.532 -18.439 -8.030 1.00 49.59 348 THR A C 1
ATOM 2848 O O . THR A 1 348 ? -5.427 -18.885 -7.748 1.00 49.59 348 THR A O 1
ATOM 2851 N N . ASP A 1 349 ? -7.664 -18.920 -7.501 1.00 56.56 349 ASP A N 1
ATOM 2852 C CA . ASP A 1 349 ? -7.786 -20.069 -6.567 1.00 56.56 349 ASP A CA 1
ATOM 2853 C C . ASP A 1 349 ? -7.157 -19.875 -5.166 1.00 56.56 349 ASP A C 1
ATOM 2855 O O . ASP A 1 349 ? -6.889 -20.855 -4.468 1.00 56.56 349 ASP A O 1
ATOM 2859 N N . TYR A 1 350 ? -6.886 -18.637 -4.739 1.00 68.88 350 TYR A N 1
ATOM 2860 C CA . TYR A 1 350 ? -6.361 -18.364 -3.395 1.00 68.88 350 TYR A CA 1
ATOM 2861 C C . TYR A 1 350 ? -7.021 -17.119 -2.814 1.00 68.88 350 TYR A C 1
ATOM 2863 O O . TYR A 1 350 ? -6.986 -16.051 -3.431 1.00 68.88 350 TYR A O 1
ATOM 2871 N N . GLU A 1 351 ? -7.552 -17.266 -1.605 1.00 82.62 351 GLU A N 1
ATOM 2872 C CA . GLU A 1 351 ? -8.047 -16.160 -0.799 1.00 82.62 351 GLU A CA 1
ATOM 2873 C C . GLU A 1 351 ? -6.884 -15.316 -0.297 1.00 82.62 351 GLU A C 1
ATOM 2875 O O . GLU A 1 351 ? -5.845 -15.840 0.123 1.00 82.62 351 GLU A O 1
ATOM 2880 N N . VAL A 1 352 ? -7.061 -13.998 -0.329 1.00 89.50 352 VAL A N 1
ATOM 2881 C CA . VAL A 1 352 ? -6.113 -13.089 0.305 1.00 89.50 352 VAL A CA 1
ATOM 2882 C C . VAL A 1 352 ? -6.806 -12.048 1.162 1.00 89.50 352 VAL A C 1
ATOM 2884 O O . VAL A 1 352 ? -7.945 -11.660 0.905 1.00 89.50 352 VAL A O 1
ATOM 2887 N N . VAL A 1 353 ? -6.084 -11.572 2.173 1.00 92.44 353 VAL A N 1
ATOM 2888 C CA . VAL A 1 353 ? -6.546 -10.486 3.033 1.00 92.44 353 VAL A CA 1
ATOM 2889 C C . VAL A 1 353 ? -6.548 -9.180 2.243 1.00 92.44 353 VAL A C 1
ATOM 2891 O O . VAL A 1 353 ? -5.522 -8.748 1.703 1.00 92.44 353 VAL A O 1
ATOM 2894 N N . VAL A 1 354 ? -7.707 -8.534 2.204 1.00 93.19 354 VAL A N 1
ATOM 2895 C CA . VAL A 1 354 ? -7.903 -7.218 1.599 1.00 93.19 354 VAL A CA 1
ATOM 2896 C C . VAL A 1 354 ? -8.491 -6.254 2.616 1.00 93.19 354 VAL A C 1
ATOM 2898 O O . VAL A 1 354 ? -9.232 -6.662 3.508 1.00 93.19 354 VAL A O 1
ATOM 2901 N N . ILE A 1 355 ? -8.182 -4.973 2.450 1.00 94.69 355 ILE A N 1
ATOM 2902 C CA . ILE A 1 355 ? -8.963 -3.874 3.013 1.00 94.69 355 ILE A CA 1
ATOM 2903 C C . ILE A 1 355 ? -9.834 -3.296 1.896 1.00 94.69 355 ILE A C 1
ATOM 2905 O O . ILE A 1 355 ? -9.350 -3.059 0.786 1.00 94.69 355 ILE A O 1
ATOM 2909 N N . GLU A 1 356 ? -11.122 -3.109 2.156 1.00 92.25 356 GLU A N 1
ATOM 2910 C CA . GLU A 1 356 ? -12.060 -2.605 1.152 1.00 92.25 356 GLU A CA 1
ATOM 2911 C C . GLU A 1 356 ? -13.119 -1.689 1.754 1.00 92.25 356 GLU A C 1
ATOM 2913 O O . GLU A 1 356 ? -13.436 -1.769 2.943 1.00 92.25 356 GLU A O 1
ATOM 2918 N N . PHE A 1 357 ? -13.700 -0.856 0.894 1.00 91.25 357 PHE A N 1
ATOM 2919 C CA . PHE A 1 357 ? -15.012 -0.271 1.135 1.00 91.25 357 PHE A CA 1
ATOM 2920 C C . PHE A 1 357 ? -16.095 -1.191 0.543 1.00 91.25 357 PHE A C 1
ATOM 2922 O O . PHE A 1 357 ? -15.835 -1.837 -0.477 1.00 91.25 357 PHE A O 1
ATOM 2929 N N . PRO A 1 358 ? -17.306 -1.249 1.126 1.00 82.25 358 PRO A N 1
ATOM 2930 C CA . PRO A 1 358 ? -18.378 -2.107 0.625 1.00 82.25 358 PRO A CA 1
ATOM 2931 C C . PRO A 1 358 ? -18.682 -1.819 -0.849 1.00 82.25 358 PRO A C 1
ATOM 2933 O O . PRO A 1 358 ? -18.890 -0.669 -1.210 1.00 82.25 358 PRO A O 1
ATOM 2936 N N . GLU A 1 359 ? -18.706 -2.855 -1.696 1.00 71.19 359 GLU A N 1
ATOM 2937 C CA . GLU A 1 359 ? -19.026 -2.760 -3.139 1.00 71.19 359 GLU A CA 1
ATOM 2938 C C . GLU A 1 359 ? -18.083 -1.863 -3.974 1.00 71.19 359 GLU A C 1
ATOM 2940 O O . GLU A 1 359 ? -18.353 -1.567 -5.144 1.00 71.19 359 GLU A O 1
ATOM 2945 N N . HIS A 1 360 ? -16.948 -1.458 -3.403 1.00 76.12 360 HIS A N 1
ATOM 2946 C CA . HIS A 1 360 ? -16.009 -0.511 -3.995 1.00 76.12 360 HIS A CA 1
ATOM 2947 C C . HIS A 1 360 ? -14.584 -1.084 -3.998 1.00 76.12 360 HIS A C 1
ATOM 2949 O O . HIS A 1 360 ? -14.358 -2.240 -3.646 1.00 76.12 360 HIS A O 1
ATOM 2955 N N . GLY A 1 361 ? -13.618 -0.323 -4.519 1.00 75.81 361 GLY A N 1
ATOM 2956 C CA . GLY A 1 361 ? -12.250 -0.811 -4.700 1.00 75.81 361 GLY A CA 1
ATOM 2957 C C . GLY A 1 361 ? -11.618 -1.374 -3.422 1.00 75.81 361 GLY A C 1
ATOM 2958 O O . GLY A 1 361 ? -11.928 -0.948 -2.310 1.00 75.81 361 GLY A O 1
ATOM 2959 N N . TYR A 1 362 ? -10.698 -2.319 -3.604 1.00 85.94 362 TYR A N 1
ATOM 2960 C CA . TYR A 1 362 ? -9.963 -2.976 -2.526 1.00 85.94 362 TYR A CA 1
ATOM 2961 C C . TYR A 1 362 ? -8.455 -2.751 -2.670 1.00 85.94 362 TYR A C 1
ATOM 2963 O O . TYR A 1 362 ? -7.937 -2.502 -3.764 1.00 85.94 362 TYR A O 1
ATOM 2971 N N . LEU A 1 363 ? -7.739 -2.909 -1.560 1.00 90.25 363 LEU A N 1
ATOM 2972 C CA . LEU A 1 363 ? -6.288 -3.031 -1.521 1.00 90.25 363 LEU A CA 1
ATOM 2973 C C . LEU A 1 363 ? -5.923 -4.376 -0.885 1.00 90.25 363 LEU A C 1
ATOM 2975 O O . LEU A 1 363 ? -6.286 -4.660 0.254 1.00 90.25 363 LEU A O 1
ATOM 2979 N N . SER A 1 364 ? -5.203 -5.215 -1.628 1.00 91.19 364 SER A N 1
ATOM 2980 C CA . SER A 1 364 ? -4.638 -6.449 -1.077 1.00 91.19 364 SER A CA 1
ATOM 2981 C C . SER A 1 364 ? -3.477 -6.117 -0.148 1.00 91.19 364 SER A C 1
ATOM 2983 O O . SER A 1 364 ? -2.572 -5.389 -0.547 1.00 91.19 364 SER A O 1
ATOM 2985 N N . LEU A 1 365 ? -3.500 -6.654 1.072 1.00 91.94 365 LEU A N 1
ATOM 2986 C CA . LEU A 1 365 ? -2.500 -6.328 2.085 1.00 91.94 365 LEU A CA 1
ATOM 2987 C C . LEU A 1 365 ? -1.241 -7.181 1.907 1.00 91.94 365 LEU A C 1
ATOM 2989 O O . LEU A 1 365 ? -1.299 -8.414 1.947 1.00 91.94 365 LEU A O 1
ATOM 2993 N N . GLU A 1 366 ? -0.093 -6.524 1.741 1.00 91.00 366 GLU A N 1
ATOM 2994 C CA . GLU A 1 366 ? 1.218 -7.162 1.879 1.00 91.00 366 GLU A CA 1
ATOM 2995 C C . GLU A 1 366 ? 1.575 -7.342 3.369 1.00 91.00 366 GLU A C 1
ATOM 2997 O O . GLU A 1 366 ? 0.971 -6.726 4.249 1.00 91.00 366 GLU A O 1
ATOM 3002 N N . SER A 1 367 ? 2.591 -8.162 3.678 1.00 88.88 367 SER A N 1
ATOM 3003 C CA . SER A 1 367 ? 3.026 -8.408 5.068 1.00 88.88 367 SER A CA 1
ATOM 3004 C C . SER A 1 367 ? 3.284 -7.132 5.866 1.00 88.88 367 SER A C 1
ATOM 3006 O O . SER A 1 367 ? 2.839 -7.018 7.001 1.00 88.88 367 SER A O 1
ATOM 3008 N N . ASN A 1 368 ? 3.959 -6.164 5.250 1.00 88.12 368 ASN A N 1
ATOM 3009 C CA . ASN A 1 368 ? 4.292 -4.892 5.882 1.00 88.12 368 ASN A CA 1
ATOM 3010 C C . ASN A 1 368 ? 3.052 -4.015 6.132 1.00 88.12 368 ASN A C 1
ATOM 3012 O O . ASN A 1 368 ? 2.975 -3.314 7.137 1.00 88.12 368 ASN A O 1
ATOM 3016 N N . ASP A 1 369 ? 2.072 -4.056 5.228 1.00 91.56 369 ASP A N 1
ATOM 3017 C CA . ASP A 1 369 ? 0.834 -3.283 5.358 1.00 91.56 369 ASP A CA 1
ATOM 3018 C C . ASP A 1 369 ? -0.039 -3.845 6.480 1.00 91.56 369 ASP A C 1
ATOM 3020 O O . ASP A 1 369 ? -0.569 -3.099 7.304 1.00 91.56 369 ASP A O 1
ATOM 3024 N N . PHE A 1 370 ? -0.127 -5.177 6.543 1.00 92.19 370 PHE A N 1
ATOM 3025 C CA . PHE A 1 370 ? -0.789 -5.884 7.628 1.00 92.19 370 PHE A CA 1
ATOM 3026 C C . PHE A 1 370 ? -0.121 -5.587 8.976 1.00 92.19 370 PHE A C 1
ATOM 3028 O O . PHE A 1 370 ? -0.805 -5.227 9.930 1.00 92.19 370 PHE A O 1
ATOM 3035 N N . GLU A 1 371 ? 1.208 -5.695 9.068 1.00 89.62 371 GLU A N 1
ATOM 3036 C CA . GLU A 1 371 ? 1.937 -5.405 10.308 1.00 89.62 371 GLU A CA 1
ATOM 3037 C C . GLU A 1 371 ? 1.643 -3.981 10.788 1.00 89.62 371 GLU A C 1
ATOM 3039 O O . GLU A 1 371 ? 1.146 -3.814 11.898 1.00 89.62 371 GLU A O 1
ATOM 3044 N N . LYS A 1 372 ? 1.773 -2.968 9.926 1.00 90.31 372 LYS A N 1
ATOM 3045 C CA . LYS A 1 372 ? 1.402 -1.585 10.267 1.00 90.31 372 LYS A CA 1
ATOM 3046 C C . LYS A 1 372 ? -0.009 -1.465 10.847 1.00 90.31 372 LYS A C 1
ATOM 3048 O O . LYS A 1 372 ? -0.178 -0.843 11.896 1.00 90.31 372 LYS A O 1
ATOM 3053 N N . LEU A 1 373 ? -1.009 -2.060 10.195 1.00 92.81 373 LEU A N 1
ATOM 3054 C CA . LEU A 1 373 ? -2.409 -1.954 10.610 1.00 92.81 373 LEU A CA 1
ATOM 3055 C C . LEU A 1 373 ? -2.680 -2.625 11.969 1.00 92.81 373 LEU A C 1
ATOM 3057 O O . LEU A 1 373 ? -3.488 -2.122 12.745 1.00 92.81 373 LEU A O 1
ATOM 3061 N N . TYR A 1 374 ? -1.990 -3.727 12.273 1.00 92.38 374 TYR A N 1
ATOM 3062 C CA . TYR A 1 374 ? -2.248 -4.553 13.459 1.00 92.38 374 TYR A CA 1
ATOM 3063 C C . TYR A 1 374 ? -1.198 -4.421 14.579 1.00 92.38 374 TYR A C 1
ATOM 3065 O O . TYR A 1 374 ? -1.388 -4.986 15.657 1.00 92.38 374 TYR A O 1
ATOM 3073 N N . THR A 1 375 ? -0.100 -3.682 14.387 1.00 88.81 375 THR A N 1
ATOM 3074 C CA . THR A 1 375 ? 0.951 -3.517 15.414 1.00 88.81 375 THR A CA 1
ATOM 3075 C C . THR A 1 375 ? 1.305 -2.066 15.745 1.00 88.81 375 THR A C 1
ATOM 3077 O O . THR A 1 375 ? 1.923 -1.829 16.787 1.00 88.81 375 THR A O 1
ATOM 3080 N N . SER A 1 376 ? 0.884 -1.077 14.944 1.00 89.50 376 SER A N 1
ATOM 3081 C CA . SER A 1 376 ? 1.144 0.350 15.208 1.00 89.50 376 SER A CA 1
ATOM 3082 C C . SER A 1 376 ? 0.343 0.883 16.403 1.00 89.50 376 SER A C 1
ATOM 3084 O O . SER A 1 376 ? -0.726 1.480 16.253 1.00 89.50 376 SER A O 1
ATOM 3086 N N . ARG A 1 377 ? 0.867 0.672 17.619 1.00 88.75 377 ARG A N 1
ATOM 3087 C CA . ARG A 1 377 ? 0.219 1.071 18.882 1.00 88.75 377 ARG A CA 1
ATOM 3088 C C . ARG A 1 377 ? -0.302 2.508 18.900 1.00 88.75 377 ARG A C 1
ATOM 3090 O O . ARG A 1 377 ? -1.477 2.673 19.209 1.00 88.75 377 ARG A O 1
ATOM 3097 N N . PRO A 1 378 ? 0.475 3.536 18.504 1.00 89.62 378 PRO A N 1
ATOM 3098 C CA . PRO A 1 378 ? -0.012 4.912 18.572 1.00 89.62 378 PRO A CA 1
ATOM 3099 C C . PRO A 1 378 ? -1.262 5.157 17.717 1.00 89.62 378 PRO A C 1
ATOM 3101 O O . PRO A 1 378 ? -2.147 5.907 18.123 1.00 89.62 378 PRO A O 1
ATOM 3104 N N . THR A 1 379 ? -1.345 4.521 16.545 1.00 91.06 379 THR A N 1
ATOM 3105 C CA . THR A 1 379 ? -2.495 4.654 15.640 1.00 91.06 379 THR A CA 1
ATOM 3106 C C . THR A 1 379 ? -3.683 3.850 16.157 1.00 91.06 379 THR A C 1
ATOM 3108 O O . THR A 1 379 ? -4.787 4.382 16.244 1.00 91.06 379 THR A O 1
ATOM 3111 N N . ILE A 1 380 ? -3.453 2.590 16.545 1.00 91.94 380 ILE A N 1
ATOM 3112 C CA . ILE A 1 380 ? -4.489 1.685 17.062 1.00 91.94 380 ILE A CA 1
ATOM 3113 C C . ILE A 1 380 ? -5.136 2.277 18.313 1.00 91.94 380 ILE A C 1
ATOM 3115 O O . ILE A 1 380 ? -6.355 2.428 18.350 1.00 91.94 380 ILE A O 1
ATOM 3119 N N . ASP A 1 381 ? -4.333 2.664 19.305 1.00 90.88 381 ASP A N 1
ATOM 3120 C CA . ASP A 1 381 ? -4.828 3.197 20.575 1.00 90.88 381 ASP A CA 1
ATOM 3121 C C . ASP A 1 381 ? -5.681 4.451 20.329 1.00 90.88 381 ASP A C 1
ATOM 3123 O O . ASP A 1 381 ? -6.769 4.583 20.886 1.00 90.88 381 ASP A O 1
ATOM 3127 N N . LYS A 1 382 ? -5.255 5.321 19.402 1.00 91.50 382 LYS A N 1
ATOM 3128 C CA . LYS A 1 382 ? -6.001 6.526 19.026 1.00 91.50 382 LYS A CA 1
ATOM 3129 C C . LYS A 1 382 ? -7.321 6.225 18.311 1.00 91.50 382 LYS A C 1
ATOM 3131 O O . LYS A 1 382 ? -8.326 6.867 18.608 1.00 91.50 382 LYS A O 1
ATOM 3136 N N . VAL A 1 383 ? -7.341 5.254 17.395 1.00 93.25 383 VAL A N 1
ATOM 3137 C CA . VAL A 1 383 ? -8.574 4.815 16.716 1.00 93.25 383 VAL A CA 1
ATOM 3138 C C . VAL A 1 383 ? -9.562 4.241 17.722 1.00 93.25 383 VAL A C 1
ATOM 3140 O O . VAL A 1 383 ? -10.742 4.594 17.683 1.00 93.25 383 VAL A O 1
ATOM 3143 N N . PHE A 1 384 ? -9.100 3.394 18.644 1.00 92.00 384 PHE A N 1
ATOM 3144 C CA . PHE A 1 384 ? -9.962 2.864 19.693 1.00 92.00 384 PHE A CA 1
ATOM 3145 C C . PHE A 1 384 ? -10.458 3.989 20.600 1.00 92.00 384 PHE A C 1
ATOM 3147 O O . PHE A 1 384 ? -11.667 4.149 20.708 1.00 92.00 384 PHE A O 1
ATOM 3154 N N . ASP A 1 385 ? -9.587 4.840 21.146 1.00 89.12 385 ASP A N 1
ATOM 3155 C CA . ASP A 1 385 ? -9.985 5.970 21.998 1.00 89.12 385 ASP A CA 1
ATOM 3156 C C . ASP A 1 385 ? -11.039 6.883 21.340 1.00 89.12 385 ASP A C 1
ATOM 3158 O O . ASP A 1 385 ? -11.982 7.322 22.007 1.00 89.12 385 ASP A O 1
ATOM 3162 N N . ASN A 1 386 ? -10.949 7.121 20.026 1.00 85.81 386 ASN A N 1
ATOM 3163 C CA . ASN A 1 386 ? -11.966 7.872 19.286 1.00 85.81 386 ASN A CA 1
ATOM 3164 C C . ASN A 1 386 ? -13.316 7.129 19.200 1.00 85.81 386 ASN A C 1
ATOM 3166 O O . ASN A 1 386 ? -14.373 7.751 19.343 1.00 85.81 386 ASN A O 1
ATOM 3170 N N . ASN A 1 387 ? -13.289 5.804 19.031 1.00 83.75 387 ASN A N 1
ATOM 3171 C CA . ASN A 1 387 ? -14.470 4.946 18.889 1.00 83.75 387 ASN A CA 1
ATOM 3172 C C . ASN A 1 387 ? -15.106 4.510 20.222 1.00 83.75 387 ASN A C 1
ATOM 3174 O O . ASN A 1 387 ? -16.228 4.011 20.231 1.00 83.75 387 ASN A O 1
ATOM 3178 N N . LEU A 1 388 ? -14.469 4.753 21.371 1.00 82.94 388 LEU A N 1
ATOM 3179 C CA . LEU A 1 388 ? -15.015 4.404 22.694 1.00 82.94 388 LEU A CA 1
ATOM 3180 C C . LEU A 1 388 ? -16.169 5.299 23.175 1.00 82.94 388 LEU A C 1
ATOM 3182 O O . LEU A 1 388 ? -16.676 5.127 24.284 1.00 82.94 388 LEU A O 1
ATOM 3186 N N . ARG A 1 389 ? -16.628 6.236 22.338 1.00 77.81 389 ARG A N 1
ATOM 3187 C CA . ARG A 1 389 ? -17.756 7.135 22.633 1.00 77.81 389 ARG A CA 1
ATOM 3188 C C . ARG A 1 389 ? -19.107 6.422 22.681 1.00 77.81 389 ARG A C 1
ATOM 3190 O O . ARG A 1 389 ? -20.026 6.928 23.321 1.00 77.81 389 ARG A O 1
ATOM 3197 N N . SER A 1 390 ? -19.256 5.292 21.989 1.00 87.69 390 SER A N 1
ATOM 3198 C CA . SER A 1 390 ? -20.494 4.509 21.983 1.00 87.69 390 SER A CA 1
ATOM 3199 C C . SER A 1 390 ? -20.227 3.029 21.707 1.00 87.69 390 SER A C 1
ATOM 3201 O O . SER A 1 390 ? -19.206 2.672 21.123 1.00 87.69 390 SER A O 1
ATOM 3203 N N . VAL A 1 391 ? -21.165 2.164 22.106 1.00 93.38 391 VAL A N 1
ATOM 3204 C CA . VAL A 1 391 ? -21.101 0.724 21.799 1.00 93.38 391 VAL A CA 1
ATOM 3205 C C . VAL A 1 391 ? -21.121 0.478 20.287 1.00 93.38 391 VAL A C 1
ATOM 3207 O O . VAL A 1 391 ? -20.390 -0.386 19.821 1.00 93.38 391 VAL A O 1
ATOM 3210 N N . ASP A 1 392 ? -21.898 1.257 19.526 1.00 93.31 392 ASP A N 1
ATOM 3211 C CA . ASP A 1 392 ? -21.985 1.159 18.059 1.00 93.31 392 ASP A CA 1
ATOM 3212 C C . ASP A 1 392 ? -20.654 1.507 17.379 1.00 93.31 392 ASP A C 1
ATOM 3214 O O . ASP A 1 392 ? -20.160 0.762 16.538 1.00 93.31 392 ASP A O 1
ATOM 3218 N N . SER A 1 393 ? -20.029 2.612 17.792 1.00 92.38 393 SER A N 1
ATOM 3219 C CA . SER A 1 393 ? -18.716 3.027 17.287 1.00 92.38 393 SER A CA 1
ATOM 3220 C C . SER A 1 393 ? -17.646 1.975 17.586 1.00 92.38 393 SER A C 1
ATOM 3222 O O . SER A 1 393 ? -16.876 1.607 16.699 1.00 92.38 393 SER A O 1
ATOM 3224 N N . LEU A 1 394 ? -17.634 1.422 18.806 1.00 94.25 394 LEU A N 1
ATOM 3225 C CA . LEU A 1 394 ? -16.727 0.326 19.133 1.00 94.25 394 LEU A CA 1
ATOM 3226 C C . LEU A 1 394 ? -17.039 -0.921 18.297 1.00 94.25 394 LEU A C 1
ATOM 3228 O O . LEU A 1 394 ? -16.109 -1.523 17.778 1.00 94.25 394 LEU A O 1
ATOM 3232 N N . ALA A 1 395 ? -18.309 -1.291 18.115 1.00 95.62 395 ALA A N 1
ATOM 3233 C CA . ALA A 1 395 ? -18.689 -2.428 17.278 1.00 95.62 395 ALA A CA 1
ATOM 3234 C C . ALA A 1 395 ? -18.156 -2.280 15.845 1.00 95.62 395 ALA A C 1
ATOM 3236 O O . ALA A 1 395 ? -17.572 -3.223 15.323 1.00 95.62 395 ALA A O 1
ATOM 3237 N N . LYS A 1 396 ? -18.249 -1.092 15.236 1.00 95.50 396 LYS A N 1
ATOM 3238 C CA . LYS A 1 396 ? -17.668 -0.829 13.907 1.00 95.50 396 LYS A CA 1
ATOM 3239 C C . LYS A 1 396 ? -16.151 -0.995 13.891 1.00 95.50 396 LYS A C 1
ATOM 3241 O O . LYS A 1 396 ? -15.625 -1.655 13.000 1.00 95.50 396 LYS A O 1
ATOM 3246 N N . ALA A 1 397 ? -15.451 -0.450 14.887 1.00 95.56 397 ALA A N 1
ATOM 3247 C CA . ALA A 1 397 ? -14.001 -0.602 14.992 1.00 95.56 397 ALA A CA 1
ATOM 3248 C C . ALA A 1 397 ? -13.590 -2.073 15.166 1.00 95.56 397 ALA A C 1
ATOM 3250 O O . ALA A 1 397 ? -12.667 -2.532 14.500 1.00 95.56 397 ALA A O 1
ATOM 3251 N N . ILE A 1 398 ? -14.295 -2.830 16.013 1.00 95.62 398 ILE A N 1
ATOM 3252 C CA . ILE A 1 398 ? -14.066 -4.271 16.169 1.00 95.62 398 ILE A CA 1
ATOM 3253 C C . ILE A 1 398 ? -14.325 -4.983 14.840 1.00 95.62 398 ILE A C 1
ATOM 3255 O O . ILE A 1 398 ? -13.433 -5.663 14.351 1.00 95.62 398 ILE A O 1
ATOM 3259 N N . SER A 1 399 ? -15.478 -4.756 14.207 1.00 94.62 399 SER A N 1
ATOM 3260 C CA . SER A 1 399 ? -15.827 -5.379 12.927 1.00 94.62 399 SER A CA 1
ATOM 3261 C C . SER A 1 399 ? -14.818 -5.087 11.816 1.00 94.62 399 SER A C 1
ATOM 3263 O O . SER A 1 399 ? -14.623 -5.938 10.956 1.00 94.62 399 SER A O 1
ATOM 3265 N N . PHE A 1 400 ? -14.194 -3.907 11.805 1.00 95.69 400 PHE A N 1
ATOM 3266 C CA . PHE A 1 400 ? -13.149 -3.575 10.838 1.00 95.69 400 PHE A CA 1
ATOM 3267 C C . PHE A 1 400 ? -11.899 -4.441 11.018 1.00 95.69 400 PHE A C 1
ATOM 3269 O O . PHE A 1 400 ? -11.331 -4.906 10.032 1.00 95.69 400 PHE A O 1
ATOM 3276 N N . TYR A 1 401 ? -11.463 -4.632 12.267 1.00 95.25 401 TYR A N 1
ATOM 3277 C CA . TYR A 1 401 ? -10.248 -5.380 12.580 1.00 95.25 401 TYR A CA 1
ATOM 3278 C C . TYR A 1 401 ? -10.461 -6.893 12.618 1.00 95.25 401 TYR A C 1
ATOM 3280 O O . TYR A 1 401 ? -9.484 -7.623 12.647 1.00 95.25 401 TYR A O 1
ATOM 3288 N N . GLU A 1 402 ? -11.688 -7.399 12.672 1.00 93.75 402 GLU A N 1
ATOM 3289 C CA . GLU A 1 402 ? -11.921 -8.842 12.673 1.00 93.75 402 GLU A CA 1
ATOM 3290 C C . GLU A 1 402 ? -11.832 -9.438 11.270 1.00 93.75 402 GLU A C 1
ATOM 3292 O O . GLU A 1 402 ? -12.433 -8.931 10.331 1.00 93.75 402 GLU A O 1
ATOM 3297 N N . ILE A 1 403 ? -11.150 -10.580 11.148 1.00 93.12 403 ILE A N 1
ATOM 3298 C CA . ILE A 1 403 ? -11.100 -11.358 9.905 1.00 93.12 403 ILE A CA 1
ATOM 3299 C C . ILE A 1 403 ? -11.767 -12.701 10.163 1.00 93.12 403 ILE A C 1
ATOM 3301 O O . ILE A 1 403 ? -11.366 -13.444 11.067 1.00 93.12 403 ILE A O 1
ATOM 3305 N N . ARG A 1 404 ? -12.775 -13.012 9.350 1.00 88.31 404 ARG A N 1
ATOM 3306 C CA . ARG A 1 404 ? -13.567 -14.237 9.449 1.00 88.31 404 ARG A CA 1
ATOM 3307 C C . ARG A 1 404 ? -13.538 -15.022 8.154 1.00 88.31 404 ARG A C 1
ATOM 3309 O O . ARG A 1 404 ? -13.547 -14.432 7.076 1.00 88.31 404 ARG A O 1
ATOM 3316 N N . ASP A 1 405 ? -13.572 -16.332 8.316 1.00 84.88 405 ASP A N 1
ATOM 3317 C CA . ASP A 1 405 ? -13.903 -17.300 7.280 1.00 84.88 405 ASP A CA 1
ATOM 3318 C C . ASP A 1 405 ? -15.163 -18.045 7.738 1.00 84.88 405 ASP A C 1
ATOM 3320 O O . ASP A 1 405 ? -15.126 -18.846 8.679 1.00 84.88 405 ASP A O 1
ATOM 3324 N N . ASP A 1 406 ? -16.305 -17.676 7.159 1.00 80.56 406 ASP A N 1
ATOM 3325 C CA . ASP A 1 406 ? -17.641 -18.050 7.625 1.00 80.56 406 ASP A CA 1
ATOM 3326 C C . ASP A 1 406 ? -17.846 -17.799 9.138 1.00 80.56 406 ASP A C 1
ATOM 3328 O O . ASP A 1 406 ? -17.975 -16.659 9.589 1.00 80.56 406 ASP A O 1
ATOM 3332 N N . GLU A 1 407 ? -17.905 -18.868 9.937 1.00 78.56 407 GLU A N 1
ATOM 3333 C CA . GLU A 1 407 ? -18.113 -18.830 11.393 1.00 78.56 407 GLU A CA 1
ATOM 3334 C C . GLU A 1 407 ? -16.787 -18.919 12.180 1.00 78.56 407 GLU A C 1
ATOM 3336 O O . GLU A 1 407 ? -16.789 -18.882 13.413 1.00 78.56 407 GLU A O 1
ATOM 3341 N N . ASN A 1 408 ? -15.647 -19.048 11.492 1.00 84.25 408 ASN A N 1
ATOM 3342 C CA . ASN A 1 408 ? -14.327 -19.158 12.107 1.00 84.25 408 ASN A CA 1
ATOM 3343 C C . ASN A 1 408 ? -13.624 -17.797 12.145 1.00 84.25 408 ASN A C 1
ATOM 3345 O O . ASN A 1 408 ? -13.512 -17.100 11.137 1.00 84.25 408 ASN A O 1
ATOM 3349 N N . TYR A 1 409 ? -13.091 -17.436 13.312 1.00 86.31 409 TYR A N 1
ATOM 3350 C CA . TYR A 1 409 ? -12.267 -16.239 13.468 1.00 86.31 409 TYR A CA 1
ATOM 3351 C C . TYR A 1 409 ? -10.816 -16.565 13.122 1.00 86.31 409 TYR A C 1
ATOM 3353 O O . TYR A 1 409 ? -10.159 -17.315 13.844 1.00 86.31 409 TYR A O 1
ATOM 3361 N N . ILE A 1 410 ? -10.311 -15.958 12.051 1.00 90.88 410 ILE A N 1
ATOM 3362 C CA . ILE A 1 410 ? -8.885 -15.981 11.697 1.00 90.88 410 ILE A CA 1
ATOM 3363 C C . ILE A 1 410 ? -8.137 -14.956 12.550 1.00 90.88 410 ILE A C 1
ATOM 3365 O O . ILE A 1 410 ? -7.026 -15.204 13.028 1.00 90.88 410 ILE A O 1
ATOM 3369 N N . LEU A 1 411 ? -8.769 -13.801 12.764 1.00 93.62 411 LEU A N 1
ATOM 3370 C CA . LEU A 1 411 ? -8.258 -12.737 13.610 1.00 93.62 411 LEU A CA 1
ATOM 3371 C C . LEU A 1 411 ? -9.401 -12.101 14.396 1.00 93.62 411 LEU A C 1
ATOM 3373 O O . LEU A 1 411 ? -10.424 -11.720 13.832 1.00 93.62 411 LEU A O 1
ATOM 3377 N N . SER A 1 412 ? -9.201 -11.979 15.707 1.00 92.38 412 SER A N 1
ATOM 3378 C CA . SER A 1 412 ? -10.162 -11.366 16.631 1.00 92.38 412 SER A CA 1
ATOM 3379 C C . SER A 1 412 ? -9.503 -10.315 17.518 1.00 92.38 412 SER A C 1
ATOM 3381 O O . SER A 1 412 ? -8.283 -10.337 17.728 1.00 92.38 412 SER A O 1
ATOM 3383 N N . VAL A 1 413 ? -10.316 -9.434 18.096 1.00 95.19 413 VAL A N 1
ATOM 3384 C CA . VAL A 1 413 ? -9.845 -8.377 18.991 1.00 95.19 413 VAL A CA 1
ATOM 3385 C C . VAL A 1 413 ? -9.930 -8.817 20.454 1.00 95.19 413 VAL A C 1
ATOM 3387 O O . VAL A 1 413 ? -10.924 -9.365 20.928 1.00 95.19 413 VAL A O 1
ATOM 3390 N N . SER A 1 414 ? -8.872 -8.538 21.206 1.00 94.62 414 SER A N 1
ATOM 3391 C CA . SER A 1 414 ? -8.752 -8.796 22.638 1.00 94.62 414 SER A CA 1
ATOM 3392 C C . SER A 1 414 ? -8.419 -7.499 23.365 1.00 94.62 414 SER A C 1
ATOM 3394 O O . SER A 1 414 ? -7.471 -6.814 23.002 1.00 94.62 414 SER A O 1
ATOM 3396 N N . ALA A 1 415 ? -9.134 -7.182 24.437 1.00 93.38 415 ALA A N 1
ATOM 3397 C CA . ALA A 1 415 ? -8.908 -6.000 25.252 1.00 93.38 415 ALA A CA 1
ATOM 3398 C C . ALA A 1 415 ? -8.599 -6.377 26.702 1.00 93.38 415 ALA A C 1
ATOM 3400 O O . ALA A 1 415 ? -9.295 -7.176 27.334 1.00 93.38 415 ALA A O 1
ATOM 3401 N N . LYS A 1 416 ? -7.579 -5.748 27.274 1.00 92.56 416 LYS A N 1
ATOM 3402 C CA . LYS A 1 416 ? -7.353 -5.752 28.714 1.00 92.56 416 LYS A CA 1
ATOM 3403 C C . LYS A 1 416 ? -7.985 -4.501 29.311 1.00 92.56 416 LYS A C 1
ATOM 3405 O O . LYS A 1 416 ? -7.550 -3.380 29.057 1.00 92.56 416 LYS A O 1
ATOM 3410 N N . LEU A 1 417 ? -9.018 -4.711 30.123 1.00 89.69 417 LEU A N 1
ATOM 3411 C CA . LEU A 1 417 ? -9.752 -3.625 30.765 1.00 89.69 417 LEU A CA 1
ATOM 3412 C C . LEU A 1 417 ? -8.860 -2.855 31.743 1.00 89.69 417 LEU A C 1
ATOM 3414 O O . LEU A 1 417 ? -8.160 -3.453 32.566 1.00 89.69 417 LEU A O 1
ATOM 3418 N N . ASN A 1 418 ? -8.940 -1.525 31.700 1.00 88.56 418 ASN A N 1
ATOM 3419 C CA . ASN A 1 418 ? -8.361 -0.688 32.745 1.00 88.56 418 ASN A CA 1
ATOM 3420 C C . ASN A 1 418 ? -9.122 -0.883 34.077 1.00 88.56 418 ASN A C 1
ATOM 3422 O O . ASN A 1 418 ? -10.233 -1.415 34.111 1.00 88.56 418 ASN A O 1
ATOM 3426 N N . SER A 1 419 ? -8.537 -0.453 35.198 1.00 87.94 419 SER A N 1
ATOM 3427 C CA . SER A 1 419 ? -9.099 -0.688 36.541 1.00 87.94 419 SER A CA 1
ATOM 3428 C C . SER A 1 419 ? -10.467 -0.047 36.790 1.00 87.94 419 SER A C 1
ATOM 3430 O O . SER A 1 419 ? -11.179 -0.472 37.698 1.00 87.94 419 SER A O 1
ATOM 3432 N N . ASN A 1 420 ? -10.816 0.980 36.017 1.00 88.69 420 ASN A N 1
ATOM 3433 C CA . ASN A 1 420 ? -12.026 1.779 36.184 1.00 88.69 420 ASN A CA 1
ATOM 3434 C C . ASN A 1 420 ? -13.103 1.438 35.146 1.00 88.69 420 ASN A C 1
ATOM 3436 O O . ASN A 1 420 ? -14.227 1.928 35.274 1.00 88.69 420 ASN A O 1
ATOM 3440 N N . ALA A 1 421 ? -12.770 0.618 34.144 1.00 90.31 421 ALA A N 1
ATOM 3441 C CA . ALA A 1 421 ? -13.687 0.202 33.099 1.00 90.31 421 ALA A CA 1
ATOM 3442 C C . ALA A 1 421 ? -14.798 -0.686 33.668 1.00 90.31 421 ALA A C 1
ATOM 3444 O O . ALA A 1 421 ? -14.549 -1.613 34.448 1.00 90.31 421 ALA A O 1
ATOM 3445 N N . MET A 1 422 ? -16.025 -0.413 33.235 1.00 91.12 422 MET A N 1
ATOM 3446 C CA . MET A 1 422 ? -17.194 -1.232 33.515 1.00 91.12 422 MET A CA 1
ATOM 3447 C C . MET A 1 422 ? -17.992 -1.450 32.232 1.00 91.12 422 MET A C 1
ATOM 3449 O O . MET A 1 422 ? -18.239 -0.507 31.484 1.00 91.12 422 MET A O 1
ATOM 3453 N N . ILE A 1 423 ? -18.403 -2.692 31.994 1.00 92.88 423 ILE A N 1
ATOM 3454 C CA . ILE A 1 423 ? -19.259 -3.070 30.869 1.00 92.88 423 ILE A CA 1
ATOM 3455 C C . ILE A 1 423 ? -20.585 -3.563 31.430 1.00 92.88 423 ILE A C 1
ATOM 3457 O O . ILE A 1 423 ? -20.599 -4.457 32.276 1.00 92.88 423 ILE A O 1
ATOM 3461 N N . THR A 1 424 ? -21.686 -2.985 30.967 1.00 94.25 424 THR A N 1
ATOM 3462 C CA . THR A 1 424 ? -23.034 -3.481 31.255 1.00 94.25 424 THR A CA 1
ATOM 3463 C C . THR A 1 424 ? -23.448 -4.413 30.127 1.00 94.25 424 THR A C 1
ATOM 3465 O O . THR A 1 424 ? -23.386 -4.032 28.957 1.00 94.25 424 THR A O 1
ATOM 3468 N N . LEU A 1 425 ? -23.880 -5.620 30.467 1.00 94.00 425 LEU A N 1
ATOM 3469 C CA . LEU A 1 425 ? -24.348 -6.629 29.522 1.00 94.00 425 LEU A CA 1
ATOM 3470 C C . LEU A 1 425 ? -25.878 -6.557 29.360 1.00 94.00 425 LEU A C 1
ATOM 3472 O O . LEU A 1 425 ? -26.584 -6.022 30.220 1.00 94.00 425 LEU A O 1
ATOM 3476 N N . GLU A 1 426 ? -26.414 -7.083 28.257 1.00 92.12 426 GLU A N 1
ATOM 3477 C CA . GLU A 1 426 ? -27.867 -7.081 27.999 1.00 92.12 426 GLU A CA 1
ATOM 3478 C C . GLU A 1 426 ? -28.670 -7.897 29.026 1.00 92.12 426 GLU A C 1
ATOM 3480 O O . GLU A 1 426 ? -29.824 -7.575 29.306 1.00 92.12 426 GLU A O 1
ATOM 3485 N N . ASP A 1 427 ? -28.047 -8.900 29.646 1.00 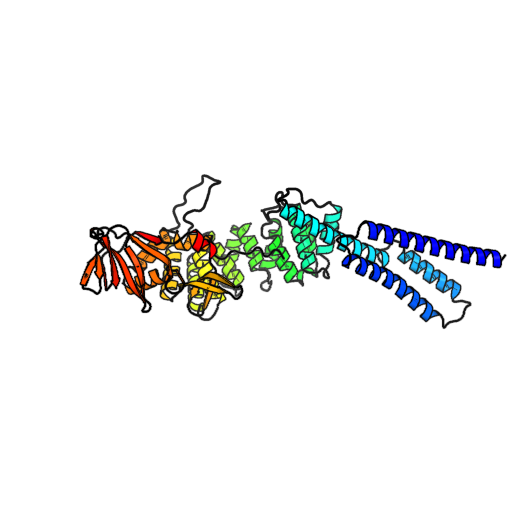86.19 427 ASP A N 1
ATOM 3486 C CA . ASP A 1 427 ? -28.630 -9.708 30.724 1.00 86.19 427 ASP A CA 1
ATOM 3487 C C . ASP A 1 427 ? -28.700 -8.974 32.083 1.00 86.19 427 ASP A C 1
ATOM 3489 O O . ASP A 1 427 ? -29.202 -9.524 33.065 1.00 86.19 427 ASP A O 1
ATOM 3493 N N . GLY A 1 428 ? -28.225 -7.723 32.141 1.00 84.94 428 GLY A N 1
ATOM 3494 C CA . GLY A 1 428 ? -28.204 -6.881 33.336 1.00 84.94 428 GLY A CA 1
ATOM 3495 C C . GLY A 1 428 ? -26.978 -7.076 34.230 1.00 84.94 428 GLY A C 1
ATOM 3496 O O . GLY A 1 428 ? -26.874 -6.397 35.254 1.00 84.94 428 GLY A O 1
ATOM 3497 N N . ASN A 1 429 ? -26.049 -7.966 33.866 1.00 87.75 429 ASN A N 1
ATOM 3498 C CA . ASN A 1 429 ? -24.799 -8.144 34.594 1.00 87.75 429 ASN A CA 1
ATOM 3499 C C . ASN A 1 429 ? -23.806 -7.014 34.294 1.00 87.75 429 ASN A C 1
ATOM 3501 O O . ASN A 1 429 ? -23.828 -6.387 33.234 1.00 87.75 429 ASN A O 1
ATOM 3505 N N . PHE A 1 430 ? -22.897 -6.786 35.241 1.00 90.00 430 PHE A N 1
ATOM 3506 C CA . PHE A 1 430 ? -21.803 -5.831 35.100 1.00 90.00 430 PHE A CA 1
ATOM 3507 C C . PHE A 1 430 ? -20.469 -6.559 35.150 1.00 90.00 430 PHE A C 1
ATOM 3509 O O . PHE A 1 430 ? -20.276 -7.461 35.965 1.00 90.00 430 PHE A O 1
ATOM 3516 N N . LEU A 1 431 ? -19.542 -6.118 34.312 1.00 89.56 431 LEU A N 1
ATOM 3517 C CA . LEU A 1 431 ? -18.203 -6.666 34.201 1.00 89.56 431 LEU A CA 1
ATOM 3518 C C . LEU A 1 431 ? -17.172 -5.582 34.504 1.00 89.56 431 LEU A C 1
ATOM 3520 O O . LEU A 1 431 ? -17.163 -4.542 33.844 1.00 89.56 431 LEU A O 1
ATOM 3524 N N . LYS A 1 432 ? -16.289 -5.825 35.475 1.00 90.81 432 LYS A N 1
ATOM 3525 C CA . LYS A 1 432 ? -15.117 -4.982 35.765 1.00 90.81 432 LYS A CA 1
ATOM 3526 C C . LYS A 1 432 ? -13.832 -5.763 35.523 1.00 90.81 432 LYS A C 1
ATOM 3528 O O . LYS A 1 432 ? -13.842 -6.991 35.500 1.00 90.81 432 LYS A O 1
ATOM 3533 N N . SER A 1 433 ? -12.696 -5.068 35.423 1.00 87.12 433 SER A N 1
ATOM 3534 C CA . SER A 1 433 ? -11.399 -5.729 35.184 1.00 87.12 433 SER A CA 1
ATOM 3535 C C . SER A 1 433 ? -11.065 -6.803 36.226 1.00 87.12 433 SER A C 1
ATOM 3537 O O . SER A 1 433 ? -10.532 -7.855 35.890 1.00 87.12 433 SER A O 1
ATOM 3539 N N . ASN A 1 434 ? -11.436 -6.576 37.488 1.00 88.12 434 ASN A N 1
ATOM 3540 C CA . ASN A 1 434 ? -11.177 -7.517 38.570 1.00 88.12 434 ASN A CA 1
ATOM 3541 C C . ASN A 1 434 ? -12.044 -8.781 38.490 1.00 88.12 434 ASN A C 1
ATOM 3543 O O . ASN A 1 434 ? -11.687 -9.774 39.119 1.00 88.12 434 ASN A O 1
ATOM 3547 N N . ASP A 1 435 ? -13.145 -8.780 37.743 1.00 86.81 435 ASP A N 1
ATOM 3548 C CA . ASP A 1 435 ? -14.056 -9.928 37.635 1.00 86.81 435 ASP A CA 1
ATOM 3549 C C . ASP A 1 435 ? -13.576 -10.960 36.596 1.00 86.81 435 ASP A C 1
ATOM 3551 O O . ASP A 1 435 ? -14.107 -12.071 36.519 1.00 86.81 435 ASP A O 1
ATOM 3555 N N . LEU A 1 436 ? -12.532 -10.605 35.842 1.00 89.62 436 LEU A N 1
ATOM 3556 C CA . LEU A 1 436 ? -12.008 -11.334 34.697 1.00 89.62 436 LEU A CA 1
ATOM 3557 C C . LEU A 1 436 ? -10.751 -12.141 35.025 1.00 89.62 436 LEU A C 1
ATOM 3559 O O . LEU A 1 436 ? -9.866 -11.692 35.753 1.00 89.62 436 LEU A O 1
ATOM 3563 N N . ILE A 1 437 ? -10.634 -13.319 34.411 1.00 89.31 437 ILE A N 1
ATOM 3564 C CA . ILE A 1 437 ? -9.368 -14.038 34.262 1.00 89.31 437 ILE A CA 1
ATOM 3565 C C . ILE A 1 437 ? -8.854 -13.801 32.839 1.00 89.31 437 ILE A C 1
ATOM 3567 O O . ILE A 1 437 ? -9.397 -14.349 31.882 1.00 89.31 437 ILE A O 1
ATOM 3571 N N . GLY A 1 438 ? -7.763 -13.045 32.710 1.00 88.12 438 GLY A N 1
ATOM 3572 C CA . GLY A 1 438 ? -7.142 -12.745 31.417 1.00 88.12 438 GLY A CA 1
ATOM 3573 C C . GLY A 1 438 ? -7.798 -11.563 30.702 1.00 88.12 438 GLY A C 1
ATOM 3574 O O . GLY A 1 438 ? -8.237 -10.612 31.348 1.00 88.12 438 GLY A O 1
ATOM 3575 N N . ASN A 1 439 ? -7.817 -11.617 29.371 1.00 92.06 439 ASN A N 1
ATOM 3576 C CA . ASN A 1 439 ? -8.339 -10.546 28.527 1.00 92.06 439 ASN A CA 1
ATOM 3577 C C . ASN A 1 439 ? -9.804 -10.792 28.151 1.00 92.06 439 ASN A C 1
ATOM 3579 O O . ASN A 1 439 ? -10.277 -11.928 28.122 1.00 92.06 439 ASN A O 1
ATOM 3583 N N . LEU A 1 440 ? -10.497 -9.705 27.831 1.00 93.31 440 LEU A N 1
ATOM 3584 C CA . LEU A 1 440 ? -11.809 -9.721 27.206 1.00 93.31 440 LEU A CA 1
ATOM 3585 C C . LEU A 1 440 ? -11.642 -9.941 25.702 1.00 93.31 440 LEU A C 1
ATOM 3587 O O . LEU A 1 440 ? -10.856 -9.241 25.075 1.00 93.31 440 LEU A O 1
ATOM 3591 N N . TRP A 1 441 ? -12.392 -10.862 25.111 1.00 94.81 441 TRP A N 1
ATOM 3592 C CA . TRP A 1 441 ? -12.519 -10.968 23.659 1.00 94.81 441 TRP A CA 1
ATOM 3593 C C . TRP A 1 441 ? -13.739 -10.181 23.197 1.00 94.81 441 TRP A C 1
ATOM 3595 O O . TRP A 1 441 ? -14.821 -10.305 23.774 1.00 94.81 441 TRP A O 1
ATOM 3605 N N . LEU A 1 442 ? -13.543 -9.349 22.182 1.00 94.25 442 LEU A N 1
ATOM 3606 C CA . LEU A 1 442 ? -14.565 -8.495 21.598 1.00 94.25 442 LEU A CA 1
ATOM 3607 C C . LEU A 1 442 ? -14.816 -8.961 20.172 1.00 94.25 442 LEU A C 1
ATOM 3609 O O . LEU A 1 442 ? -13.876 -9.037 19.387 1.00 94.25 442 LEU A O 1
ATOM 3613 N N . THR A 1 443 ? -16.077 -9.261 19.875 1.00 94.56 443 THR A N 1
ATOM 3614 C CA . THR A 1 443 ? -16.519 -9.713 18.552 1.00 94.56 443 THR A CA 1
ATOM 3615 C C . THR A 1 443 ? -17.847 -9.072 18.181 1.00 94.56 443 THR A C 1
ATOM 3617 O O . THR A 1 443 ? -18.491 -8.468 19.039 1.00 94.56 443 THR A O 1
ATOM 3620 N N . VAL A 1 444 ? -18.266 -9.184 16.924 1.00 93.56 444 VAL A N 1
ATOM 3621 C CA . VAL A 1 444 ? -19.525 -8.586 16.443 1.00 93.56 444 VAL A CA 1
ATOM 3622 C C . VAL A 1 444 ? -20.478 -9.643 15.866 1.00 93.56 444 VAL A C 1
ATOM 3624 O O . VAL A 1 444 ? -20.057 -10.534 15.135 1.00 93.56 444 VAL A O 1
ATOM 3627 N N . ASP A 1 445 ? -21.768 -9.608 16.181 1.00 90.81 445 ASP A N 1
ATOM 3628 C CA . ASP A 1 445 ? -22.721 -10.546 15.571 1.00 90.81 445 ASP A CA 1
ATOM 3629 C C . ASP A 1 445 ? -23.129 -10.139 14.137 1.00 90.81 445 ASP A C 1
ATOM 3631 O O . ASP A 1 445 ? -22.681 -9.135 13.586 1.00 90.81 445 ASP A O 1
ATOM 3635 N N . LYS A 1 446 ? -24.009 -10.927 13.506 1.00 86.19 446 LYS A N 1
ATOM 3636 C CA . LYS A 1 446 ? -24.521 -10.643 12.149 1.00 86.19 446 LYS A CA 1
ATOM 3637 C C . LYS A 1 446 ? -25.416 -9.394 12.084 1.00 86.19 446 LYS A C 1
ATOM 3639 O O . LYS A 1 446 ? -25.699 -8.911 10.992 1.00 86.19 446 LYS A O 1
ATOM 3644 N N . GLU A 1 447 ? -25.875 -8.888 13.229 1.00 87.44 447 GLU A N 1
ATOM 3645 C CA . GLU A 1 447 ? -26.666 -7.661 13.376 1.00 87.44 447 GLU A CA 1
ATOM 3646 C C . GLU A 1 447 ? -25.798 -6.452 13.774 1.00 87.44 447 GLU A C 1
ATOM 3648 O O . GLU A 1 447 ? -26.333 -5.400 14.126 1.00 87.44 447 GLU A O 1
ATOM 3653 N N . ASN A 1 448 ? -24.468 -6.580 13.712 1.00 87.62 448 ASN A N 1
ATOM 3654 C CA . ASN A 1 448 ? -23.498 -5.576 14.145 1.00 87.62 448 ASN A CA 1
ATOM 3655 C C . ASN A 1 448 ? -23.534 -5.236 15.648 1.00 87.62 448 ASN A C 1
ATOM 3657 O O . ASN A 1 448 ? -23.102 -4.158 16.061 1.00 87.62 448 ASN A O 1
ATOM 3661 N N . LYS A 1 449 ? -24.013 -6.149 16.500 1.00 94.06 449 LYS A N 1
ATOM 3662 C CA . LYS A 1 449 ? -23.993 -5.982 17.959 1.00 94.06 449 LYS A CA 1
ATOM 3663 C C . LYS A 1 449 ? -22.687 -6.478 18.554 1.00 94.06 449 LYS A C 1
ATOM 3665 O O . LYS A 1 449 ? -22.207 -7.567 18.242 1.00 94.06 449 LYS A O 1
ATOM 3670 N N . LEU A 1 450 ? -22.138 -5.684 19.470 1.00 95.75 450 LEU A N 1
ATOM 3671 C CA . LEU A 1 450 ? -20.909 -6.013 20.178 1.00 95.75 450 LEU A CA 1
ATOM 3672 C C . LEU A 1 450 ? -21.146 -7.152 21.178 1.00 95.75 450 LEU A C 1
ATOM 3674 O O . LEU A 1 450 ? -21.954 -7.032 22.099 1.00 95.75 450 LEU A O 1
ATOM 3678 N N . ILE A 1 451 ? -20.382 -8.227 21.035 1.00 95.00 451 ILE A N 1
ATOM 3679 C CA . ILE A 1 451 ? -20.318 -9.363 21.948 1.00 95.00 451 ILE A CA 1
ATOM 3680 C C . ILE A 1 451 ? -19.035 -9.270 22.775 1.00 95.00 451 ILE A C 1
ATOM 3682 O O . ILE A 1 451 ? -17.928 -9.172 22.241 1.00 95.00 451 ILE A O 1
ATOM 3686 N N . ALA A 1 452 ? -19.190 -9.388 24.090 1.00 94.62 452 ALA A N 1
ATOM 3687 C CA . ALA A 1 452 ? -18.113 -9.563 25.050 1.00 94.62 452 ALA A CA 1
ATOM 3688 C C . ALA A 1 452 ? -18.012 -11.043 25.445 1.00 94.62 452 ALA A C 1
ATOM 3690 O O . ALA A 1 452 ? -18.927 -11.585 26.069 1.00 94.62 452 ALA A O 1
ATOM 3691 N N . THR A 1 453 ? -16.886 -11.686 25.125 1.00 94.44 453 THR A N 1
ATOM 3692 C CA . THR A 1 453 ? -16.576 -13.057 25.549 1.00 94.44 453 THR A CA 1
ATOM 3693 C C . THR A 1 453 ? -15.436 -13.052 26.554 1.00 94.44 453 THR A C 1
ATOM 3695 O O . THR A 1 453 ? -14.357 -12.526 26.292 1.00 94.44 453 THR A O 1
ATOM 3698 N N . TYR A 1 454 ? -15.656 -13.637 27.726 1.00 93.38 454 TYR A N 1
ATOM 3699 C CA . TYR A 1 454 ? -14.694 -13.574 28.816 1.00 93.38 454 TYR A CA 1
ATOM 3700 C C . TYR A 1 454 ? -14.737 -14.791 29.730 1.00 93.38 454 TYR A C 1
ATOM 3702 O O . TYR A 1 454 ? -15.702 -15.555 29.749 1.00 93.38 454 TYR A O 1
ATOM 3710 N N . ARG A 1 455 ? -13.676 -14.954 30.524 1.00 94.00 455 ARG A N 1
ATOM 3711 C CA . ARG A 1 455 ? -13.599 -15.962 31.580 1.00 94.00 455 ARG A CA 1
ATOM 3712 C C . ARG A 1 455 ? -13.787 -15.310 32.941 1.00 94.00 455 ARG A C 1
ATOM 3714 O O . ARG A 1 455 ? -13.013 -14.430 33.312 1.00 94.00 455 ARG A O 1
ATOM 3721 N N . ASP A 1 456 ? -14.791 -15.751 33.686 1.00 91.00 456 ASP A N 1
ATOM 3722 C CA . ASP A 1 456 ? -15.024 -15.269 35.047 1.00 91.00 456 ASP A CA 1
ATOM 3723 C C . ASP A 1 456 ? -14.085 -15.942 36.070 1.00 91.00 456 ASP A C 1
ATOM 3725 O O . ASP A 1 456 ? -13.344 -16.884 35.766 1.00 91.00 456 ASP A O 1
ATOM 3729 N N . ARG A 1 457 ? -14.139 -15.496 37.330 1.00 89.94 457 ARG A N 1
ATOM 3730 C CA . ARG A 1 457 ? -13.361 -16.095 38.433 1.00 89.94 457 ARG A CA 1
ATOM 3731 C C . ARG A 1 457 ? -13.737 -17.541 38.767 1.00 89.94 457 ARG A C 1
ATOM 3733 O O . ARG A 1 457 ? -12.953 -18.232 39.414 1.00 89.94 457 ARG A O 1
ATOM 3740 N N . THR A 1 458 ? -14.901 -18.014 38.326 1.00 91.12 458 THR A N 1
ATOM 3741 C CA . THR A 1 458 ? -15.305 -19.425 38.442 1.00 91.12 458 THR A CA 1
ATOM 3742 C C . THR A 1 458 ? -14.735 -20.284 37.312 1.00 91.12 458 THR A C 1
ATOM 3744 O O . THR A 1 458 ? -14.973 -21.488 37.263 1.00 91.12 458 THR A O 1
ATOM 3747 N N . SER A 1 459 ? -13.918 -19.684 36.437 1.00 89.81 459 SER A N 1
ATOM 3748 C CA . SER A 1 459 ? -13.346 -20.285 35.234 1.00 89.81 459 SER A CA 1
ATOM 3749 C C . SER A 1 459 ? -14.362 -20.613 34.140 1.00 89.81 459 SER A C 1
ATOM 3751 O O . SER A 1 459 ? -13.980 -21.265 33.162 1.00 89.81 459 SER A O 1
ATOM 3753 N N . LYS A 1 460 ? -15.608 -20.139 34.260 1.00 92.81 460 LYS A N 1
ATOM 3754 C CA . LYS A 1 460 ? -16.643 -20.280 33.237 1.00 92.81 460 LYS A CA 1
ATOM 3755 C C . LYS A 1 460 ? -16.408 -19.255 32.130 1.00 92.81 460 LYS A C 1
ATOM 3757 O O . LYS A 1 460 ? -16.115 -18.093 32.404 1.00 92.81 460 LYS A O 1
ATOM 3762 N N . ILE A 1 461 ? -16.544 -19.699 30.882 1.00 93.00 461 ILE A N 1
ATOM 3763 C CA . ILE A 1 461 ? -16.546 -18.812 29.716 1.00 93.00 461 ILE A CA 1
ATOM 3764 C C . ILE A 1 461 ? -17.978 -18.325 29.503 1.00 93.00 461 ILE A C 1
ATOM 3766 O O . ILE A 1 461 ? -18.914 -19.128 29.460 1.00 93.00 461 ILE A O 1
ATOM 3770 N N . ILE A 1 462 ? -18.139 -17.011 29.418 1.00 92.31 462 ILE A N 1
ATOM 3771 C CA . ILE A 1 462 ? -19.412 -16.322 29.237 1.00 92.31 462 ILE A CA 1
ATOM 3772 C C . ILE A 1 462 ? -19.294 -15.475 27.976 1.00 92.31 462 ILE A C 1
ATOM 3774 O O . ILE A 1 462 ? -18.259 -14.855 27.746 1.00 92.31 462 ILE A O 1
ATOM 3778 N N . SER A 1 463 ? -20.350 -15.466 27.171 1.00 93.50 463 SER A N 1
ATOM 3779 C CA . SER A 1 463 ? -20.482 -14.621 25.990 1.00 93.50 463 SER A CA 1
ATOM 3780 C C . SER A 1 463 ? -21.831 -13.917 26.068 1.00 93.50 463 SER A C 1
ATOM 3782 O O . SER A 1 463 ? -22.842 -14.572 26.334 1.00 93.50 463 SER A O 1
ATOM 3784 N N . SER A 1 464 ? -21.839 -12.592 25.945 1.00 95.06 464 SER A N 1
ATOM 3785 C CA . SER A 1 464 ? -23.051 -11.779 26.073 1.00 95.06 464 SER A CA 1
ATOM 3786 C C . SER A 1 464 ? -22.919 -10.474 25.297 1.00 95.06 464 SER A C 1
ATOM 3788 O O . SER A 1 464 ? -21.812 -9.965 25.103 1.00 95.06 464 SER A O 1
ATOM 3790 N N . HIS A 1 465 ? -24.050 -9.923 24.866 1.00 96.50 465 HIS A N 1
ATOM 3791 C CA . HIS A 1 465 ? -24.087 -8.630 24.200 1.00 96.50 465 HIS A CA 1
ATOM 3792 C C . HIS A 1 465 ? -23.785 -7.494 25.170 1.00 96.50 465 HIS A C 1
ATOM 3794 O O . HIS A 1 465 ? -24.247 -7.471 26.316 1.00 96.50 465 HIS A O 1
ATOM 3800 N N . VAL A 1 466 ? -23.022 -6.525 24.678 1.00 95.88 466 VAL A N 1
ATOM 3801 C CA . VAL A 1 466 ? -22.686 -5.306 25.398 1.00 95.88 466 VAL A CA 1
ATOM 3802 C C . VAL A 1 466 ? -23.805 -4.292 25.217 1.00 95.88 466 VAL A C 1
ATOM 3804 O O . VAL A 1 466 ? -24.138 -3.902 24.103 1.00 95.88 466 VAL A O 1
ATOM 3807 N N . LYS A 1 467 ? -24.353 -3.825 26.335 1.00 94.56 467 LYS A N 1
ATOM 3808 C CA . LYS A 1 467 ? -25.366 -2.771 26.375 1.00 94.56 467 LYS A CA 1
ATOM 3809 C C . LYS A 1 467 ? -24.750 -1.386 26.554 1.00 94.56 467 LYS A C 1
ATOM 3811 O O . LYS A 1 467 ? -25.222 -0.422 25.960 1.00 94.56 467 LYS A O 1
ATOM 3816 N N . GLU A 1 468 ? -23.733 -1.270 27.404 1.00 93.19 468 GLU A N 1
ATOM 3817 C CA . GLU A 1 468 ? -23.124 0.016 27.758 1.00 93.19 468 GLU A CA 1
ATOM 3818 C C . GLU A 1 468 ? -21.656 -0.152 28.162 1.00 93.19 468 GLU A C 1
ATOM 3820 O O . GLU A 1 468 ? -21.275 -1.164 28.756 1.00 93.19 468 GLU A O 1
ATOM 3825 N N . LEU A 1 469 ? -20.848 0.869 27.869 1.00 90.62 469 LEU A N 1
ATOM 3826 C CA . LEU A 1 469 ? -19.437 0.969 28.233 1.00 90.62 469 LEU A CA 1
ATOM 3827 C C . LEU A 1 469 ? -19.233 2.204 29.109 1.00 90.62 469 LEU A C 1
ATOM 3829 O O . LEU A 1 469 ? -19.636 3.305 28.741 1.00 90.62 469 LEU A O 1
ATOM 3833 N N . ILE A 1 470 ? -18.568 2.036 30.249 1.00 88.44 470 ILE A N 1
ATOM 3834 C CA . ILE A 1 470 ? -18.249 3.122 31.176 1.00 88.44 470 ILE A CA 1
ATOM 3835 C C . ILE A 1 470 ? -16.743 3.112 31.428 1.00 88.44 470 ILE A C 1
ATOM 3837 O O . ILE A 1 470 ? -16.187 2.088 31.818 1.00 88.44 470 ILE A O 1
ATOM 3841 N N . ASN A 1 471 ? -16.086 4.260 31.230 1.00 85.06 471 ASN A N 1
ATOM 3842 C CA . ASN A 1 471 ? -14.642 4.450 31.435 1.00 85.06 471 ASN A CA 1
ATOM 3843 C C . ASN A 1 471 ? -13.763 3.413 30.713 1.00 85.06 471 ASN A C 1
ATOM 3845 O O . ASN A 1 471 ? -12.761 2.959 31.264 1.00 85.06 471 ASN A O 1
ATOM 3849 N N . PHE A 1 472 ? -14.127 3.016 29.492 1.00 84.56 472 PHE A N 1
ATOM 3850 C CA . PHE A 1 472 ? -13.350 2.036 28.728 1.00 84.56 472 PHE A CA 1
ATOM 3851 C C . PHE A 1 472 ? -12.035 2.615 28.166 1.00 84.56 472 PHE A C 1
ATOM 3853 O O . PHE A 1 472 ? -11.136 1.852 27.828 1.00 84.56 472 PHE A O 1
ATOM 3860 N N . ASN A 1 473 ? -11.886 3.947 28.118 1.00 81.62 473 ASN A N 1
ATOM 3861 C CA . ASN A 1 473 ? -10.688 4.633 27.608 1.00 81.62 473 ASN A CA 1
ATOM 3862 C C . ASN A 1 473 ? -9.398 4.123 28.265 1.00 81.62 473 ASN A C 1
ATOM 3864 O O . ASN A 1 473 ? -9.357 3.899 29.478 1.00 81.62 473 ASN A O 1
ATOM 3868 N N . GLY A 1 474 ? -8.342 3.947 27.469 1.00 77.38 474 GLY A N 1
ATOM 3869 C CA . GLY A 1 474 ? -7.088 3.350 27.939 1.00 77.38 474 GLY A CA 1
ATOM 3870 C C . GLY A 1 474 ? -7.172 1.845 28.234 1.00 77.38 474 GLY A C 1
ATOM 3871 O O . GLY A 1 474 ? -6.344 1.321 28.982 1.00 77.38 474 GLY A O 1
ATOM 3872 N N . ALA A 1 475 ? -8.181 1.144 27.705 1.00 85.94 475 ALA A N 1
ATOM 3873 C CA . ALA A 1 475 ? -8.115 -0.307 27.576 1.00 85.94 475 ALA A CA 1
ATOM 3874 C C . ALA A 1 475 ? -6.974 -0.681 26.622 1.00 85.94 475 ALA A C 1
ATOM 3876 O O . ALA A 1 475 ? -6.814 -0.081 25.563 1.00 85.94 475 ALA A O 1
ATOM 3877 N N . ASP A 1 476 ? -6.190 -1.686 26.996 1.00 90.00 476 ASP A N 1
ATOM 3878 C CA . ASP A 1 476 ? -5.077 -2.155 26.175 1.00 90.00 476 ASP A CA 1
ATOM 3879 C C . ASP A 1 476 ? -5.603 -3.174 25.158 1.00 90.00 476 ASP A C 1
ATOM 3881 O O . ASP A 1 476 ? -5.908 -4.322 25.502 1.00 90.00 476 ASP A O 1
ATOM 3885 N N . VAL A 1 477 ? -5.788 -2.714 23.920 1.00 91.69 477 VAL A N 1
ATOM 3886 C CA . VAL A 1 477 ? -6.316 -3.512 22.809 1.00 91.69 477 VAL A CA 1
ATOM 3887 C C . VAL A 1 477 ? -5.196 -4.293 22.129 1.00 91.69 477 VAL A C 1
ATOM 3889 O O . VAL A 1 477 ? -4.076 -3.831 21.991 1.00 91.69 477 VAL A O 1
ATOM 3892 N N . SER A 1 478 ? -5.480 -5.512 21.707 1.00 92.06 478 SER A N 1
ATOM 3893 C CA . SER A 1 478 ? -4.535 -6.441 21.098 1.00 92.06 478 SER A CA 1
ATOM 3894 C C . SER A 1 478 ? -5.270 -7.337 20.110 1.00 92.06 478 SER A C 1
ATOM 3896 O O . SER A 1 478 ? -6.484 -7.510 20.210 1.00 92.06 478 SER A O 1
ATOM 3898 N N . PHE A 1 479 ? -4.540 -7.945 19.183 1.00 93.75 479 PHE A N 1
ATOM 3899 C CA . PHE A 1 479 ? -5.118 -8.834 18.179 1.00 93.75 479 PHE A CA 1
ATOM 3900 C C . PHE A 1 479 ? -4.654 -10.265 18.411 1.00 93.75 479 PHE A C 1
ATOM 3902 O O . PHE A 1 479 ? -3.472 -10.520 18.651 1.00 93.75 479 PHE A O 1
ATOM 3909 N N . VAL A 1 480 ? -5.598 -11.199 18.355 1.00 91.88 480 VAL A N 1
ATOM 3910 C CA . VAL A 1 480 ? -5.363 -12.629 18.559 1.00 91.88 480 VAL A CA 1
ATOM 3911 C C . VAL A 1 480 ? -5.544 -13.327 17.223 1.00 91.88 480 VAL A C 1
ATOM 3913 O O . VAL A 1 480 ? -6.633 -13.286 16.656 1.00 91.88 480 VAL A O 1
ATOM 3916 N N . TYR A 1 481 ? -4.472 -13.945 16.731 1.00 92.12 481 TYR A N 1
ATOM 3917 C CA . TYR A 1 481 ? -4.451 -14.679 15.468 1.00 92.12 481 TYR A CA 1
ATOM 3918 C C . TYR A 1 481 ? -3.284 -15.669 15.425 1.00 92.12 481 TYR A C 1
ATOM 3920 O O . TYR A 1 481 ? -2.283 -15.521 16.138 1.00 92.12 481 TYR A O 1
ATOM 3928 N N . ASN A 1 482 ? -3.388 -16.671 14.553 1.00 90.00 482 ASN A N 1
ATOM 3929 C CA . ASN A 1 482 ? -2.264 -17.529 14.203 1.00 90.00 482 ASN A CA 1
ATOM 3930 C C . ASN A 1 482 ? -1.402 -16.835 13.138 1.00 90.00 482 ASN A C 1
ATOM 3932 O O . ASN A 1 482 ? -1.840 -16.600 12.014 1.00 90.00 482 ASN A O 1
ATOM 3936 N N . LYS A 1 483 ? -0.152 -16.509 13.491 1.00 88.25 483 LYS A N 1
ATOM 3937 C CA . LYS A 1 483 ? 0.762 -15.776 12.601 1.00 88.25 483 LYS A CA 1
ATOM 3938 C C . LYS A 1 483 ? 1.021 -16.495 11.277 1.00 88.25 483 LYS A C 1
ATOM 3940 O O . LYS A 1 483 ? 1.100 -15.830 10.251 1.00 88.25 483 LYS A O 1
ATOM 3945 N N . GLU A 1 484 ? 1.178 -17.817 11.292 1.00 88.12 484 GLU A N 1
ATOM 3946 C CA . GLU A 1 484 ? 1.499 -18.587 10.082 1.00 88.12 484 GLU A CA 1
ATOM 3947 C C . GLU A 1 484 ? 0.291 -18.697 9.150 1.00 88.12 484 GLU A C 1
ATOM 3949 O O . GLU A 1 484 ? 0.432 -18.564 7.935 1.00 88.12 484 GLU A O 1
ATOM 3954 N N . GLU A 1 485 ? -0.898 -18.860 9.727 1.00 89.62 485 GLU A N 1
ATOM 3955 C CA . GLU A 1 485 ? -2.163 -18.859 8.994 1.00 89.62 485 GLU A CA 1
ATOM 3956 C C . GLU A 1 485 ? -2.389 -17.515 8.300 1.00 89.62 485 GLU A C 1
ATOM 3958 O O . GLU A 1 485 ? -2.481 -17.473 7.075 1.00 89.62 485 GLU A O 1
ATOM 3963 N N . VAL A 1 486 ? -2.335 -16.402 9.040 1.00 89.50 486 VAL A N 1
ATOM 3964 C CA . VAL A 1 486 ? -2.489 -15.060 8.458 1.00 89.50 486 VAL A CA 1
ATOM 3965 C C . VAL A 1 486 ? -1.433 -14.797 7.386 1.00 89.50 486 VAL A C 1
ATOM 3967 O O . VAL A 1 486 ? -1.782 -14.404 6.279 1.00 89.50 486 VAL A O 1
ATOM 3970 N N . ARG A 1 487 ? -0.148 -15.080 7.649 1.00 88.31 487 ARG A N 1
ATOM 3971 C CA . ARG A 1 487 ? 0.938 -14.904 6.662 1.00 88.31 487 ARG A CA 1
ATOM 3972 C C . ARG A 1 487 ? 0.719 -15.687 5.371 1.00 88.31 487 ARG A C 1
ATOM 3974 O O . ARG A 1 487 ? 1.220 -15.281 4.320 1.00 88.31 487 ARG A O 1
ATOM 3981 N N . SER A 1 488 ? 0.028 -16.823 5.435 1.00 88.31 488 SER A N 1
ATOM 3982 C CA . SER A 1 488 ? -0.298 -17.607 4.245 1.00 88.31 488 SER A CA 1
ATOM 3983 C C . SER A 1 488 ? -1.346 -16.928 3.355 1.00 88.31 488 SER A C 1
ATOM 3985 O O . SER A 1 488 ? -1.284 -17.112 2.140 1.00 88.31 488 SER A O 1
ATOM 3987 N N . LEU A 1 489 ? -2.199 -16.087 3.953 1.00 90.12 489 LEU A N 1
ATOM 3988 C CA . LEU A 1 489 ? -3.308 -15.353 3.337 1.00 90.12 489 LEU A CA 1
ATOM 3989 C C . LEU A 1 489 ? -2.929 -13.916 2.927 1.00 90.12 489 LEU A C 1
ATOM 3991 O O . LEU A 1 489 ? -3.722 -13.217 2.306 1.00 90.12 489 LEU A O 1
ATOM 3995 N N . LEU A 1 490 ? -1.731 -13.429 3.262 1.00 89.31 490 LEU A N 1
ATOM 3996 C CA . LEU A 1 490 ? -1.285 -12.100 2.824 1.00 89.31 490 LEU A CA 1
ATOM 3997 C C . LEU A 1 490 ? -0.849 -12.115 1.360 1.00 89.31 490 LEU A C 1
ATOM 3999 O O . LEU A 1 490 ? -0.305 -13.106 0.855 1.00 89.31 490 LEU A O 1
ATOM 4003 N N . TYR A 1 491 ? -1.048 -10.985 0.679 1.00 83.88 491 TYR A N 1
ATOM 4004 C CA . TYR A 1 491 ? -0.663 -10.848 -0.714 1.00 83.88 491 TYR A CA 1
ATOM 4005 C C . TYR A 1 491 ? 0.848 -11.003 -0.857 1.00 83.88 491 TYR A C 1
ATOM 4007 O O . TYR A 1 491 ? 1.655 -10.213 -0.367 1.00 83.88 491 TYR A O 1
ATOM 4015 N N . LYS A 1 492 ? 1.238 -12.049 -1.581 1.00 79.12 492 LYS A N 1
ATOM 4016 C CA . LYS A 1 492 ? 2.614 -12.248 -2.012 1.00 79.12 492 LYS A CA 1
ATOM 4017 C C . LYS A 1 492 ? 2.715 -11.637 -3.384 1.00 79.12 492 LYS A C 1
ATOM 4019 O O . LYS A 1 492 ? 2.201 -12.209 -4.348 1.00 79.12 492 LYS A O 1
ATOM 4024 N N . LYS A 1 493 ? 3.413 -10.507 -3.481 1.00 60.75 493 LYS A N 1
ATOM 4025 C CA . LYS A 1 493 ? 3.852 -9.984 -4.767 1.00 60.75 493 LYS A CA 1
ATOM 4026 C C . LYS A 1 493 ? 4.695 -11.062 -5.436 1.00 60.75 493 LYS A C 1
ATOM 4028 O O . LYS A 1 493 ? 5.878 -11.229 -5.150 1.00 60.75 493 LYS A O 1
ATOM 4033 N N . LYS A 1 494 ? 4.053 -11.862 -6.287 1.00 45.41 494 LYS A N 1
ATOM 4034 C CA . LYS A 1 494 ? 4.753 -12.772 -7.173 1.00 45.41 494 LYS A CA 1
ATOM 4035 C C . LYS A 1 494 ? 5.536 -11.853 -8.084 1.00 45.41 494 LYS A C 1
ATOM 4037 O O . LYS A 1 494 ? 4.966 -11.143 -8.910 1.00 45.41 494 LYS A O 1
ATOM 4042 N N . ASP A 1 495 ? 6.840 -11.838 -7.878 1.00 35.09 495 ASP A N 1
ATOM 4043 C CA . ASP A 1 495 ? 7.798 -11.366 -8.852 1.00 35.09 495 ASP A CA 1
ATOM 4044 C C . ASP A 1 495 ? 7.617 -12.245 -10.100 1.00 35.09 495 ASP A C 1
ATOM 4046 O O . ASP A 1 495 ? 8.299 -13.249 -10.310 1.00 35.09 495 ASP A O 1
ATOM 4050 N N . TYR A 1 496 ? 6.606 -11.914 -10.904 1.00 30.03 496 TYR A N 1
ATOM 4051 C CA . TYR A 1 496 ? 6.352 -12.502 -12.205 1.00 30.03 496 TYR A CA 1
ATOM 4052 C C . TYR A 1 496 ? 7.444 -11.990 -13.146 1.00 30.03 496 TYR A C 1
ATOM 4054 O O . TYR A 1 496 ? 7.224 -11.135 -14.002 1.00 30.03 496 TYR A O 1
ATOM 4062 N N . TYR A 1 497 ? 8.659 -12.498 -12.953 1.00 31.28 497 TYR A N 1
ATOM 4063 C CA . TYR A 1 497 ? 9.718 -12.454 -13.946 1.00 31.28 497 TYR A CA 1
ATOM 4064 C C . TYR A 1 497 ? 9.340 -13.432 -15.065 1.00 31.28 497 TYR A C 1
ATOM 4066 O O . TYR A 1 497 ? 9.831 -14.564 -15.100 1.00 31.28 497 TYR A O 1
ATOM 4074 N N . TYR A 1 498 ? 8.433 -13.000 -15.943 1.00 27.27 498 TYR A N 1
ATOM 4075 C CA . TYR A 1 498 ? 8.233 -13.615 -17.255 1.00 27.27 498 TYR A CA 1
ATOM 4076 C C . TYR A 1 498 ? 9.260 -13.077 -18.245 1.00 27.27 498 TYR A C 1
ATOM 4078 O O . TYR A 1 498 ? 9.288 -11.838 -18.451 1.00 27.27 498 TYR A O 1
#

pLDDT: mean 74.07, std 21.77, range [27.27, 96.88]

Radius of gyration: 35.29 Å; chains: 1; bounding box: 69×62×116 Å

Sequence (498 aa):
MADYYQQQFEQKTEELKKIFEEHSARLEDKIEAKNSQISERAIEKTLKIVSLIGGSLVAFIFLFGVFGYGDVKESVTQMFTRKVDNWLQIDENESPLKESILTFRDRTLLDSLYVRLKIAKLEQSRTFELSNSELEVIIGLANNKELSLSDYRLILDAYQTSHSPFGFGFYGDYKSNLFDKIMTESGFNQQAEKQKKFFETFKRDRNILKYCNGILGNADHHLRHRAFDVLAKFSPANAREYIEENFDHIDDNELKFSMVIFMVNEWINTQKIENYSKSLLDSVNTDILGARNYFELLISMIEDSESASLIYESFSREPNQEKISLSATMLEEAINYGATVKLADFRTDYEVVVIEFPEHGYLSLESNDFEKLYTSRPTIDKVFDNNLRSVDSLAKAISFYEIRDDENYILSVSAKLNSNAMITLEDGNFLKSNDLIGNLWLTVDKENKLIATYRDRTSKIISSHVKELINFNGADVSFVYNKEEVRSLLYKKKDYYY